Protein AF-A0A971JIJ3-F1 (afdb_monomer)

Radius of gyration: 31.59 Å; Cα contacts (8 Å, |Δi|>4): 810; chains: 1; bounding box: 76×81×114 Å

Nearest PDB structures (foldseek):
  2zex-assembly1_A  TM=7.541E-01  e=1.891E-06  Caldanaerobius polysaccharolyticus
  3oea-assembly1_A  TM=7.512E-01  e=7.893E-06  Caldanaerobius polysaccharolyticus
  2zew-assembly1_B  TM=7.439E-01  e=7.893E-06  Caldanaerobius polysaccharolyticus
  2zez-assembly2_B  TM=6.960E-01  e=5.031E-05  Caldanaerobius polysaccharolyticus
  2vtf-assembly1_A  TM=3.565E-01  e=1.794E-06  Glutamicibacter protophormiae

Secondary structure (DSSP, 8-state):
-------------------------S--PPPPPP-----PPPPEEEEEE--S-TT---BSS-TT-SSPPBTTEEEEEES-EEEEESSS-SSSS-EEEEESSS-EEEEEPPEEPPTTEEEEEEEEEEESTT-EEEEEEE-TT--EEEEEEPEEE--SSTTSPEEEEEEEEPPPTT--EEEEEEEE--BTTB-EEEEEEEEEEEEEE---EEEE--TT-EETTS--EEEEEESS--S-EEEEEE-TTS-EEEEEEPEEEEEEE-GGG-EEEEEEEEEE-TT----EEEEEEEEETTEEEEPSPEEEETTHHHHHTHHHHHHHHHHHHS-TT--STT-SS-THHHHHHHHHHHHHHHHHHHHHTTSS-HHHHHHHHHHHHHHHHHHHTS-GGGS-HHHHHHHHHHHHHHHHHHS--TTHHHHS--

Mean predicted aligned error: 16.33 Å

Sequence (422 aa):
MRSFGRPLALVVAAALLGGAWVRVPAGAQEADPPAAAATEPERILETVQLLANGSFEESTAAEGEAPARPRAWSLIAGEGVWRTDGESVLHGKAALRMEGGAPVTAGSDPSALDGDTASVTAVVMGRGPGISASVRWLGADGALLREDALAAFPPAAPEGWTRFSLSESAPPEGAARVSLALAGAPAEGAPCLWDAAELAASAERAPEMRVLWCRAGYELYAPKRLVVSANFRSPEGGFKILDQNGRTVYEQPLEVEARMQGARGSDWGRHFYRGAFTGFDQEGDFRIRVTLGDQTVETPPVTLAFDHLWHTALPKAVDGLSAFFDGPGAGPLWTGPGAEDAEILALLAEAWTGVQWRIRKNYGGAELDRAVRAAAPAAIQRLAAADPAGLPPEAAAAWAMALGLCAAAREPVDGAAAAAAA

Structure (mmCIF, N/CA/C/O backbone):
data_AF-A0A971JIJ3-F1
#
_entry.id   AF-A0A971JIJ3-F1
#
loop_
_atom_site.group_PDB
_atom_site.id
_atom_site.type_symbol
_atom_site.label_atom_id
_atom_site.label_alt_id
_atom_site.label_comp_id
_atom_site.label_asym_id
_atom_site.label_entity_id
_atom_site.label_seq_id
_atom_site.pdbx_PDB_ins_code
_atom_site.Cartn_x
_atom_site.Cartn_y
_atom_site.Cartn_z
_atom_site.occupancy
_atom_site.B_iso_or_equiv
_atom_site.auth_seq_id
_atom_site.auth_comp_id
_atom_site.auth_asym_id
_atom_site.auth_atom_id
_atom_site.pdbx_PDB_model_num
ATOM 1 N N . MET A 1 1 ? -21.264 -44.768 66.726 1.00 33.91 1 MET A N 1
ATOM 2 C CA . MET A 1 1 ? -20.010 -45.464 66.365 1.00 33.91 1 MET A CA 1
ATOM 3 C C . MET A 1 1 ? -19.041 -44.432 65.800 1.00 33.91 1 MET A C 1
ATOM 5 O O . MET A 1 1 ? -19.384 -43.833 64.797 1.00 33.91 1 MET A O 1
ATOM 9 N N . ARG A 1 2 ? -17.934 -44.198 66.532 1.00 31.19 2 ARG A N 1
ATOM 10 C CA . ARG A 1 2 ? -16.645 -43.531 66.191 1.00 31.19 2 ARG A CA 1
ATOM 11 C C . ARG A 1 2 ? -16.727 -42.277 65.274 1.00 31.19 2 ARG A C 1
ATOM 13 O O . ARG A 1 2 ? -16.943 -42.444 64.087 1.00 31.19 2 ARG A O 1
ATOM 20 N N . SER A 1 3 ? -16.693 -41.009 65.733 1.00 23.98 3 SER A N 1
ATOM 21 C CA . SER A 1 3 ? -15.713 -40.262 66.580 1.00 23.98 3 SER A CA 1
ATOM 22 C C . SER A 1 3 ? -14.362 -40.052 65.868 1.00 23.98 3 SER A C 1
ATOM 24 O O . SER A 1 3 ? -13.868 -41.039 65.339 1.00 23.98 3 SER A O 1
ATOM 26 N N . PHE A 1 4 ? -13.630 -38.931 65.826 1.00 26.78 4 PHE A N 1
ATOM 27 C CA . PHE A 1 4 ? -13.560 -37.570 66.413 1.00 26.78 4 PHE A CA 1
ATOM 28 C C . PHE A 1 4 ? -12.720 -36.747 65.379 1.00 26.78 4 PHE A C 1
ATOM 30 O O . PHE A 1 4 ? -11.972 -37.350 64.620 1.00 26.78 4 PHE A O 1
ATOM 37 N N . GLY A 1 5 ? -12.850 -35.433 65.167 1.00 24.81 5 GLY A N 1
ATOM 38 C CA . GLY A 1 5 ? -12.370 -34.357 66.049 1.00 24.81 5 GLY A CA 1
ATOM 39 C C . GLY A 1 5 ? -11.063 -33.706 65.525 1.00 24.81 5 GLY A C 1
ATOM 40 O O . GLY A 1 5 ? -10.028 -34.354 65.484 1.00 24.81 5 GLY A O 1
ATOM 41 N N . ARG A 1 6 ? -11.143 -32.418 65.137 1.00 28.23 6 ARG A N 1
ATOM 42 C CA . ARG A 1 6 ? -10.065 -31.385 65.009 1.00 28.23 6 ARG A CA 1
ATOM 43 C C . ARG A 1 6 ? -9.220 -31.251 66.323 1.00 28.23 6 ARG A C 1
ATOM 45 O O . ARG A 1 6 ? -9.635 -31.914 67.273 1.00 28.23 6 ARG A O 1
ATOM 52 N N . PRO A 1 7 ? -8.225 -30.329 66.542 1.00 37.56 7 PRO A N 1
ATOM 53 C CA . PRO A 1 7 ? -7.471 -29.340 65.710 1.00 37.56 7 PRO A CA 1
ATOM 54 C C . PRO A 1 7 ? -5.948 -29.135 66.102 1.00 37.56 7 PRO A C 1
ATOM 56 O O . PRO A 1 7 ? -5.431 -29.823 66.968 1.00 37.56 7 PRO A O 1
ATOM 59 N N . LEU A 1 8 ? -5.312 -28.079 65.538 1.00 24.11 8 LEU A N 1
ATOM 60 C CA . LEU A 1 8 ? -4.342 -27.110 66.139 1.00 24.11 8 LEU A CA 1
ATOM 61 C C . LEU A 1 8 ? -2.852 -27.470 66.404 1.00 24.11 8 LEU A C 1
ATOM 63 O O . LEU A 1 8 ? -2.565 -28.430 67.103 1.00 24.11 8 LEU A O 1
ATOM 67 N N . ALA A 1 9 ? -1.945 -26.573 65.956 1.00 24.20 9 ALA A N 1
ATOM 68 C CA . ALA A 1 9 ? -0.755 -25.997 66.648 1.00 24.20 9 ALA A CA 1
ATOM 69 C C . ALA A 1 9 ? 0.242 -25.464 65.586 1.00 24.20 9 ALA A C 1
ATOM 71 O O . ALA A 1 9 ? 0.801 -26.239 64.821 1.00 24.20 9 ALA A O 1
ATOM 72 N N . LEU A 1 10 ? 0.373 -24.158 65.321 1.00 22.75 10 LEU A N 1
ATOM 73 C CA . LEU A 1 10 ? 1.164 -23.167 66.070 1.00 22.75 10 LEU A CA 1
ATOM 74 C C . LEU A 1 10 ? 2.356 -23.769 66.839 1.00 22.75 10 LEU A C 1
ATOM 76 O O . LEU A 1 10 ? 2.197 -24.233 67.964 1.00 22.75 10 LEU A O 1
ATOM 80 N N . VAL A 1 11 ? 3.554 -23.705 66.254 1.00 24.17 11 VAL A N 1
ATOM 81 C CA . VAL A 1 11 ? 4.817 -23.875 66.985 1.00 24.17 11 VAL A CA 1
ATOM 82 C C . VAL A 1 11 ? 5.570 -22.554 66.928 1.00 24.17 11 VAL A C 1
ATOM 84 O O . VAL A 1 11 ? 6.197 -22.203 65.934 1.00 24.17 11 VAL A O 1
ATOM 87 N N . VAL A 1 12 ? 5.455 -21.815 68.028 1.00 22.39 12 VAL A N 1
ATOM 88 C CA . VAL A 1 12 ? 6.406 -20.791 68.452 1.00 22.39 12 VAL A CA 1
ATOM 89 C C . VAL A 1 12 ? 7.524 -21.530 69.181 1.00 22.39 12 VAL A C 1
ATOM 91 O O . VAL A 1 12 ? 7.261 -22.197 70.179 1.00 22.39 12 VAL A O 1
ATOM 94 N N . ALA A 1 13 ? 8.760 -21.406 68.707 1.00 24.50 13 ALA A N 1
ATOM 95 C CA . ALA A 1 13 ? 9.944 -21.787 69.465 1.00 24.50 13 ALA A CA 1
ATOM 96 C C . ALA A 1 13 ? 10.783 -20.531 69.706 1.00 24.50 13 ALA A C 1
ATOM 98 O O . ALA A 1 13 ? 11.477 -20.041 68.819 1.00 24.50 13 ALA A O 1
ATOM 99 N N . ALA A 1 14 ? 10.675 -20.002 70.923 1.00 23.41 14 ALA A N 1
ATOM 100 C CA . ALA A 1 14 ? 11.641 -19.081 71.492 1.00 23.41 14 ALA A CA 1
ATOM 101 C C . ALA A 1 14 ? 12.765 -19.907 72.134 1.00 23.41 14 ALA A C 1
ATOM 103 O O . ALA A 1 14 ? 12.499 -20.740 73.000 1.00 23.41 14 ALA A O 1
ATOM 104 N N . ALA A 1 15 ? 14.011 -19.653 71.738 1.00 25.52 15 ALA A N 1
ATOM 105 C CA . ALA A 1 15 ? 15.192 -20.042 72.496 1.00 25.52 15 ALA A CA 1
ATOM 106 C C . ALA A 1 15 ? 16.080 -18.809 72.691 1.00 25.52 15 ALA A C 1
ATOM 108 O O . ALA A 1 15 ? 16.327 -18.029 71.774 1.00 25.52 15 ALA A O 1
ATOM 109 N N . LEU A 1 16 ? 16.464 -18.628 73.948 1.00 23.08 16 LEU A N 1
ATOM 110 C CA . LEU A 1 16 ? 17.078 -17.462 74.562 1.00 23.08 16 LEU A CA 1
ATOM 111 C C . LEU A 1 16 ? 18.601 -17.392 74.350 1.00 23.08 16 LEU A C 1
ATOM 113 O O . LEU A 1 16 ? 19.282 -18.408 74.392 1.00 23.08 16 LEU A O 1
ATOM 117 N N . LEU A 1 17 ? 19.084 -16.144 74.299 1.00 24.86 17 LEU A N 1
ATOM 118 C CA . LEU A 1 17 ? 20.341 -15.620 74.861 1.00 24.86 17 LEU A CA 1
ATOM 119 C C . LEU A 1 17 ? 21.684 -16.167 74.341 1.00 24.86 17 LEU A C 1
ATOM 121 O O . LEU A 1 17 ? 22.183 -17.201 74.767 1.00 24.86 17 LEU A O 1
ATOM 125 N N . GLY A 1 18 ? 22.366 -15.318 73.569 1.00 24.75 18 GLY A N 1
ATOM 126 C CA . GLY A 1 18 ? 23.809 -15.375 73.353 1.00 24.75 18 GLY A CA 1
ATOM 127 C C . GLY A 1 18 ? 24.273 -14.122 72.621 1.00 24.75 18 GLY A C 1
ATOM 128 O O . GLY A 1 18 ? 24.182 -14.044 71.403 1.00 24.75 18 GLY A O 1
ATOM 129 N N . GLY A 1 19 ? 24.696 -13.104 73.370 1.00 29.73 19 GLY A N 1
ATOM 130 C CA . GLY A 1 19 ? 25.168 -11.844 72.812 1.00 29.73 19 GLY A CA 1
ATOM 131 C C . GLY A 1 19 ? 26.414 -12.024 71.947 1.00 29.73 19 GLY A C 1
ATOM 132 O O . GLY A 1 19 ? 27.453 -12.459 72.429 1.00 29.73 19 GLY A O 1
ATOM 133 N N . ALA A 1 20 ? 26.316 -11.600 70.692 1.00 26.41 20 ALA A N 1
ATOM 134 C CA . ALA A 1 20 ? 27.441 -11.128 69.901 1.00 26.41 20 ALA A CA 1
ATOM 135 C C . ALA A 1 20 ? 26.899 -10.091 68.915 1.00 26.41 20 ALA A C 1
ATOM 137 O O . ALA A 1 20 ? 26.245 -10.422 67.928 1.00 26.41 20 ALA A O 1
ATOM 138 N N . TRP A 1 21 ? 27.132 -8.814 69.213 1.00 26.30 21 TRP A N 1
ATOM 139 C CA . TRP A 1 21 ? 26.907 -7.735 68.261 1.00 26.30 21 TRP A CA 1
ATOM 140 C C . TRP A 1 21 ? 27.946 -7.875 67.148 1.00 26.30 21 TRP A C 1
ATOM 142 O O . TRP A 1 21 ? 29.070 -7.394 67.276 1.00 26.30 21 TRP A O 1
ATOM 152 N N . VAL A 1 22 ? 27.587 -8.557 66.062 1.00 28.56 22 VAL A N 1
ATOM 153 C CA . VAL A 1 22 ? 28.357 -8.499 64.819 1.00 28.56 22 VAL A CA 1
ATOM 154 C C . VAL A 1 22 ? 27.843 -7.302 64.032 1.00 28.56 22 VAL A C 1
ATOM 156 O O . VAL A 1 22 ? 26.712 -7.280 63.552 1.00 28.56 22 VAL A O 1
ATOM 159 N N . ARG A 1 23 ? 28.688 -6.276 63.931 1.00 28.94 23 ARG A N 1
ATOM 160 C CA . ARG A 1 23 ? 28.525 -5.161 62.996 1.00 28.94 23 ARG A CA 1
ATOM 161 C C . ARG A 1 23 ? 28.597 -5.741 61.578 1.00 28.94 23 ARG A C 1
ATOM 163 O O . ARG A 1 23 ? 29.686 -6.042 61.101 1.00 28.94 23 ARG A O 1
ATOM 170 N N . VAL A 1 24 ? 27.453 -5.920 60.922 1.00 29.03 24 VAL A N 1
ATOM 171 C CA . VAL A 1 24 ? 27.409 -6.166 59.475 1.00 29.03 24 VAL A CA 1
ATOM 172 C C . VAL A 1 24 ? 27.636 -4.813 58.792 1.00 29.03 24 VAL A C 1
ATOM 174 O O . VAL A 1 24 ? 26.890 -3.872 59.077 1.00 29.03 24 VAL A O 1
ATOM 177 N N . PRO A 1 25 ? 28.681 -4.647 57.964 1.00 29.72 25 PRO A N 1
ATOM 178 C CA . PRO A 1 25 ? 28.870 -3.415 57.218 1.00 29.72 25 PRO A CA 1
ATOM 179 C C . PRO A 1 25 ? 27.718 -3.240 56.224 1.00 29.72 25 PRO A C 1
ATOM 181 O O . PRO A 1 25 ? 27.361 -4.162 55.493 1.00 29.72 25 PRO A O 1
ATOM 184 N N . ALA A 1 26 ? 27.130 -2.044 56.220 1.00 34.41 26 ALA A N 1
ATOM 185 C CA . ALA A 1 26 ? 26.170 -1.621 55.213 1.00 34.41 26 ALA A CA 1
ATOM 186 C C . ALA A 1 26 ? 26.863 -1.620 53.843 1.00 34.41 26 ALA A C 1
ATOM 188 O O . ALA A 1 26 ? 27.768 -0.821 53.611 1.00 34.41 26 ALA A O 1
ATOM 189 N N . GLY A 1 27 ? 26.473 -2.549 52.971 1.00 35.81 27 GLY A N 1
ATOM 190 C CA . GLY A 1 27 ? 27.055 -2.677 51.636 1.00 35.81 27 GLY A CA 1
ATOM 191 C C . GLY A 1 27 ? 27.006 -4.097 51.084 1.00 35.81 27 GLY A C 1
ATOM 192 O O . GLY A 1 27 ? 28.027 -4.620 50.658 1.00 35.81 27 GLY A O 1
ATOM 193 N N . ALA A 1 28 ? 25.836 -4.731 51.107 1.00 28.91 28 ALA A N 1
ATOM 194 C CA . ALA A 1 28 ? 25.559 -5.908 50.291 1.00 28.91 28 ALA A CA 1
ATOM 195 C C . ALA A 1 28 ? 24.177 -5.700 49.674 1.00 28.91 28 ALA A C 1
ATOM 197 O O . ALA A 1 28 ? 23.160 -6.152 50.192 1.00 28.91 28 ALA A O 1
ATOM 198 N N . GLN A 1 29 ? 24.159 -4.880 48.629 1.00 34.34 29 GLN A N 1
ATOM 199 C CA . GLN A 1 29 ? 23.031 -4.760 47.724 1.00 34.34 29 GLN A CA 1
ATOM 200 C C . GLN A 1 29 ? 22.910 -6.120 47.029 1.00 34.34 29 GLN A C 1
ATOM 202 O O . GLN A 1 29 ? 23.880 -6.581 46.424 1.00 34.34 29 GLN A O 1
ATOM 207 N N . GLU A 1 30 ? 21.771 -6.795 47.204 1.00 32.91 30 GLU A N 1
ATOM 208 C CA . GLU A 1 30 ? 21.388 -7.918 46.350 1.00 32.91 30 GLU A CA 1
ATOM 209 C C . GLU A 1 30 ? 21.593 -7.464 44.908 1.00 32.91 30 GLU A C 1
ATOM 211 O O . GLU A 1 30 ? 21.051 -6.439 44.492 1.00 32.91 30 GLU A O 1
ATOM 216 N N . ALA A 1 31 ? 22.475 -8.160 44.191 1.00 35.91 31 ALA A N 1
ATOM 217 C CA . ALA A 1 31 ? 22.681 -7.903 42.783 1.00 35.91 31 ALA A CA 1
ATOM 218 C C . ALA A 1 31 ? 21.329 -8.076 42.090 1.00 35.91 31 ALA A C 1
ATOM 220 O O . ALA A 1 31 ? 20.701 -9.129 42.234 1.00 35.91 31 ALA A O 1
ATOM 221 N N . ASP A 1 32 ? 20.895 -7.034 41.379 1.00 33.28 32 ASP A N 1
ATOM 222 C CA . ASP A 1 32 ? 19.743 -7.112 40.492 1.00 33.28 32 ASP A CA 1
ATOM 223 C C . ASP A 1 32 ? 19.863 -8.389 39.644 1.00 33.28 32 ASP A C 1
ATOM 225 O O . ASP A 1 32 ? 20.963 -8.704 39.162 1.00 33.28 32 ASP A O 1
ATOM 229 N N . PRO A 1 33 ? 18.768 -9.152 39.458 1.00 36.00 33 PRO A N 1
ATOM 230 C CA . PRO A 1 33 ? 18.779 -10.244 38.499 1.00 36.00 33 PRO A CA 1
ATOM 231 C C . PRO A 1 33 ? 19.268 -9.686 37.156 1.00 36.00 33 PRO A C 1
ATOM 233 O O . PRO A 1 33 ? 18.920 -8.549 36.817 1.00 36.00 33 PRO A O 1
ATOM 236 N N . PRO A 1 34 ? 20.095 -10.435 36.400 1.00 37.16 34 PRO A N 1
ATOM 237 C CA . PRO A 1 34 ? 20.593 -9.953 35.122 1.00 37.16 34 PRO A CA 1
ATOM 238 C C . PRO A 1 34 ? 19.391 -9.500 34.302 1.00 37.16 34 PRO A C 1
ATOM 240 O O . PRO A 1 34 ? 18.431 -10.263 34.158 1.00 37.16 34 PRO A O 1
ATOM 243 N N . ALA A 1 35 ? 19.432 -8.243 33.846 1.00 38.47 35 ALA A N 1
ATOM 244 C CA . ALA A 1 35 ? 18.423 -7.684 32.963 1.00 38.47 35 ALA A CA 1
ATOM 245 C C . ALA A 1 35 ? 18.117 -8.746 31.911 1.00 38.47 35 ALA A C 1
ATOM 247 O O . ALA A 1 35 ? 19.044 -9.222 31.248 1.00 38.47 35 ALA A O 1
ATOM 248 N N . ALA A 1 36 ? 16.852 -9.181 31.849 1.00 40.06 36 ALA A N 1
ATOM 249 C CA . ALA A 1 36 ? 16.402 -10.110 30.829 1.00 40.06 36 ALA A CA 1
ATOM 250 C C . ALA A 1 36 ? 16.975 -9.595 29.513 1.00 40.06 36 ALA A C 1
ATOM 252 O O . ALA A 1 36 ? 16.750 -8.428 29.179 1.00 40.06 36 ALA A O 1
ATOM 253 N N . ALA A 1 37 ? 17.815 -10.412 28.866 1.00 39.75 37 ALA A N 1
ATOM 254 C CA . ALA A 1 37 ? 18.388 -10.071 27.577 1.00 39.75 37 ALA A CA 1
ATOM 255 C C . ALA A 1 37 ? 17.232 -9.534 26.743 1.00 39.75 37 ALA A C 1
ATOM 257 O O . ALA A 1 37 ? 16.212 -10.218 26.652 1.00 39.75 37 ALA A O 1
ATOM 258 N N . ALA A 1 38 ? 17.338 -8.283 26.285 1.00 39.94 38 ALA A N 1
ATOM 259 C CA . ALA A 1 38 ? 16.309 -7.676 25.466 1.00 39.94 38 ALA A CA 1
ATOM 260 C C . ALA A 1 38 ? 16.097 -8.642 24.307 1.00 39.94 38 ALA A C 1
ATOM 262 O O . ALA A 1 38 ? 16.986 -8.789 23.469 1.00 39.94 38 ALA A O 1
ATOM 263 N N . THR A 1 39 ? 14.999 -9.396 24.353 1.00 49.91 39 THR A N 1
ATOM 264 C CA . THR A 1 39 ? 14.635 -10.312 23.288 1.00 49.91 39 THR A CA 1
ATOM 265 C C . THR A 1 39 ? 14.560 -9.415 22.075 1.00 49.91 39 THR A C 1
ATOM 267 O O . THR A 1 39 ? 13.749 -8.484 22.069 1.00 49.91 39 THR A O 1
ATOM 270 N N . GLU A 1 40 ? 15.487 -9.584 21.130 1.00 56.47 40 GLU A N 1
ATOM 271 C CA . GLU A 1 40 ? 15.434 -8.810 19.900 1.00 56.47 40 GLU A CA 1
ATOM 272 C C . GLU A 1 40 ? 14.013 -8.972 19.366 1.00 56.47 40 GLU A C 1
ATOM 274 O O . GLU A 1 40 ? 13.522 -10.108 19.327 1.00 56.47 40 GLU A O 1
ATOM 279 N N . PRO A 1 41 ? 13.300 -7.863 19.093 1.00 60.88 41 PRO A N 1
ATOM 280 C CA . PRO A 1 41 ? 11.927 -7.962 18.644 1.00 60.88 41 PRO A CA 1
ATOM 281 C C . PRO A 1 41 ? 11.931 -8.870 17.422 1.00 60.88 41 PRO A C 1
ATOM 283 O O . PRO A 1 41 ? 12.720 -8.643 16.502 1.00 60.88 41 PRO A O 1
ATOM 286 N N . GLU A 1 42 ? 11.112 -9.923 17.465 1.00 74.12 42 GLU A N 1
ATOM 287 C CA . GLU A 1 42 ? 10.957 -10.854 16.353 1.00 74.12 42 GLU A CA 1
ATOM 288 C C . GLU A 1 42 ? 10.792 -10.031 15.078 1.00 74.12 42 GLU A C 1
ATOM 290 O O . GLU A 1 42 ? 9.942 -9.146 15.026 1.00 74.12 42 GLU A O 1
ATOM 295 N N . ARG A 1 43 ? 11.671 -10.234 14.095 1.00 81.94 43 ARG A N 1
ATOM 296 C CA . ARG A 1 43 ? 11.617 -9.495 12.836 1.00 81.94 43 ARG A CA 1
ATOM 297 C C . ARG A 1 43 ? 10.841 -10.309 11.819 1.00 81.94 43 ARG A C 1
ATOM 299 O O . ARG A 1 43 ? 11.085 -11.501 11.652 1.00 81.94 43 ARG A O 1
ATOM 306 N N . ILE A 1 44 ? 9.928 -9.647 11.129 1.00 84.62 44 ILE A N 1
ATOM 307 C CA . ILE A 1 44 ? 9.201 -10.185 9.985 1.00 84.62 44 ILE A CA 1
ATOM 308 C C . ILE A 1 44 ? 9.780 -9.609 8.696 1.00 84.62 44 ILE A C 1
ATOM 310 O O . ILE A 1 44 ? 10.377 -8.532 8.694 1.00 84.62 44 ILE A O 1
ATOM 314 N N . LEU A 1 45 ? 9.546 -10.313 7.592 1.00 83.56 45 LEU A N 1
ATOM 315 C CA . LEU A 1 45 ? 9.774 -9.783 6.255 1.00 83.56 45 LEU A CA 1
ATOM 316 C C . LEU A 1 45 ? 8.487 -9.118 5.762 1.00 83.56 45 LEU A C 1
ATOM 318 O O . LEU A 1 45 ? 7.489 -9.788 5.493 1.00 83.56 45 LEU A O 1
ATOM 322 N N . GLU A 1 46 ? 8.511 -7.794 5.666 1.00 84.38 46 GLU A N 1
ATOM 323 C CA . GLU A 1 46 ? 7.435 -6.983 5.104 1.00 84.38 46 GLU A CA 1
ATOM 324 C C . GLU A 1 46 ? 7.679 -6.760 3.607 1.00 84.38 46 GLU A C 1
ATOM 326 O O . GLU A 1 46 ? 8.760 -6.338 3.199 1.00 84.38 46 GLU A O 1
ATOM 331 N N . THR A 1 47 ? 6.668 -7.021 2.774 1.00 85.06 47 THR A N 1
ATOM 332 C CA . THR A 1 47 ? 6.738 -6.742 1.333 1.00 85.06 47 THR A CA 1
ATOM 333 C C . THR A 1 47 ? 6.258 -5.325 1.028 1.00 85.06 47 THR A C 1
ATOM 335 O O . THR A 1 47 ? 5.075 -5.022 1.197 1.00 85.06 47 THR A O 1
ATOM 338 N N . VAL A 1 48 ? 7.149 -4.490 0.495 1.00 85.12 48 VAL A N 1
ATOM 339 C CA . VAL A 1 48 ? 6.882 -3.105 0.085 1.00 85.12 48 VAL A CA 1
ATOM 340 C C . VAL A 1 48 ? 6.823 -3.025 -1.441 1.00 85.12 48 VAL A C 1
ATOM 342 O O . VAL A 1 48 ? 7.784 -3.383 -2.120 1.00 85.12 48 VAL A O 1
ATOM 345 N N . GLN A 1 49 ? 5.701 -2.556 -1.997 1.00 86.50 49 GLN A N 1
ATOM 346 C CA . GLN A 1 49 ? 5.552 -2.353 -3.443 1.00 86.50 49 GLN A CA 1
ATOM 347 C C . GLN A 1 49 ? 6.257 -1.071 -3.887 1.00 86.50 49 GLN A C 1
ATOM 349 O O . GLN A 1 49 ? 6.029 -0.006 -3.316 1.00 86.50 49 GLN A O 1
ATOM 354 N N . LEU A 1 50 ? 7.098 -1.174 -4.918 1.00 87.62 50 LEU A N 1
ATOM 355 C CA . LEU A 1 50 ? 7.977 -0.088 -5.358 1.00 87.62 50 LEU A CA 1
ATOM 356 C C . LEU A 1 50 ? 7.575 0.520 -6.707 1.00 87.62 50 LEU A C 1
ATOM 358 O O . LEU A 1 50 ? 8.086 1.580 -7.051 1.00 87.62 50 LEU A O 1
ATOM 362 N N . LEU A 1 51 ? 6.682 -0.102 -7.485 1.00 86.81 51 LEU A N 1
ATOM 363 C CA . LEU A 1 51 ? 6.174 0.485 -8.735 1.00 86.81 51 LEU A CA 1
ATOM 364 C C . LEU A 1 51 ? 4.848 1.211 -8.527 1.00 86.81 51 LEU A C 1
ATOM 366 O O . LEU A 1 51 ? 3.887 0.644 -8.014 1.00 86.81 51 LEU A O 1
ATOM 370 N N . ALA A 1 52 ? 4.769 2.443 -9.032 1.00 79.62 52 ALA A N 1
ATOM 371 C CA . ALA A 1 52 ? 3.528 3.214 -9.052 1.00 79.62 52 ALA A CA 1
ATOM 372 C C . ALA A 1 52 ? 2.575 2.802 -10.194 1.00 79.62 52 ALA A C 1
ATOM 374 O O . ALA A 1 52 ? 1.363 2.860 -10.025 1.00 79.62 52 ALA A O 1
ATOM 375 N N . ASN A 1 53 ? 3.109 2.392 -11.353 1.00 83.88 53 ASN A N 1
ATOM 376 C CA . ASN A 1 53 ? 2.328 2.117 -12.568 1.00 83.88 53 ASN A CA 1
ATOM 377 C C . ASN A 1 53 ? 2.911 0.935 -13.363 1.00 83.88 53 ASN A C 1
ATOM 379 O O . ASN A 1 53 ? 3.432 1.104 -14.464 1.00 83.88 53 ASN A O 1
ATOM 383 N N . GLY A 1 54 ? 2.875 -0.263 -12.780 1.00 84.69 54 GLY A N 1
ATOM 384 C CA . GLY A 1 54 ? 3.391 -1.485 -13.410 1.00 84.69 54 GLY A CA 1
ATOM 385 C C . GLY A 1 54 ? 2.477 -2.112 -14.473 1.00 84.69 54 GLY A C 1
ATOM 386 O O . GLY A 1 54 ? 2.930 -2.919 -15.280 1.00 84.69 54 GLY A O 1
ATOM 387 N N . SER A 1 55 ? 1.201 -1.719 -14.493 1.00 85.06 55 SER A N 1
ATOM 388 C CA . SER A 1 55 ? 0.199 -2.134 -15.484 1.00 85.06 55 SER A CA 1
ATOM 389 C C . SER A 1 55 ? 0.093 -1.188 -16.683 1.00 85.06 55 SER A C 1
ATOM 391 O O . SER A 1 55 ? -0.653 -1.462 -17.606 1.00 85.06 55 SER A O 1
ATOM 393 N N . PHE A 1 56 ? 0.804 -0.055 -16.680 1.00 88.31 56 PHE A N 1
ATOM 394 C CA . PHE A 1 56 ? 0.823 0.929 -17.775 1.00 88.31 56 PHE A CA 1
ATOM 395 C C . PHE A 1 56 ? -0.527 1.591 -18.116 1.00 88.31 56 PHE A C 1
ATOM 397 O O . PHE A 1 56 ? -0.639 2.287 -19.124 1.00 88.31 56 PHE A O 1
ATOM 404 N N . GLU A 1 57 ? -1.531 1.441 -17.254 1.00 84.75 57 GLU A N 1
ATOM 405 C CA . GLU A 1 57 ? -2.890 1.972 -17.432 1.00 84.75 57 GLU A CA 1
ATOM 406 C C . GLU A 1 57 ? -2.969 3.493 -17.278 1.00 84.75 57 GLU A C 1
ATOM 408 O O . GLU A 1 57 ? -3.834 4.151 -17.856 1.00 84.75 57 GLU A O 1
ATOM 413 N N . GLU A 1 58 ? -2.088 4.078 -16.463 1.00 77.81 58 GLU A N 1
ATOM 414 C CA . GLU A 1 58 ? -2.026 5.529 -16.314 1.00 77.81 58 GLU A CA 1
ATOM 415 C C . GLU A 1 58 ? -1.182 6.140 -17.405 1.00 77.81 58 GLU A C 1
ATOM 417 O O . GLU A 1 58 ? -0.006 5.804 -17.518 1.00 77.81 58 GLU A O 1
ATOM 422 N N . SER A 1 59 ? -1.736 7.120 -18.111 1.00 78.75 59 SER A N 1
ATOM 423 C CA . SER A 1 59 ? -1.001 7.880 -19.109 1.00 78.75 59 SER A CA 1
ATOM 424 C C . SER A 1 59 ? -0.837 9.350 -18.716 1.00 78.75 59 SER A C 1
ATOM 426 O O . SER A 1 59 ? -1.627 9.890 -17.943 1.00 78.75 59 SER A O 1
ATOM 428 N N . THR A 1 60 ? 0.192 10.005 -19.249 1.00 71.38 60 THR A N 1
ATOM 429 C CA . THR A 1 60 ? 0.444 11.443 -19.072 1.00 71.38 60 THR A CA 1
ATOM 430 C C . THR A 1 60 ? -0.490 12.329 -19.895 1.00 71.38 60 THR A C 1
ATOM 432 O O . THR A 1 60 ? -0.475 13.541 -19.708 1.00 71.38 60 THR A O 1
ATOM 435 N N . ALA A 1 61 ? -1.252 11.759 -20.830 1.00 66.81 61 ALA A N 1
ATOM 436 C CA . ALA A 1 61 ? -2.163 12.497 -21.695 1.00 66.81 61 ALA A CA 1
ATOM 437 C C . ALA A 1 61 ? -3.605 12.399 -21.175 1.00 66.81 61 ALA A C 1
ATOM 439 O O . ALA A 1 61 ? -3.988 11.399 -20.561 1.00 66.81 61 ALA A O 1
ATOM 440 N N . ALA A 1 62 ? -4.414 13.430 -21.435 1.00 58.59 62 ALA A N 1
ATOM 441 C CA . ALA A 1 62 ? -5.858 13.335 -21.247 1.00 58.59 62 ALA A CA 1
ATOM 442 C C . ALA A 1 62 ? -6.443 12.280 -22.209 1.00 58.59 62 ALA A C 1
ATOM 444 O O . ALA A 1 62 ? -5.874 12.030 -23.274 1.00 58.59 62 ALA A O 1
ATOM 445 N N . GLU A 1 63 ? -7.567 11.649 -21.843 1.00 54.16 63 GLU A N 1
ATOM 446 C CA . GLU A 1 63 ? -8.237 10.660 -22.703 1.00 54.16 63 GLU A CA 1
ATOM 447 C C . GLU A 1 63 ? -8.416 11.211 -24.133 1.00 54.16 63 GLU A C 1
ATOM 449 O O . GLU A 1 63 ? -9.123 12.195 -24.344 1.00 54.16 63 GLU A O 1
ATOM 454 N N . GLY A 1 64 ? -7.764 10.579 -25.118 1.00 52.53 64 GLY A N 1
ATOM 455 C CA . GLY A 1 64 ? -7.856 10.950 -26.536 1.00 52.53 64 GLY A CA 1
ATOM 456 C C . GLY A 1 64 ? -6.685 11.759 -27.111 1.00 52.53 64 GLY A C 1
ATOM 457 O O . GLY A 1 64 ? -6.663 11.970 -28.324 1.00 52.53 64 GLY A O 1
ATOM 458 N N . GLU A 1 65 ? -5.692 12.165 -26.311 1.00 54.81 65 GLU A N 1
ATOM 459 C CA . GLU A 1 65 ? -4.458 12.797 -26.809 1.00 54.81 65 GLU A CA 1
ATOM 460 C C . GLU A 1 65 ? -3.320 11.773 -26.987 1.00 54.81 65 GLU A C 1
ATOM 462 O O . GLU A 1 65 ? -3.008 10.989 -26.092 1.00 54.81 65 GLU A O 1
ATOM 467 N N . ALA A 1 66 ? -2.679 11.774 -28.161 1.00 57.94 66 ALA A N 1
ATOM 468 C CA . ALA A 1 66 ? -1.597 10.855 -28.519 1.00 57.94 66 ALA A CA 1
ATOM 469 C C . ALA A 1 66 ? -0.298 11.607 -28.891 1.00 57.94 66 ALA A C 1
ATOM 471 O O . ALA A 1 66 ? -0.381 12.681 -29.488 1.00 57.94 66 ALA A O 1
ATOM 472 N N . PRO A 1 67 ? 0.898 11.028 -28.637 1.00 57.06 67 PRO A N 1
ATOM 473 C CA . PRO A 1 67 ? 1.130 9.738 -27.987 1.00 57.06 67 PRO A CA 1
ATOM 474 C C . PRO A 1 67 ? 1.172 9.857 -26.457 1.00 57.06 67 PRO A C 1
ATOM 476 O O . PRO A 1 67 ? 1.999 10.570 -25.888 1.00 57.06 67 PRO A O 1
ATOM 479 N N . ALA A 1 68 ? 0.303 9.101 -25.795 1.00 78.62 68 ALA A N 1
ATOM 480 C CA . ALA A 1 68 ? 0.254 9.024 -24.348 1.00 78.62 68 ALA A CA 1
ATOM 481 C C . ALA A 1 68 ? 1.392 8.130 -23.821 1.00 78.62 68 ALA A C 1
ATOM 483 O O . ALA A 1 68 ? 1.579 7.005 -24.289 1.00 78.62 68 ALA A O 1
ATOM 484 N N . ARG A 1 69 ? 2.190 8.628 -22.871 1.00 86.94 69 ARG A N 1
ATOM 485 C CA . ARG A 1 69 ? 3.247 7.849 -22.201 1.00 86.94 69 ARG A CA 1
ATOM 486 C C . ARG A 1 69 ? 2.739 7.352 -20.857 1.00 86.94 69 ARG A C 1
ATOM 488 O O . ARG A 1 69 ? 1.979 8.087 -20.229 1.00 86.94 69 ARG A O 1
ATOM 495 N N . PRO A 1 70 ? 3.146 6.162 -20.385 1.00 87.56 70 PRO A N 1
ATOM 496 C CA . PRO A 1 70 ? 2.739 5.729 -19.066 1.00 87.56 70 PRO A CA 1
ATOM 497 C C . PRO A 1 70 ? 3.309 6.666 -17.993 1.00 87.56 70 PRO A C 1
ATOM 499 O O . PRO A 1 70 ? 4.476 7.055 -18.042 1.00 87.56 70 PRO A O 1
ATOM 502 N N . ARG A 1 71 ? 2.477 7.056 -17.026 1.00 85.44 71 ARG A N 1
ATOM 503 C CA . ARG A 1 71 ? 2.889 7.881 -15.883 1.00 85.44 71 ARG A CA 1
ATOM 504 C C . ARG A 1 71 ? 3.909 7.124 -15.032 1.00 85.44 71 ARG A C 1
ATOM 506 O O . ARG A 1 71 ? 3.788 5.911 -14.902 1.00 85.44 71 ARG A O 1
ATOM 513 N N . ALA A 1 72 ? 4.843 7.843 -14.410 1.00 85.94 72 ALA A N 1
ATOM 514 C CA . ALA A 1 72 ? 5.927 7.291 -13.591 1.00 85.94 72 ALA A CA 1
ATOM 515 C C . ALA A 1 72 ? 6.909 6.395 -14.363 1.00 85.94 72 ALA A C 1
ATOM 517 O O . ALA A 1 72 ? 7.558 5.520 -13.791 1.00 85.94 72 ALA A O 1
ATOM 518 N N . TRP A 1 73 ? 6.989 6.618 -15.675 1.00 92.44 73 TRP A N 1
ATOM 519 C CA . TRP A 1 73 ? 7.991 6.046 -16.553 1.00 92.44 73 TRP A CA 1
ATOM 520 C C . TRP A 1 73 ? 8.648 7.164 -17.352 1.00 92.44 73 TRP A C 1
ATOM 522 O O . TRP A 1 73 ? 8.008 8.153 -17.716 1.00 92.44 73 TRP A O 1
ATOM 532 N N . SER A 1 74 ? 9.927 6.984 -17.653 1.00 91.94 74 SER A N 1
ATOM 533 C CA . SER A 1 74 ? 10.764 7.953 -18.349 1.00 91.94 74 SER A CA 1
ATOM 534 C C . SER A 1 74 ? 11.667 7.260 -19.366 1.00 91.94 74 SER A C 1
ATOM 536 O O . SER A 1 74 ? 12.011 6.087 -19.229 1.00 91.94 74 SER A O 1
ATOM 538 N N . LEU A 1 75 ? 12.082 7.995 -20.399 1.00 92.81 75 LEU A N 1
ATOM 539 C CA . LEU A 1 75 ? 13.093 7.505 -21.332 1.00 92.81 75 LEU A CA 1
ATOM 540 C C . LEU A 1 75 ? 14.452 7.495 -20.625 1.00 92.81 75 LEU A C 1
ATOM 542 O O . LEU A 1 75 ? 14.916 8.537 -20.167 1.00 92.81 75 LEU A O 1
ATOM 546 N N . ILE A 1 76 ? 15.089 6.330 -20.566 1.00 92.81 76 ILE A N 1
ATOM 547 C CA . ILE A 1 76 ? 16.443 6.167 -20.034 1.00 92.81 76 ILE A CA 1
ATOM 548 C C . ILE A 1 76 ? 17.483 6.344 -21.143 1.00 92.81 76 ILE A C 1
ATOM 550 O O . ILE A 1 76 ? 18.506 6.994 -20.934 1.00 92.81 76 ILE A O 1
ATOM 554 N N . ALA A 1 77 ? 17.262 5.702 -22.293 1.00 92.44 77 ALA A N 1
ATOM 555 C CA . ALA A 1 77 ? 18.216 5.662 -23.396 1.00 92.44 77 ALA A CA 1
ATOM 556 C C . ALA A 1 77 ? 17.529 5.309 -24.721 1.00 92.44 77 ALA A C 1
ATOM 558 O O . ALA A 1 77 ? 16.462 4.694 -24.737 1.00 92.44 77 ALA A O 1
ATOM 559 N N . GLY A 1 78 ? 18.192 5.647 -25.827 1.00 90.38 78 GLY A N 1
ATOM 560 C CA . GLY A 1 78 ? 17.733 5.352 -27.182 1.00 90.38 78 GLY A CA 1
ATOM 561 C C . GLY A 1 78 ? 16.902 6.468 -27.813 1.00 90.38 78 GLY A C 1
ATOM 562 O O . GLY A 1 78 ? 16.634 7.498 -27.198 1.00 90.38 78 GLY A O 1
ATOM 563 N N . GLU A 1 79 ? 16.520 6.245 -29.068 1.00 84.94 79 GLU A N 1
ATOM 564 C CA . GLU A 1 79 ? 15.788 7.208 -29.911 1.00 84.94 79 GLU A CA 1
ATOM 565 C C . GLU A 1 79 ? 14.434 6.657 -30.386 1.00 84.94 79 GLU A C 1
ATOM 567 O O . GLU A 1 79 ? 13.684 7.345 -31.077 1.00 84.94 79 GLU A O 1
ATOM 572 N N . GLY A 1 80 ? 14.115 5.408 -30.025 1.00 81.25 80 GLY A N 1
ATOM 573 C CA . GLY A 1 80 ? 12.853 4.772 -30.384 1.00 81.25 80 GLY A CA 1
ATOM 574 C C . GLY A 1 80 ? 11.638 5.424 -29.722 1.00 81.25 80 GLY A C 1
ATOM 575 O O . GLY A 1 80 ? 11.721 6.138 -28.717 1.00 81.25 80 GLY A O 1
ATOM 576 N N . VAL A 1 81 ? 10.470 5.155 -30.297 1.00 87.75 81 VAL A N 1
ATOM 577 C CA . VAL A 1 81 ? 9.190 5.661 -29.801 1.00 87.75 81 VAL A CA 1
ATOM 578 C C . VAL A 1 81 ? 8.652 4.692 -28.761 1.00 87.75 81 VAL A C 1
ATOM 580 O O . VAL A 1 81 ? 8.687 3.480 -28.957 1.00 87.75 81 VAL A O 1
ATOM 583 N N . TRP A 1 82 ? 8.116 5.221 -27.666 1.00 92.06 82 TRP A N 1
ATOM 584 C CA . TRP A 1 82 ? 7.428 4.430 -26.654 1.00 92.06 82 TRP A CA 1
ATOM 585 C C . TRP A 1 82 ? 6.163 5.143 -26.174 1.00 92.06 82 TRP A C 1
ATOM 587 O O . TRP A 1 82 ? 6.136 6.374 -26.060 1.00 92.06 82 TRP A O 1
ATOM 597 N N . ARG A 1 83 ? 5.102 4.366 -25.949 1.00 91.31 83 ARG A N 1
ATOM 598 C CA . ARG A 1 83 ? 3.750 4.840 -25.622 1.00 91.31 83 ARG A CA 1
ATOM 599 C C . ARG A 1 83 ? 2.929 3.743 -24.952 1.00 91.31 83 ARG A C 1
ATOM 601 O O . ARG A 1 83 ? 3.335 2.584 -24.955 1.00 91.31 83 ARG A O 1
ATOM 608 N N . THR A 1 84 ? 1.773 4.097 -24.412 1.00 89.75 84 THR A N 1
ATOM 609 C CA . THR A 1 84 ? 0.762 3.109 -24.023 1.00 89.75 84 THR A CA 1
ATOM 610 C C . THR A 1 84 ? 0.066 2.521 -25.260 1.00 89.75 84 THR A C 1
ATOM 612 O O . THR A 1 84 ? -0.103 3.201 -26.276 1.00 89.75 84 THR A O 1
ATOM 615 N N . ASP A 1 85 ? -0.316 1.247 -25.188 1.00 86.94 85 ASP A N 1
ATOM 616 C CA . ASP A 1 85 ? -1.056 0.506 -26.216 1.00 86.94 85 ASP A CA 1
ATOM 617 C C . ASP A 1 85 ? -2.216 -0.252 -25.569 1.00 86.94 85 ASP A C 1
ATOM 619 O O . ASP A 1 85 ? -1.992 -1.056 -24.670 1.00 86.94 85 ASP A O 1
ATOM 623 N N . GLY A 1 86 ? -3.443 0.008 -26.021 1.00 84.19 86 GLY A N 1
ATOM 624 C CA . GLY A 1 86 ? -4.644 -0.667 -25.524 1.00 84.19 86 GLY A CA 1
ATOM 625 C C . GLY A 1 86 ? -5.113 -1.847 -26.374 1.00 84.19 86 GLY A C 1
ATOM 626 O O . GLY A 1 86 ? -6.076 -2.515 -26.007 1.00 84.19 86 GLY A O 1
ATOM 627 N N . GLU A 1 87 ? -4.472 -2.116 -27.515 1.00 85.25 87 GLU A N 1
ATOM 628 C CA . GLU A 1 87 ? -4.883 -3.194 -28.422 1.00 85.25 87 GLU A CA 1
ATOM 629 C C . GLU A 1 87 ? -4.169 -4.513 -28.113 1.00 85.25 87 GLU A C 1
ATOM 631 O O . GLU A 1 87 ? -4.760 -5.588 -28.216 1.00 85.25 87 GLU A O 1
ATOM 636 N N . SER A 1 88 ? -2.889 -4.448 -27.741 1.00 84.12 88 SER A N 1
ATOM 637 C CA . SER A 1 88 ? -2.030 -5.622 -27.540 1.00 84.12 88 SER A CA 1
ATOM 638 C C . SER A 1 88 ? -1.603 -5.792 -26.082 1.00 84.12 88 SER A C 1
ATOM 640 O O . SER A 1 88 ? -0.417 -5.706 -25.762 1.00 84.12 88 SER A O 1
ATOM 642 N N . VAL A 1 89 ? -2.580 -6.069 -25.216 1.00 86.69 89 VAL A N 1
ATOM 643 C CA . VAL A 1 89 ? -2.415 -6.187 -23.756 1.00 86.69 89 VAL A CA 1
ATOM 644 C C . VAL A 1 89 ? -2.372 -7.646 -23.295 1.00 86.69 89 VAL A C 1
ATOM 646 O O . VAL A 1 89 ? -3.001 -8.519 -23.901 1.00 86.69 89 VAL A O 1
ATOM 649 N N . LEU A 1 90 ? -1.626 -7.930 -22.229 1.00 84.38 90 LEU A N 1
ATOM 650 C CA . LEU A 1 90 ? -1.667 -9.217 -21.531 1.00 84.38 90 LEU A CA 1
ATOM 651 C C . LEU A 1 90 ? -2.728 -9.192 -20.429 1.00 84.38 90 LEU A C 1
ATOM 653 O O . LEU A 1 90 ? -3.492 -10.150 -20.285 1.00 84.38 90 LEU A O 1
ATOM 657 N N . HIS A 1 91 ? -2.755 -8.116 -19.646 1.00 76.62 91 HIS A N 1
ATOM 658 C CA . HIS A 1 91 ? -3.699 -7.906 -18.557 1.00 76.62 91 HIS A CA 1
ATOM 659 C C . HIS A 1 91 ? -4.212 -6.462 -18.570 1.00 76.62 91 HIS A C 1
ATOM 661 O O . HIS A 1 91 ? -3.535 -5.562 -19.040 1.00 76.62 91 HIS A O 1
ATOM 667 N N . GLY A 1 92 ? -5.418 -6.227 -18.051 1.00 82.31 92 GLY A N 1
ATOM 668 C CA . GLY A 1 92 ? -5.965 -4.871 -17.979 1.00 82.31 92 GLY A CA 1
ATOM 669 C C . GLY A 1 92 ? -6.395 -4.305 -19.338 1.00 82.31 92 GLY A C 1
ATOM 670 O O . GLY A 1 92 ? -7.048 -4.991 -20.127 1.00 82.31 92 GLY A O 1
ATOM 671 N N . LYS A 1 93 ? -6.123 -3.019 -19.554 1.00 84.19 93 LYS A N 1
ATOM 672 C CA . LYS A 1 93 ? -6.521 -2.207 -20.710 1.00 84.19 93 LYS A CA 1
ATOM 673 C C . LYS A 1 93 ? -5.342 -1.521 -21.404 1.00 84.19 93 LYS A C 1
ATOM 675 O O . LYS A 1 93 ? -5.580 -0.927 -22.454 1.00 84.19 93 LYS A O 1
ATOM 680 N N . ALA A 1 94 ? -4.121 -1.582 -20.873 1.00 88.38 94 ALA A N 1
ATOM 681 C CA . ALA A 1 94 ? -2.947 -0.990 -21.498 1.00 88.38 94 ALA A CA 1
ATOM 682 C C . ALA A 1 94 ? -1.673 -1.819 -21.283 1.00 88.38 94 ALA A C 1
ATOM 684 O O . ALA A 1 94 ? -1.507 -2.508 -20.290 1.00 88.38 94 ALA A O 1
ATOM 685 N N . ALA A 1 95 ? -0.747 -1.697 -22.227 1.00 92.06 95 ALA A N 1
ATOM 686 C CA . ALA A 1 95 ? 0.616 -2.199 -22.154 1.00 92.06 95 ALA A CA 1
ATOM 687 C C . ALA A 1 95 ? 1.587 -1.093 -22.588 1.00 92.06 95 ALA A C 1
ATOM 689 O O . ALA A 1 95 ? 1.209 -0.139 -23.276 1.00 92.06 95 ALA A O 1
ATOM 690 N N . LEU A 1 96 ? 2.861 -1.215 -22.229 1.00 94.38 96 LEU A N 1
ATOM 691 C CA . LEU A 1 96 ? 3.910 -0.364 -22.778 1.00 94.38 96 LEU A CA 1
ATOM 692 C C . LEU A 1 96 ? 4.340 -0.903 -24.143 1.00 94.38 96 LEU A C 1
ATOM 694 O O . LEU A 1 96 ? 4.841 -2.020 -24.252 1.00 94.38 96 LEU A O 1
ATOM 698 N N . ARG A 1 97 ? 4.206 -0.081 -25.182 1.00 95.00 97 ARG A N 1
ATOM 699 C CA . ARG A 1 97 ? 4.625 -0.385 -26.550 1.00 95.00 97 ARG A CA 1
ATOM 700 C C . ARG A 1 97 ? 5.822 0.454 -26.952 1.00 95.00 97 ARG A C 1
ATOM 702 O O . ARG A 1 97 ? 5.804 1.674 -26.822 1.00 95.00 97 ARG A O 1
ATOM 709 N N . MET A 1 98 ? 6.822 -0.209 -27.514 1.00 95.31 98 MET A N 1
ATOM 710 C CA . MET A 1 98 ? 8.015 0.369 -28.120 1.00 95.31 98 MET A CA 1
ATOM 711 C C . MET A 1 98 ? 8.016 0.081 -29.624 1.00 95.31 98 MET A C 1
ATOM 713 O O . MET A 1 98 ? 7.773 -1.051 -30.045 1.00 95.31 98 MET A O 1
ATOM 717 N N . GLU A 1 99 ? 8.287 1.092 -30.443 1.00 92.31 99 GLU A N 1
ATOM 718 C CA . GLU A 1 99 ? 8.234 1.013 -31.906 1.00 92.31 99 GLU A CA 1
ATOM 719 C C . GLU A 1 99 ? 9.203 2.004 -32.579 1.00 92.31 99 GLU A C 1
ATOM 721 O O . GLU A 1 99 ? 9.901 2.772 -31.917 1.00 92.31 99 GLU A O 1
ATOM 726 N N . GLY A 1 100 ? 9.245 1.998 -33.915 1.00 83.94 100 GLY A N 1
ATOM 727 C CA . GLY A 1 100 ? 10.009 2.982 -34.692 1.00 83.94 100 GLY A CA 1
ATOM 728 C C . GLY A 1 100 ? 11.402 2.532 -35.138 1.00 83.94 100 GLY A C 1
ATOM 729 O O . GLY A 1 100 ? 12.194 3.370 -35.551 1.00 83.94 100 GLY A O 1
ATOM 730 N N . GLY A 1 101 ? 11.714 1.232 -35.082 1.00 84.44 101 GLY A N 1
ATOM 731 C CA . GLY A 1 101 ? 12.922 0.672 -35.707 1.00 84.44 101 GLY A CA 1
ATOM 732 C C . GLY A 1 101 ? 14.246 0.952 -34.982 1.00 84.44 101 GLY A C 1
ATOM 733 O O . GLY A 1 101 ? 15.278 0.418 -35.384 1.00 84.44 101 GLY A O 1
ATOM 734 N N . ALA A 1 102 ? 14.233 1.783 -33.937 1.00 89.75 102 ALA A N 1
ATOM 735 C CA . ALA A 1 102 ? 15.402 2.148 -33.145 1.00 89.75 102 ALA A CA 1
ATOM 736 C C . ALA A 1 102 ? 15.314 1.549 -31.729 1.00 89.75 102 ALA A C 1
ATOM 738 O O . ALA A 1 102 ? 14.223 1.523 -31.150 1.00 89.75 102 ALA A O 1
ATOM 739 N N . PRO A 1 103 ? 16.441 1.104 -31.138 1.00 93.75 103 PRO A N 1
ATOM 740 C CA . PRO A 1 103 ? 16.473 0.664 -29.750 1.00 93.75 103 PRO A CA 1
ATOM 741 C C . PRO A 1 103 ? 15.984 1.747 -28.787 1.00 93.75 103 PRO A C 1
ATOM 743 O O . PRO A 1 103 ? 16.259 2.939 -28.967 1.00 93.75 103 PRO A O 1
ATOM 746 N N . VAL A 1 104 ? 15.278 1.320 -27.746 1.00 95.50 104 VAL A N 1
ATOM 747 C CA . VAL A 1 104 ? 14.722 2.200 -26.717 1.00 95.50 104 VAL A CA 1
ATOM 748 C C . VAL A 1 104 ? 14.722 1.499 -25.366 1.00 95.50 104 VAL A C 1
ATOM 750 O O . VAL A 1 104 ? 14.392 0.318 -25.267 1.00 95.50 104 VAL A O 1
ATOM 753 N N . THR A 1 105 ? 15.075 2.249 -24.325 1.00 97.12 105 THR A N 1
ATOM 754 C CA . THR A 1 105 ? 15.008 1.815 -22.931 1.00 97.12 105 THR A CA 1
ATOM 755 C C . THR A 1 105 ? 14.126 2.775 -22.148 1.00 97.12 105 THR A C 1
ATOM 757 O O . THR A 1 105 ? 14.455 3.956 -22.010 1.00 97.12 105 THR A O 1
ATOM 760 N N . ALA A 1 106 ? 13.022 2.267 -21.608 1.00 96.44 106 ALA A N 1
ATOM 761 C CA . ALA A 1 106 ? 12.161 2.982 -20.674 1.00 96.44 106 ALA A CA 1
ATOM 762 C C . ALA A 1 106 ? 12.470 2.535 -19.241 1.00 96.44 106 ALA A C 1
ATOM 764 O O . ALA A 1 106 ? 12.749 1.363 -19.000 1.00 96.44 106 ALA A O 1
ATOM 765 N N . GLY A 1 107 ? 12.427 3.461 -18.292 1.00 96.31 107 GLY A N 1
ATOM 766 C CA . GLY A 1 107 ? 12.634 3.195 -16.873 1.00 96.31 107 GLY A CA 1
ATOM 767 C C . GLY A 1 107 ? 11.471 3.662 -16.034 1.00 96.31 107 GLY A C 1
ATOM 768 O O . GLY A 1 107 ? 10.921 4.721 -16.324 1.00 96.31 107 GLY A O 1
ATOM 769 N N . SER A 1 108 ? 11.134 2.918 -14.988 1.00 95.44 108 SER A N 1
ATOM 770 C CA . SER A 1 108 ? 10.264 3.438 -13.940 1.00 95.44 108 SER A CA 1
ATOM 771 C C . SER A 1 108 ? 10.952 4.600 -13.221 1.00 95.44 108 SER A C 1
ATOM 773 O O . SER A 1 108 ? 12.183 4.635 -13.115 1.00 95.44 108 SER A O 1
ATOM 775 N N . ASP A 1 109 ? 10.170 5.520 -12.668 1.00 91.44 109 ASP A N 1
ATOM 776 C CA . ASP A 1 109 ? 10.707 6.529 -11.760 1.00 91.44 109 ASP A CA 1
ATOM 777 C C . ASP A 1 109 ? 11.417 5.836 -10.572 1.00 91.44 109 ASP A C 1
ATOM 779 O O . ASP A 1 109 ? 10.943 4.798 -10.094 1.00 91.44 109 ASP A O 1
ATOM 783 N N . PRO A 1 110 ? 12.569 6.354 -10.102 1.00 90.56 110 PRO A N 1
ATOM 784 C CA . PRO A 1 110 ? 13.284 5.757 -8.980 1.00 90.56 110 PRO A CA 1
ATOM 785 C C . PRO A 1 110 ? 12.491 5.800 -7.672 1.00 90.56 110 PRO A C 1
ATOM 787 O O . PRO A 1 110 ? 12.183 6.882 -7.165 1.00 90.56 110 PRO A O 1
ATOM 790 N N . SER A 1 111 ? 12.273 4.633 -7.075 1.00 90.06 111 SER A N 1
ATOM 791 C CA . SER A 1 111 ? 11.649 4.484 -5.760 1.00 90.06 111 SER A CA 1
ATOM 792 C C . SER A 1 111 ? 12.703 4.417 -4.669 1.00 90.06 111 SER A C 1
ATOM 794 O O . SER A 1 111 ? 13.751 3.796 -4.849 1.00 90.06 111 SER A O 1
ATOM 796 N N . ALA A 1 112 ? 12.447 5.084 -3.545 1.00 90.00 112 ALA A N 1
ATOM 797 C CA . ALA A 1 112 ? 13.341 5.037 -2.396 1.00 90.00 112 ALA A CA 1
ATOM 798 C C . ALA A 1 112 ? 13.381 3.623 -1.800 1.00 90.00 112 ALA A C 1
ATOM 800 O O . ALA A 1 112 ? 12.360 2.940 -1.747 1.00 90.00 112 ALA A O 1
ATOM 801 N N . LEU A 1 113 ? 14.568 3.206 -1.368 1.00 87.19 113 LEU A N 1
ATOM 802 C CA . LEU A 1 113 ? 14.757 2.007 -0.565 1.00 87.19 113 LEU A CA 1
ATOM 803 C C . LEU A 1 113 ? 14.805 2.401 0.905 1.00 87.19 113 LEU A C 1
ATOM 805 O O . LEU A 1 113 ? 15.507 3.343 1.281 1.00 87.19 113 LEU A O 1
ATOM 809 N N . ASP A 1 114 ? 14.093 1.649 1.731 1.00 86.56 114 ASP A N 1
ATOM 810 C CA . ASP A 1 114 ? 14.183 1.802 3.173 1.00 86.56 114 ASP A CA 1
ATOM 811 C C . ASP A 1 114 ? 15.497 1.183 3.673 1.00 86.56 114 ASP A C 1
ATOM 813 O O . ASP A 1 114 ? 15.997 0.206 3.105 1.00 86.56 114 ASP A O 1
ATOM 817 N N . GLY A 1 115 ? 16.080 1.747 4.735 1.00 84.25 115 GLY A N 1
ATOM 818 C CA . GLY A 1 115 ? 17.376 1.296 5.269 1.00 84.25 115 GLY A CA 1
ATOM 819 C C . GLY A 1 115 ? 17.372 -0.135 5.824 1.00 84.25 115 GLY A C 1
ATOM 820 O O . GLY A 1 115 ? 18.434 -0.687 6.097 1.00 84.25 115 GLY A O 1
ATOM 821 N N . ASP A 1 116 ? 16.190 -0.725 5.983 1.00 88.25 116 ASP A N 1
ATOM 822 C CA . ASP A 1 116 ? 15.933 -2.098 6.416 1.00 88.25 116 ASP A CA 1
ATOM 823 C C . ASP A 1 116 ? 15.602 -3.050 5.249 1.00 88.25 116 ASP A C 1
ATOM 825 O O . ASP A 1 116 ? 15.203 -4.194 5.479 1.00 88.25 116 ASP A O 1
ATOM 829 N N . THR A 1 117 ? 15.772 -2.608 3.996 1.00 92.19 117 THR A N 1
ATOM 830 C CA . THR A 1 117 ? 15.559 -3.453 2.813 1.00 92.19 117 THR A CA 1
ATOM 831 C C . THR A 1 117 ? 16.581 -4.590 2.772 1.00 92.19 117 THR A C 1
ATOM 833 O O . THR A 1 117 ? 17.772 -4.363 2.560 1.00 92.19 117 THR A O 1
ATOM 836 N N . ALA A 1 118 ? 16.105 -5.827 2.897 1.00 93.62 118 ALA A N 1
ATOM 837 C CA . ALA A 1 118 ? 16.914 -7.036 2.796 1.00 93.62 118 ALA A CA 1
ATOM 838 C C . ALA A 1 118 ? 17.122 -7.473 1.338 1.00 93.62 118 ALA A C 1
ATOM 840 O O . ALA A 1 118 ? 18.230 -7.839 0.941 1.00 93.62 118 ALA A O 1
ATOM 841 N N . SER A 1 119 ? 16.068 -7.428 0.520 1.00 95.81 119 SER A N 1
ATOM 842 C CA . SER A 1 119 ? 16.131 -7.858 -0.879 1.00 95.81 119 SER A CA 1
ATOM 843 C C . SER A 1 119 ? 15.091 -7.164 -1.752 1.00 95.81 119 SER A C 1
ATOM 845 O O . SER A 1 119 ? 14.097 -6.632 -1.264 1.00 95.81 119 SER A O 1
ATOM 847 N N . VAL A 1 120 ? 15.322 -7.167 -3.063 1.00 96.81 120 VAL A N 1
ATOM 848 C CA . VAL A 1 120 ? 14.361 -6.740 -4.084 1.00 96.81 120 VAL A CA 1
ATOM 849 C C . VAL A 1 120 ? 14.079 -7.905 -5.023 1.00 96.81 120 VAL A C 1
ATOM 851 O O . VAL A 1 120 ? 14.986 -8.644 -5.410 1.00 96.81 120 VAL A O 1
ATOM 854 N N . THR A 1 121 ? 12.815 -8.049 -5.407 1.00 97.00 121 THR A N 1
ATOM 855 C CA . THR A 1 121 ? 12.352 -8.970 -6.448 1.00 97.00 121 THR A CA 1
ATOM 856 C C . THR A 1 121 ? 11.667 -8.179 -7.553 1.00 97.00 121 THR A C 1
ATOM 858 O O . THR A 1 121 ? 11.084 -7.121 -7.306 1.00 97.00 121 THR A O 1
ATOM 861 N N . ALA A 1 122 ? 11.753 -8.681 -8.782 1.00 97.19 122 ALA A N 1
ATOM 862 C CA . ALA A 1 122 ? 11.108 -8.057 -9.930 1.00 97.19 122 ALA A CA 1
ATOM 863 C C . ALA A 1 122 ? 10.525 -9.112 -10.865 1.00 97.19 122 ALA A C 1
ATOM 865 O O . ALA A 1 122 ? 11.140 -10.163 -11.078 1.00 97.19 122 ALA A O 1
ATOM 866 N N . VAL A 1 123 ? 9.372 -8.816 -11.455 1.00 96.75 123 VAL A N 1
ATOM 867 C CA . VAL A 1 123 ? 8.746 -9.623 -12.506 1.00 96.75 123 VAL A CA 1
ATOM 868 C C . VAL A 1 123 ? 8.184 -8.689 -13.566 1.00 96.75 123 VAL A C 1
ATOM 870 O O . VAL A 1 123 ? 7.640 -7.645 -13.240 1.00 96.75 123 VAL A O 1
ATOM 873 N N . VAL A 1 124 ? 8.313 -9.042 -14.840 1.00 96.75 124 VAL A N 1
ATOM 874 C CA . VAL A 1 124 ? 7.636 -8.331 -15.932 1.00 96.75 124 VAL A CA 1
ATOM 875 C C . VAL A 1 124 ? 7.425 -9.272 -17.110 1.00 96.75 124 VAL A C 1
ATOM 877 O O . VAL A 1 124 ? 8.208 -10.203 -17.322 1.00 96.75 124 VAL A O 1
ATOM 880 N N . MET A 1 125 ? 6.372 -9.047 -17.886 1.00 95.94 125 MET A N 1
ATOM 881 C CA . MET A 1 125 ? 6.084 -9.801 -19.101 1.00 95.94 125 MET A CA 1
ATOM 882 C C . MET A 1 125 ? 6.472 -8.972 -20.323 1.00 95.94 125 MET A C 1
ATOM 884 O O . MET A 1 125 ? 6.112 -7.804 -20.419 1.00 95.94 125 MET A O 1
ATOM 888 N N . GLY A 1 126 ? 7.197 -9.572 -21.266 1.00 96.06 126 GLY A N 1
ATOM 889 C CA . GLY A 1 126 ? 7.654 -8.904 -22.485 1.00 96.06 126 GLY A CA 1
ATOM 890 C C . GLY A 1 126 ? 7.423 -9.736 -23.744 1.00 96.06 126 GLY A C 1
ATOM 891 O O . GLY A 1 126 ? 7.516 -10.963 -23.717 1.00 96.06 126 GLY A O 1
ATOM 892 N N . ARG A 1 127 ? 7.149 -9.084 -24.873 1.00 94.62 127 ARG A N 1
ATOM 893 C CA . ARG A 1 127 ? 7.002 -9.721 -26.190 1.00 94.62 127 ARG A CA 1
ATOM 894 C C . ARG A 1 127 ? 7.601 -8.831 -27.273 1.00 94.62 127 ARG A C 1
ATOM 896 O O . ARG A 1 127 ? 7.224 -7.674 -27.376 1.00 94.62 127 ARG A O 1
ATOM 903 N N . GLY A 1 128 ? 8.483 -9.369 -28.109 1.00 92.81 128 GLY A N 1
ATOM 904 C CA . GLY A 1 128 ? 9.056 -8.639 -29.242 1.00 92.81 128 GLY A CA 1
ATOM 905 C C . GLY A 1 128 ? 10.564 -8.840 -29.404 1.00 92.81 128 GLY A C 1
ATOM 906 O O . GLY A 1 128 ? 11.177 -9.605 -28.657 1.00 92.81 128 GLY A O 1
ATOM 907 N N . PRO A 1 129 ? 11.170 -8.192 -30.408 1.00 91.31 129 PRO A N 1
ATOM 908 C CA . PRO A 1 129 ? 12.585 -8.354 -30.732 1.00 91.31 129 PRO A CA 1
ATOM 909 C C . PRO A 1 129 ? 13.530 -7.659 -29.738 1.00 91.31 129 PRO A C 1
ATOM 911 O O . PRO A 1 129 ? 13.312 -6.525 -29.314 1.00 91.31 129 PRO A O 1
ATOM 914 N N . GLY A 1 130 ? 14.636 -8.337 -29.406 1.00 91.94 130 GLY A N 1
ATOM 915 C CA . GLY A 1 130 ? 15.739 -7.755 -28.630 1.00 91.94 130 GLY A CA 1
ATOM 916 C C . GLY A 1 130 ? 15.327 -7.209 -27.262 1.00 91.94 130 GLY A C 1
ATOM 917 O O . GLY A 1 130 ? 15.879 -6.206 -26.819 1.00 91.94 130 GLY A O 1
ATOM 918 N N . ILE A 1 131 ? 14.329 -7.832 -26.632 1.00 95.94 131 ILE A N 1
ATOM 919 C CA . ILE A 1 131 ? 13.806 -7.409 -25.336 1.00 95.94 131 ILE A CA 1
ATOM 920 C C . ILE A 1 131 ? 14.704 -7.859 -24.180 1.00 95.94 131 ILE A C 1
ATOM 922 O O . ILE A 1 131 ? 15.152 -9.007 -24.131 1.00 95.94 131 ILE A O 1
ATOM 926 N N . SER A 1 132 ? 14.935 -6.966 -23.223 1.00 97.50 132 SER A N 1
ATOM 927 C CA . SER A 1 132 ? 15.585 -7.272 -21.949 1.00 97.50 132 SER A CA 1
ATOM 928 C C . SER A 1 132 ? 15.039 -6.381 -20.835 1.00 97.50 132 SER A C 1
ATOM 930 O O . SER A 1 132 ? 14.505 -5.302 -21.088 1.00 97.50 132 SER A O 1
ATOM 932 N N . ALA A 1 133 ? 15.149 -6.849 -19.595 1.00 98.38 133 ALA A N 1
ATOM 933 C CA . ALA A 1 133 ? 14.744 -6.099 -18.415 1.00 98.38 133 ALA A CA 1
ATOM 934 C C . ALA A 1 133 ? 15.840 -6.171 -17.348 1.00 98.38 133 ALA A C 1
ATOM 936 O O . ALA A 1 133 ? 16.527 -7.190 -17.227 1.00 98.38 133 ALA A O 1
ATOM 937 N N . SER A 1 134 ? 15.995 -5.108 -16.567 1.00 98.44 134 SER A N 1
ATOM 938 C CA . SER A 1 134 ? 16.985 -5.020 -15.493 1.00 98.44 134 SER A CA 1
ATOM 939 C C . SER A 1 134 ? 16.480 -4.183 -14.320 1.00 98.44 134 SER A C 1
ATOM 941 O O . SER A 1 134 ? 15.673 -3.267 -14.479 1.00 98.44 134 SER A O 1
ATOM 943 N N . VAL A 1 135 ? 16.976 -4.486 -13.124 1.00 98.56 135 VAL A N 1
ATOM 944 C CA . VAL A 1 135 ? 16.843 -3.619 -11.952 1.00 98.56 135 VAL A CA 1
ATOM 945 C C . VAL A 1 135 ? 18.084 -2.746 -11.848 1.00 98.56 135 VAL A C 1
ATOM 947 O O . VAL A 1 135 ? 19.210 -3.242 -11.848 1.00 98.56 135 VAL A O 1
ATOM 950 N N . ARG A 1 136 ? 17.878 -1.435 -11.738 1.00 98.38 136 ARG A N 1
ATOM 951 C CA . ARG A 1 136 ? 18.938 -0.437 -11.592 1.00 98.38 136 ARG A CA 1
ATOM 952 C C . ARG A 1 136 ? 18.986 0.072 -10.161 1.00 98.38 136 ARG A C 1
ATOM 954 O O . ARG A 1 136 ? 18.022 0.672 -9.684 1.00 98.38 136 ARG A O 1
ATOM 961 N N . TRP A 1 137 ? 20.129 -0.124 -9.516 1.00 98.19 137 TRP A N 1
ATOM 962 C CA . TRP A 1 137 ? 20.435 0.341 -8.167 1.00 98.19 137 TRP A CA 1
ATOM 963 C C . TRP A 1 137 ? 21.098 1.706 -8.233 1.00 98.19 137 TRP A C 1
ATOM 965 O O . TRP A 1 137 ? 22.122 1.874 -8.901 1.00 98.19 137 TRP A O 1
ATOM 975 N N . LEU A 1 138 ? 20.517 2.679 -7.545 1.00 96.94 138 LEU A N 1
ATOM 976 C CA . LEU A 1 138 ? 20.910 4.075 -7.642 1.00 96.94 138 LEU A CA 1
ATOM 977 C C . LEU A 1 138 ? 21.335 4.608 -6.271 1.00 96.94 138 LEU A C 1
ATOM 979 O O . LEU A 1 138 ? 20.715 4.304 -5.245 1.00 96.94 138 LEU A O 1
ATOM 983 N N . GLY A 1 139 ? 22.380 5.431 -6.265 1.00 94.06 139 GLY A N 1
ATOM 984 C CA . GLY A 1 139 ? 22.787 6.213 -5.103 1.00 94.06 139 GLY A CA 1
ATOM 985 C C . GLY A 1 139 ? 21.771 7.306 -4.765 1.00 94.06 139 GLY A C 1
ATOM 986 O O . GLY A 1 139 ? 20.843 7.591 -5.527 1.00 94.06 139 GLY A O 1
ATOM 987 N N . ALA A 1 140 ? 21.948 7.954 -3.612 1.00 89.62 140 ALA A N 1
ATOM 988 C CA . ALA A 1 140 ? 21.081 9.057 -3.184 1.00 89.62 140 ALA A CA 1
ATOM 989 C C . ALA A 1 140 ? 21.115 10.262 -4.148 1.00 89.62 140 ALA A C 1
ATOM 991 O O . ALA A 1 140 ? 20.125 10.984 -4.267 1.00 89.62 140 ALA A O 1
ATOM 992 N N . ASP A 1 141 ? 22.235 10.438 -4.851 1.00 88.50 141 ASP A N 1
ATOM 993 C CA . ASP A 1 141 ? 22.481 11.434 -5.899 1.00 88.50 141 ASP A CA 1
ATOM 994 C C . ASP A 1 141 ? 21.938 11.026 -7.284 1.00 88.50 141 ASP A C 1
ATOM 996 O O . ASP A 1 141 ? 22.017 11.805 -8.232 1.00 88.50 141 ASP A O 1
ATOM 1000 N N . GLY A 1 142 ? 21.377 9.818 -7.409 1.00 89.94 142 GLY A N 1
ATOM 1001 C CA . GLY A 1 142 ? 20.879 9.258 -8.664 1.00 89.94 142 GLY A CA 1
ATOM 1002 C C . GLY A 1 142 ? 21.943 8.564 -9.520 1.00 89.94 142 GLY A C 1
ATOM 1003 O O . GLY A 1 142 ? 21.615 8.103 -10.616 1.00 89.94 142 GLY A O 1
ATOM 1004 N N . ALA A 1 143 ? 23.192 8.451 -9.056 1.00 95.12 143 ALA A N 1
ATOM 1005 C CA . ALA A 1 143 ? 24.235 7.733 -9.782 1.00 95.12 143 ALA A CA 1
ATOM 1006 C C . ALA A 1 143 ? 23.922 6.231 -9.865 1.00 95.12 143 ALA A C 1
ATOM 1008 O O . ALA A 1 143 ? 23.497 5.621 -8.885 1.00 95.12 143 ALA A O 1
ATOM 1009 N N . LEU A 1 144 ? 24.153 5.616 -11.030 1.00 97.31 144 LEU A N 1
ATOM 1010 C CA . LEU A 1 144 ? 24.006 4.169 -11.200 1.00 97.31 144 LEU A CA 1
ATOM 1011 C C . LEU A 1 144 ? 25.148 3.438 -10.488 1.00 97.31 144 LEU A C 1
ATOM 1013 O O . LEU A 1 144 ? 26.306 3.593 -10.865 1.00 97.31 144 LEU A O 1
ATOM 1017 N N . LEU A 1 145 ? 24.806 2.626 -9.490 1.00 97.81 145 LEU A N 1
ATOM 1018 C CA . LEU A 1 145 ? 25.763 1.840 -8.707 1.00 97.81 145 LEU A CA 1
ATOM 1019 C C . LEU A 1 145 ? 25.904 0.413 -9.240 1.00 97.81 145 LEU A C 1
ATOM 1021 O O . LEU A 1 145 ? 27.007 -0.123 -9.311 1.00 97.81 145 LEU A O 1
ATOM 1025 N N . ARG A 1 146 ? 24.779 -0.211 -9.605 1.00 98.06 146 ARG A N 1
ATOM 1026 C CA . ARG A 1 146 ? 24.721 -1.581 -10.130 1.00 98.06 146 ARG A CA 1
ATOM 1027 C C . ARG A 1 146 ? 23.488 -1.752 -11.006 1.00 98.06 146 ARG A C 1
ATOM 1029 O O . ARG A 1 146 ? 22.471 -1.096 -10.790 1.00 98.06 146 ARG A O 1
ATOM 1036 N N . GLU A 1 147 ? 23.565 -2.665 -11.960 1.00 98.00 147 GLU A N 1
ATOM 1037 C CA . GLU A 1 147 ? 22.432 -3.079 -12.777 1.00 98.00 147 GLU A CA 1
ATOM 1038 C C . GLU A 1 147 ? 22.375 -4.608 -12.813 1.00 98.00 147 GLU A C 1
ATOM 1040 O O . GLU A 1 147 ? 23.335 -5.254 -13.233 1.00 98.00 147 GLU A O 1
ATOM 1045 N N . ASP A 1 148 ? 21.263 -5.174 -12.345 1.00 98.38 148 ASP A N 1
ATOM 1046 C CA . ASP A 1 148 ? 21.038 -6.618 -12.295 1.00 98.38 148 ASP A CA 1
ATOM 1047 C C . ASP A 1 148 ? 20.033 -7.005 -13.384 1.00 98.38 148 ASP A C 1
ATOM 1049 O O . ASP A 1 148 ? 18.879 -6.571 -13.368 1.00 98.38 148 ASP A O 1
ATOM 1053 N N . ALA A 1 149 ? 20.459 -7.823 -14.346 1.00 98.06 149 ALA A N 1
ATOM 1054 C CA . ALA A 1 149 ? 19.581 -8.302 -15.409 1.00 98.06 149 ALA A CA 1
ATOM 1055 C C . ALA A 1 149 ? 18.546 -9.305 -14.872 1.00 98.06 149 ALA A C 1
ATOM 1057 O O . ALA A 1 149 ? 18.880 -10.204 -14.097 1.00 98.06 149 ALA A O 1
ATOM 1058 N N . LEU A 1 150 ? 17.298 -9.192 -15.329 1.00 98.44 150 LEU A N 1
ATOM 1059 C CA . LEU A 1 150 ? 16.268 -10.193 -15.066 1.00 98.44 150 LEU A CA 1
ATOM 1060 C C . LEU A 1 150 ? 16.518 -11.426 -15.944 1.00 98.44 150 LEU A C 1
ATOM 1062 O O . LEU A 1 150 ? 16.770 -11.317 -17.147 1.00 98.44 150 LEU A O 1
ATOM 1066 N N . ALA A 1 151 ? 16.379 -12.613 -15.357 1.00 97.81 151 ALA A N 1
ATOM 1067 C CA . ALA A 1 151 ? 16.419 -13.863 -16.101 1.00 97.81 151 ALA A CA 1
ATOM 1068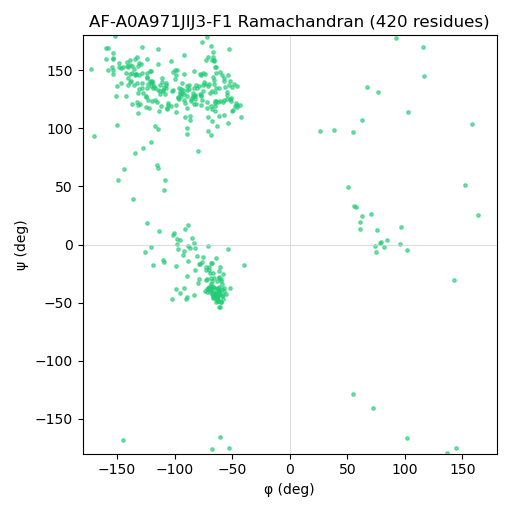 C C . ALA A 1 151 ? 15.168 -13.987 -16.983 1.00 97.81 151 ALA A C 1
ATOM 1070 O O . ALA A 1 151 ? 14.045 -13.812 -16.506 1.00 97.81 151 ALA A O 1
ATOM 1071 N N . ALA A 1 152 ? 15.366 -14.297 -18.264 1.00 96.62 152 ALA A N 1
ATOM 1072 C CA . ALA A 1 152 ? 14.286 -14.508 -19.219 1.00 96.62 152 ALA A CA 1
ATOM 1073 C C . ALA A 1 152 ? 13.809 -15.968 -19.200 1.00 96.62 152 ALA A C 1
ATOM 1075 O O . ALA A 1 152 ? 14.609 -16.900 -19.284 1.00 96.62 152 ALA A O 1
ATOM 1076 N N . PHE A 1 153 ? 12.494 -16.153 -19.166 1.00 93.44 153 PHE A N 1
ATOM 1077 C CA . PHE A 1 153 ? 11.790 -17.429 -19.246 1.00 93.44 153 PHE A CA 1
ATOM 1078 C C . PHE A 1 153 ? 10.862 -17.381 -20.469 1.00 93.44 153 PHE A C 1
ATOM 1080 O O . PHE A 1 153 ? 9.719 -16.918 -20.361 1.00 93.44 153 PHE A O 1
ATOM 1087 N N . PRO A 1 154 ? 11.368 -17.774 -21.655 1.00 88.69 154 PRO A N 1
ATOM 1088 C CA . PRO A 1 154 ? 10.614 -17.705 -22.900 1.00 88.69 154 PRO A CA 1
ATOM 1089 C C . PRO A 1 154 ? 9.334 -18.552 -22.855 1.00 88.69 154 PRO A C 1
ATOM 1091 O O . PRO A 1 154 ? 9.307 -19.601 -22.205 1.00 88.69 154 PRO A O 1
ATOM 1094 N N . PRO A 1 155 ? 8.274 -18.131 -23.562 1.00 85.81 155 PRO A N 1
ATOM 1095 C CA . PRO A 1 155 ? 7.042 -18.902 -23.688 1.00 85.81 155 PRO A CA 1
ATOM 1096 C C . PRO A 1 155 ? 7.271 -20.209 -24.458 1.00 85.81 155 PRO A C 1
ATOM 1098 O O . PRO A 1 155 ? 8.166 -20.319 -25.293 1.00 85.81 155 PRO A O 1
ATOM 1101 N N . ALA A 1 156 ? 6.382 -21.184 -24.252 1.00 75.88 156 ALA A N 1
ATOM 1102 C CA . ALA A 1 156 ? 6.388 -22.425 -25.030 1.00 75.88 156 ALA A CA 1
ATOM 1103 C C . ALA A 1 156 ? 6.036 -22.212 -26.519 1.00 75.88 156 ALA A C 1
ATOM 1105 O O . ALA A 1 156 ? 6.417 -23.020 -27.363 1.00 75.88 156 ALA A O 1
ATOM 1106 N N . ALA A 1 157 ? 5.308 -21.137 -26.843 1.00 76.81 157 ALA A N 1
ATOM 1107 C CA . ALA A 1 157 ? 4.940 -20.764 -28.207 1.00 76.81 157 ALA A CA 1
ATOM 1108 C C . ALA A 1 157 ? 5.742 -19.529 -28.669 1.00 76.81 157 ALA A C 1
ATOM 1110 O O . ALA A 1 157 ? 5.847 -18.584 -27.887 1.00 76.81 157 ALA A O 1
ATOM 1111 N N . PRO A 1 158 ? 6.233 -19.471 -29.925 1.00 65.62 158 PRO A N 1
ATOM 1112 C CA . PRO A 1 158 ? 7.106 -18.391 -30.412 1.00 65.62 158 PRO A CA 1
ATOM 1113 C C . PRO A 1 158 ? 6.531 -16.971 -30.305 1.00 65.62 158 PRO A C 1
ATOM 1115 O O . PRO A 1 158 ? 7.287 -16.012 -30.215 1.00 65.62 158 PRO A O 1
ATOM 1118 N N . GLU A 1 159 ? 5.204 -16.832 -30.301 1.00 70.44 159 GLU A N 1
ATOM 1119 C CA . GLU A 1 159 ? 4.508 -15.536 -30.236 1.00 70.44 159 GLU A CA 1
ATOM 1120 C C . GLU A 1 159 ? 3.974 -15.191 -28.835 1.00 70.44 159 GLU A C 1
ATOM 1122 O O . GLU A 1 159 ? 3.212 -14.235 -28.658 1.00 70.44 159 GLU A O 1
ATOM 1127 N N . GLY A 1 160 ? 4.337 -15.989 -27.828 1.00 84.12 160 GLY A N 1
ATOM 1128 C CA . GLY A 1 160 ? 3.894 -15.791 -26.454 1.00 84.12 160 GLY A CA 1
ATOM 1129 C C . GLY A 1 160 ? 4.620 -14.656 -25.728 1.00 84.12 160 GLY A C 1
ATOM 1130 O O . GLY A 1 160 ? 5.594 -14.075 -26.206 1.00 84.12 160 GLY A O 1
ATOM 1131 N N . TRP A 1 161 ? 4.156 -14.377 -24.515 1.00 92.75 161 TRP A N 1
ATOM 1132 C CA . TRP A 1 161 ? 4.816 -13.452 -23.602 1.00 92.75 161 TRP A CA 1
ATOM 1133 C C . TRP A 1 161 ? 5.949 -14.157 -22.853 1.00 92.75 161 TRP A C 1
ATOM 1135 O O . TRP A 1 161 ? 5.753 -15.216 -22.259 1.00 92.75 161 TRP A O 1
ATOM 1145 N N . THR A 1 162 ? 7.135 -13.560 -22.876 1.00 95.69 162 THR A N 1
ATOM 1146 C CA . THR A 1 162 ? 8.306 -13.985 -22.103 1.00 95.69 162 THR A CA 1
ATOM 1147 C C . THR A 1 162 ? 8.215 -13.400 -20.707 1.00 95.69 162 THR A C 1
ATOM 1149 O O . THR A 1 162 ? 8.051 -12.190 -20.559 1.00 95.69 162 THR A O 1
ATOM 1152 N N . ARG A 1 163 ? 8.344 -14.240 -19.679 1.00 95.88 163 ARG A N 1
ATOM 1153 C CA . ARG A 1 163 ? 8.459 -13.763 -18.299 1.00 95.88 163 ARG A CA 1
ATOM 1154 C C . ARG A 1 163 ? 9.909 -13.403 -18.019 1.00 95.88 163 ARG A C 1
ATOM 1156 O O . ARG A 1 163 ? 10.794 -14.218 -18.244 1.00 95.88 163 ARG A O 1
ATOM 1163 N N . PHE A 1 164 ? 10.146 -12.225 -17.473 1.00 98.06 164 PHE A N 1
ATOM 1164 C CA . PHE A 1 164 ? 11.432 -11.819 -16.924 1.00 98.06 164 PHE A CA 1
ATOM 1165 C C . PHE A 1 164 ? 11.313 -11.804 -15.406 1.00 98.06 164 PHE A C 1
ATOM 1167 O O . PHE A 1 164 ? 10.309 -11.324 -14.881 1.00 98.06 164 PHE A O 1
ATOM 1174 N N . SER A 1 165 ? 12.299 -12.352 -14.696 1.00 97.31 165 SER A N 1
ATOM 1175 C CA . SER A 1 165 ? 12.278 -12.396 -13.232 1.00 97.31 165 SER A CA 1
ATOM 1176 C C . SER A 1 165 ? 13.653 -12.127 -12.635 1.00 97.31 165 SER A C 1
ATOM 1178 O O . SER A 1 165 ? 14.652 -12.688 -13.084 1.00 97.31 165 SER A O 1
ATOM 1180 N N . LEU A 1 166 ? 13.685 -11.316 -11.582 1.00 97.69 166 LEU A N 1
ATOM 1181 C CA . LEU A 1 166 ? 14.810 -11.189 -10.663 1.00 97.69 166 LEU A CA 1
ATOM 1182 C C . LEU A 1 166 ? 14.407 -11.875 -9.357 1.00 97.69 166 LEU A C 1
ATOM 1184 O O . LEU A 1 166 ? 13.431 -11.473 -8.720 1.00 97.69 166 LEU A O 1
ATOM 1188 N N . SER A 1 167 ? 15.130 -12.935 -8.996 1.00 93.19 167 SER A N 1
ATOM 1189 C CA . SER A 1 167 ? 15.064 -13.522 -7.654 1.00 93.19 167 SER A CA 1
ATOM 1190 C C . SER A 1 167 ? 15.634 -12.545 -6.627 1.00 93.19 167 SER A C 1
ATOM 1192 O O . SER A 1 167 ? 16.296 -11.588 -7.007 1.00 93.19 167 SER A O 1
ATOM 1194 N N . GLU A 1 168 ? 15.395 -12.789 -5.341 1.00 93.25 168 GLU A N 1
ATOM 1195 C CA . GLU A 1 168 ? 15.845 -11.923 -4.245 1.00 93.25 168 GLU A CA 1
ATOM 1196 C C . GLU A 1 168 ? 17.287 -11.419 -4.438 1.00 93.25 168 GLU A C 1
ATOM 1198 O O . GLU A 1 168 ? 18.249 -12.186 -4.367 1.00 93.25 168 GLU A O 1
ATOM 1203 N N . SER A 1 169 ? 17.422 -10.119 -4.709 1.00 96.38 169 SER A N 1
ATOM 1204 C CA . SER A 1 169 ? 18.708 -9.449 -4.898 1.00 96.38 169 SER A CA 1
ATOM 1205 C C . SER A 1 169 ? 18.913 -8.421 -3.794 1.00 96.38 169 SER A C 1
ATOM 1207 O O . SER A 1 169 ? 18.084 -7.530 -3.604 1.00 96.38 169 SER A O 1
ATOM 1209 N N . ALA A 1 170 ? 20.008 -8.556 -3.047 1.00 96.25 170 ALA A N 1
ATOM 1210 C CA . ALA A 1 170 ? 20.345 -7.639 -1.964 1.00 96.25 170 ALA A CA 1
ATOM 1211 C C . ALA A 1 170 ? 20.835 -6.289 -2.525 1.00 96.25 170 ALA A C 1
ATOM 1213 O O . ALA A 1 170 ? 21.645 -6.292 -3.467 1.00 96.25 170 ALA A O 1
ATOM 1214 N N . PRO A 1 171 ? 20.419 -5.146 -1.949 1.00 96.25 171 PRO A N 1
ATOM 1215 C CA . PRO A 1 171 ? 20.925 -3.841 -2.361 1.00 96.25 171 PRO A CA 1
ATOM 1216 C C . PRO A 1 171 ? 22.460 -3.768 -2.253 1.00 96.25 171 PRO A C 1
ATOM 1218 O O . PRO A 1 171 ? 23.022 -4.224 -1.255 1.00 96.25 171 PRO A O 1
ATOM 1221 N N . PRO A 1 172 ? 23.179 -3.225 -3.256 1.00 96.81 172 PRO A N 1
ATOM 1222 C CA . PRO A 1 172 ? 24.602 -2.946 -3.106 1.00 96.81 172 PRO A CA 1
ATOM 1223 C C . PRO A 1 172 ? 24.829 -1.828 -2.080 1.00 96.81 172 PRO A C 1
ATOM 1225 O O . PRO A 1 172 ? 23.946 -1.010 -1.822 1.00 96.81 172 PRO A O 1
ATOM 1228 N N . GLU A 1 173 ? 26.041 -1.762 -1.528 1.00 94.69 173 GLU A N 1
ATOM 1229 C CA . GLU A 1 173 ? 26.424 -0.701 -0.595 1.00 94.69 173 GLU A CA 1
ATOM 1230 C C . GLU A 1 173 ? 26.188 0.691 -1.209 1.00 94.69 173 GLU A C 1
ATOM 1232 O O . GLU A 1 173 ? 26.566 0.960 -2.351 1.00 94.69 173 GLU A O 1
ATOM 1237 N N . GLY A 1 174 ? 25.529 1.572 -0.451 1.00 93.50 174 GLY A N 1
ATOM 1238 C CA . GLY A 1 174 ? 25.201 2.933 -0.884 1.00 93.50 174 GLY A CA 1
ATOM 1239 C C . GLY A 1 174 ? 23.955 3.062 -1.768 1.00 93.50 174 GLY A C 1
ATOM 1240 O O . GLY A 1 174 ? 23.589 4.190 -2.111 1.00 93.50 174 GLY A O 1
ATOM 1241 N N . ALA A 1 175 ? 23.278 1.962 -2.119 1.00 96.44 175 ALA A N 1
ATOM 1242 C CA . ALA A 1 175 ? 21.994 2.034 -2.812 1.00 96.44 175 ALA A CA 1
ATOM 1243 C C . ALA A 1 175 ? 20.933 2.687 -1.922 1.00 96.44 175 ALA A C 1
ATOM 1245 O O . ALA A 1 175 ? 20.655 2.226 -0.819 1.00 96.44 175 ALA A O 1
ATOM 1246 N N . ALA A 1 176 ? 20.326 3.754 -2.432 1.00 92.69 176 ALA A N 1
ATOM 1247 C CA . ALA A 1 176 ? 19.253 4.487 -1.763 1.00 92.69 176 ALA A CA 1
ATOM 1248 C C . ALA A 1 176 ? 17.951 4.467 -2.569 1.00 92.69 176 ALA A C 1
ATOM 1250 O O . ALA A 1 176 ? 16.885 4.785 -2.043 1.00 92.69 176 ALA A O 1
ATOM 1251 N N . ARG A 1 177 ? 18.029 4.146 -3.864 1.00 95.38 177 ARG A N 1
ATOM 1252 C CA . ARG A 1 177 ? 16.877 4.084 -4.759 1.00 95.38 177 ARG A CA 1
ATOM 1253 C C . ARG A 1 177 ? 17.007 2.914 -5.724 1.00 95.38 177 ARG A C 1
ATOM 1255 O O . ARG A 1 177 ? 18.113 2.463 -6.028 1.00 95.38 177 ARG A O 1
ATOM 1262 N N . VAL A 1 178 ? 15.877 2.464 -6.246 1.00 97.44 178 VAL A N 1
ATOM 1263 C CA . VAL A 1 178 ? 15.802 1.391 -7.237 1.00 97.44 178 VAL A CA 1
ATOM 1264 C C . VAL A 1 178 ? 14.806 1.744 -8.339 1.00 97.44 178 VAL A C 1
ATOM 1266 O O . VAL A 1 178 ? 13.820 2.436 -8.101 1.00 97.44 178 VAL A O 1
ATOM 1269 N N . SER A 1 179 ? 15.075 1.293 -9.561 1.00 97.19 179 SER A N 1
ATOM 1270 C CA . SER A 1 179 ? 14.162 1.439 -10.702 1.00 97.19 179 SER A CA 1
ATOM 1271 C C . SER A 1 179 ? 14.185 0.191 -11.578 1.00 97.19 179 SER A C 1
ATOM 1273 O O . SER A 1 179 ? 15.186 -0.531 -11.608 1.00 97.19 179 SER A O 1
ATOM 1275 N N . LEU A 1 180 ? 13.090 -0.058 -12.293 1.00 98.31 180 LEU A N 1
ATOM 1276 C CA . LEU A 1 180 ? 12.993 -1.115 -13.295 1.00 98.31 180 LEU A CA 1
ATOM 1277 C C . LEU A 1 180 ? 13.244 -0.513 -14.680 1.00 98.31 180 LEU A C 1
ATOM 1279 O O . LEU A 1 180 ? 12.577 0.447 -15.059 1.00 98.31 180 LEU A O 1
ATOM 1283 N N . ALA A 1 181 ? 14.183 -1.071 -15.438 1.00 98.19 181 ALA A N 1
ATOM 1284 C CA . ALA A 1 181 ? 14.465 -0.683 -16.813 1.00 98.19 181 ALA A CA 1
ATOM 1285 C C . ALA A 1 181 ? 14.022 -1.784 -17.780 1.00 98.19 181 ALA A C 1
ATOM 1287 O O . ALA A 1 181 ? 14.313 -2.963 -17.585 1.00 98.19 181 ALA A O 1
ATOM 1288 N N . LEU A 1 182 ? 13.320 -1.378 -18.832 1.00 98.44 182 LEU A N 1
ATOM 1289 C CA . LEU A 1 182 ? 12.806 -2.226 -19.899 1.00 98.44 182 LEU A CA 1
ATOM 1290 C C . LEU A 1 182 ? 13.420 -1.746 -21.207 1.00 98.44 182 LEU A C 1
ATOM 1292 O O . LEU A 1 182 ? 13.291 -0.571 -21.550 1.00 98.44 182 LEU A O 1
ATOM 1296 N N . ALA A 1 183 ? 14.092 -2.630 -21.931 1.00 97.56 183 ALA A N 1
ATOM 1297 C CA . ALA A 1 183 ? 14.759 -2.314 -23.185 1.00 97.56 183 ALA A CA 1
ATOM 1298 C C . ALA A 1 183 ? 14.181 -3.148 -24.324 1.00 97.56 183 ALA A C 1
ATOM 1300 O O . ALA A 1 183 ? 13.914 -4.333 -24.160 1.00 97.56 183 ALA A O 1
ATOM 1301 N N . GLY A 1 184 ? 14.009 -2.546 -25.494 1.00 96.25 184 GLY A N 1
ATOM 1302 C CA . GLY A 1 184 ? 13.570 -3.244 -26.696 1.00 96.25 184 GLY A CA 1
ATOM 1303 C C . GLY A 1 184 ? 14.303 -2.746 -27.931 1.00 96.25 184 GLY A C 1
ATOM 1304 O O . GLY A 1 184 ? 14.706 -1.584 -28.000 1.00 96.25 184 GLY A O 1
ATOM 1305 N N . ALA A 1 185 ? 14.433 -3.621 -28.926 1.00 94.88 185 ALA A N 1
ATOM 1306 C CA . ALA A 1 185 ? 14.958 -3.284 -30.245 1.00 94.88 185 ALA A CA 1
ATOM 1307 C C . ALA A 1 185 ? 13.856 -3.476 -31.301 1.00 94.88 185 ALA A C 1
ATOM 1309 O O . ALA A 1 185 ? 13.936 -4.420 -32.093 1.00 94.88 185 ALA A O 1
ATOM 1310 N N . PRO A 1 186 ? 12.796 -2.638 -31.286 1.00 93.00 186 PRO A N 1
ATOM 1311 C CA . PRO A 1 186 ? 11.684 -2.785 -32.214 1.00 93.00 186 PRO A CA 1
ATOM 1312 C C . PRO A 1 186 ? 12.173 -2.682 -33.659 1.00 93.00 186 PRO A C 1
ATOM 1314 O O . PRO A 1 186 ? 13.068 -1.896 -33.963 1.00 93.00 186 PRO A O 1
ATOM 1317 N N . ALA A 1 187 ? 11.542 -3.434 -34.555 1.00 89.50 187 ALA A N 1
ATOM 1318 C CA . ALA A 1 187 ? 11.754 -3.329 -35.995 1.00 89.50 187 ALA A CA 1
ATOM 1319 C C . ALA A 1 187 ? 10.471 -2.842 -36.681 1.00 89.50 187 ALA A C 1
ATOM 1321 O O . ALA A 1 187 ? 9.399 -2.779 -36.072 1.00 89.50 187 ALA A O 1
ATOM 1322 N N . GLU A 1 188 ? 10.565 -2.472 -37.956 1.00 86.56 188 GLU A N 1
ATOM 1323 C CA . GLU A 1 188 ? 9.391 -2.079 -38.735 1.00 86.56 188 GLU A CA 1
ATOM 1324 C C . GLU A 1 188 ? 8.360 -3.223 -38.758 1.00 86.56 188 GLU A C 1
ATOM 1326 O O . GLU A 1 188 ? 8.679 -4.357 -39.109 1.00 86.56 188 GLU A O 1
ATOM 1331 N N . GLY A 1 189 ? 7.135 -2.943 -38.302 1.00 85.50 189 GLY A N 1
ATOM 1332 C CA . GLY A 1 189 ? 6.071 -3.946 -38.162 1.00 85.50 189 GLY A CA 1
ATOM 1333 C C . GLY A 1 189 ? 6.223 -4.927 -36.987 1.00 85.50 189 GLY A C 1
ATOM 1334 O O . GLY A 1 189 ? 5.327 -5.741 -36.779 1.00 85.50 189 GLY A O 1
ATOM 1335 N N . ALA A 1 190 ? 7.294 -4.839 -36.192 1.00 90.88 190 ALA A N 1
ATOM 1336 C CA . ALA A 1 190 ? 7.560 -5.718 -35.050 1.00 90.88 190 ALA A CA 1
ATOM 1337 C C . ALA A 1 190 ? 7.841 -4.892 -33.777 1.00 90.88 190 ALA A C 1
ATOM 1339 O O . ALA A 1 190 ? 9.006 -4.627 -33.454 1.00 90.88 190 ALA A O 1
ATOM 1340 N N . PRO A 1 191 ? 6.789 -4.445 -33.062 1.00 93.94 191 PRO A N 1
ATOM 1341 C CA . PRO A 1 191 ? 6.938 -3.691 -31.821 1.00 93.94 191 PRO A CA 1
ATOM 1342 C C . PRO A 1 191 ? 7.441 -4.579 -30.674 1.00 93.94 191 PRO A C 1
ATOM 1344 O O . PRO A 1 191 ? 7.277 -5.802 -30.699 1.00 93.94 191 PRO A O 1
ATOM 1347 N N . CYS A 1 192 ? 7.974 -3.944 -29.631 1.00 95.62 192 CYS A N 1
ATOM 1348 C CA . CYS A 1 192 ? 8.183 -4.587 -28.334 1.00 95.62 192 CYS A CA 1
ATOM 1349 C C . CYS A 1 192 ? 7.076 -4.155 -27.375 1.00 95.62 192 CYS A C 1
ATOM 1351 O O . CYS A 1 192 ? 6.769 -2.970 -27.275 1.00 95.62 192 CYS A O 1
ATOM 1353 N N . LEU A 1 193 ? 6.482 -5.111 -26.678 1.00 95.31 193 LEU A N 1
ATOM 1354 C CA . LEU A 1 193 ? 5.384 -4.917 -25.745 1.00 95.31 193 LEU A CA 1
ATOM 1355 C C . LEU A 1 193 ? 5.812 -5.384 -24.360 1.00 95.31 193 LEU A C 1
ATOM 1357 O O . LEU A 1 193 ? 6.453 -6.428 -24.240 1.00 95.31 193 LEU A O 1
ATOM 1361 N N . TRP A 1 194 ? 5.430 -4.629 -23.339 1.00 96.62 194 TRP A N 1
ATOM 1362 C CA . TRP A 1 194 ? 5.692 -4.915 -21.935 1.00 96.62 194 TRP A CA 1
ATOM 1363 C C . TRP A 1 194 ? 4.419 -4.745 -21.114 1.00 96.62 194 TRP A C 1
ATOM 1365 O O . TRP A 1 194 ? 3.671 -3.796 -21.334 1.00 96.62 194 TRP A O 1
ATOM 1375 N N . ASP A 1 195 ? 4.182 -5.651 -20.173 1.00 93.94 195 ASP A N 1
ATOM 1376 C CA . ASP A 1 195 ? 2.990 -5.652 -19.324 1.00 93.94 195 ASP A CA 1
ATOM 1377 C C . ASP A 1 195 ? 3.275 -6.344 -17.974 1.00 93.94 195 ASP A C 1
ATOM 1379 O O . ASP A 1 195 ? 4.281 -7.048 -17.829 1.00 93.94 195 ASP A O 1
ATOM 1383 N N . ALA A 1 196 ? 2.393 -6.150 -16.993 1.00 90.88 196 ALA A N 1
ATOM 1384 C CA . ALA A 1 196 ? 2.410 -6.773 -15.671 1.00 90.88 196 ALA A CA 1
ATOM 1385 C C . ALA A 1 196 ? 3.770 -6.647 -14.956 1.00 90.88 196 ALA A C 1
ATOM 1387 O O . ALA A 1 196 ? 4.338 -7.637 -14.492 1.00 90.88 196 ALA A O 1
ATOM 1388 N N . ALA A 1 197 ? 4.316 -5.428 -14.914 1.00 93.31 197 ALA A N 1
ATOM 1389 C CA . ALA A 1 197 ? 5.552 -5.142 -14.199 1.00 93.31 197 ALA A CA 1
ATOM 1390 C C . ALA A 1 197 ? 5.304 -5.049 -12.685 1.00 93.31 197 ALA A C 1
ATOM 1392 O O . ALA A 1 197 ? 4.463 -4.284 -12.219 1.00 93.31 197 ALA A O 1
ATOM 1393 N N . GLU A 1 198 ? 6.095 -5.777 -11.910 1.00 92.50 198 GLU A N 1
ATOM 1394 C CA . GLU A 1 198 ? 6.115 -5.772 -10.452 1.00 92.50 198 GLU A CA 1
ATOM 1395 C C . GLU A 1 198 ? 7.558 -5.562 -9.976 1.00 92.50 198 GLU A C 1
ATOM 1397 O O . GLU A 1 198 ? 8.492 -6.188 -10.482 1.00 92.50 198 GLU A O 1
ATOM 1402 N N . LEU A 1 199 ? 7.742 -4.679 -8.994 1.00 93.81 199 LEU A N 1
ATOM 1403 C CA . LEU A 1 199 ? 9.001 -4.478 -8.276 1.00 93.81 199 LEU A CA 1
ATOM 1404 C C . LEU A 1 199 ? 8.650 -4.353 -6.800 1.00 93.81 199 LEU A C 1
ATOM 1406 O O . LEU A 1 199 ? 7.895 -3.452 -6.425 1.00 93.81 199 LEU A O 1
ATOM 1410 N N . ALA A 1 200 ? 9.193 -5.238 -5.977 1.00 92.44 200 ALA A N 1
ATOM 1411 C CA . ALA A 1 200 ? 8.897 -5.266 -4.556 1.00 92.44 200 ALA A CA 1
ATOM 1412 C C . ALA A 1 200 ? 10.175 -5.439 -3.739 1.00 92.44 200 ALA A C 1
ATOM 1414 O O . ALA A 1 200 ? 11.034 -6.254 -4.083 1.00 92.44 200 ALA A O 1
ATOM 1415 N N . ALA A 1 201 ? 10.281 -4.685 -2.649 1.00 92.31 201 ALA A N 1
ATOM 1416 C CA . ALA A 1 201 ? 11.290 -4.886 -1.620 1.00 92.31 201 ALA A CA 1
ATOM 1417 C C . ALA A 1 201 ? 10.754 -5.807 -0.524 1.00 92.31 201 ALA A C 1
ATOM 1419 O O . ALA A 1 201 ? 9.574 -5.764 -0.179 1.00 92.31 201 ALA A O 1
ATOM 1420 N N . SER A 1 202 ? 11.645 -6.603 0.048 1.00 91.69 202 SER A N 1
ATOM 1421 C CA . SER A 1 202 ? 11.455 -7.274 1.324 1.00 91.69 202 SER A CA 1
ATOM 1422 C C . SER A 1 202 ? 12.252 -6.514 2.378 1.00 91.69 202 SER A C 1
ATOM 1424 O O . SER A 1 202 ? 13.472 -6.407 2.253 1.00 91.69 202 SER A O 1
ATOM 1426 N N . ALA A 1 203 ? 11.579 -5.985 3.394 1.00 88.81 203 ALA A N 1
ATOM 1427 C CA . ALA A 1 203 ? 12.181 -5.227 4.488 1.00 88.81 203 ALA A CA 1
ATOM 1428 C C . ALA A 1 203 ? 12.067 -5.993 5.811 1.00 88.81 203 ALA A C 1
ATOM 1430 O O . ALA A 1 203 ? 11.018 -6.562 6.111 1.00 88.81 203 ALA A O 1
ATOM 1431 N N . GLU A 1 204 ? 13.131 -6.008 6.611 1.00 88.25 204 GLU A N 1
ATOM 1432 C CA . GLU A 1 204 ? 13.123 -6.647 7.931 1.00 88.25 204 GLU A CA 1
ATOM 1433 C C . GLU A 1 204 ? 12.616 -5.688 9.008 1.00 88.25 204 GLU A C 1
ATOM 1435 O O . GLU A 1 204 ? 13.329 -4.778 9.438 1.00 88.25 204 GLU A O 1
ATOM 1440 N N . ARG A 1 205 ? 11.393 -5.912 9.490 1.00 85.25 205 ARG A N 1
ATOM 1441 C CA . ARG A 1 205 ? 10.715 -4.998 10.419 1.00 85.25 205 ARG A CA 1
ATOM 1442 C C . ARG A 1 205 ? 10.185 -5.707 11.642 1.00 85.25 205 ARG A C 1
ATOM 1444 O O . ARG A 1 205 ? 9.892 -6.895 11.613 1.00 85.25 205 ARG A O 1
ATOM 1451 N N . ALA A 1 206 ? 10.020 -4.957 12.724 1.00 85.50 206 ALA A N 1
ATOM 1452 C CA . ALA A 1 206 ? 9.221 -5.440 13.839 1.00 85.50 206 ALA A CA 1
ATOM 1453 C C . ALA A 1 206 ? 7.739 -5.552 13.409 1.00 85.50 206 ALA A C 1
ATOM 1455 O O . ALA A 1 206 ? 7.258 -4.695 12.654 1.00 85.50 206 ALA A O 1
ATOM 1456 N N . PRO A 1 207 ? 6.998 -6.563 13.898 1.00 87.56 207 PRO A N 1
ATOM 1457 C CA . PRO A 1 207 ? 5.550 -6.610 13.822 1.00 87.56 207 PRO A CA 1
ATOM 1458 C C . PRO A 1 207 ? 4.948 -5.312 14.347 1.00 87.56 207 PRO A C 1
ATOM 1460 O O . PRO A 1 207 ? 5.177 -4.909 15.486 1.00 87.56 207 PRO A O 1
ATOM 1463 N N . GLU A 1 208 ? 4.154 -4.661 13.512 1.00 87.56 208 GLU A N 1
ATOM 1464 C CA . GLU A 1 208 ? 3.474 -3.421 13.838 1.00 87.56 208 GLU A CA 1
ATOM 1465 C C . GLU A 1 208 ? 1.976 -3.590 13.593 1.00 87.56 208 GLU A C 1
ATOM 1467 O O . GLU A 1 208 ? 1.531 -3.937 12.495 1.00 87.56 208 GLU A O 1
ATOM 1472 N N . MET A 1 209 ? 1.185 -3.274 14.616 1.00 90.19 209 MET A N 1
ATOM 1473 C CA . MET A 1 209 ? -0.271 -3.245 14.563 1.00 90.19 209 MET A CA 1
ATOM 1474 C C . MET A 1 209 ? -0.781 -1.846 14.915 1.00 90.19 209 MET A C 1
ATOM 1476 O O . MET A 1 209 ? -0.341 -1.238 15.888 1.00 90.19 209 MET A O 1
ATOM 1480 N N . ARG A 1 210 ? -1.755 -1.351 14.149 1.00 87.88 210 ARG A N 1
ATOM 1481 C CA . ARG A 1 210 ? -2.482 -0.108 14.427 1.00 87.88 210 ARG A CA 1
ATOM 1482 C C . ARG A 1 210 ? -3.974 -0.381 14.485 1.00 87.88 210 ARG A C 1
ATOM 1484 O O . ARG A 1 210 ? -4.517 -1.053 13.612 1.00 87.88 210 ARG A O 1
ATOM 1491 N N . VAL A 1 211 ? -4.637 0.177 15.489 1.00 88.31 211 VAL A N 1
ATOM 1492 C CA . VAL A 1 211 ? -6.100 0.201 15.562 1.00 88.31 211 VAL A CA 1
ATOM 1493 C C . VAL A 1 211 ? -6.567 1.506 14.925 1.00 88.31 211 VAL A C 1
ATOM 1495 O O . VAL A 1 211 ? -6.017 2.564 15.205 1.00 88.31 211 VAL A O 1
ATOM 1498 N N . LEU A 1 212 ? -7.564 1.433 14.057 1.00 84.75 212 LEU A N 1
ATOM 1499 C CA . LEU A 1 212 ? -8.236 2.557 13.418 1.00 84.75 212 LEU A CA 1
ATOM 1500 C C . LEU A 1 212 ? -9.669 2.570 13.957 1.00 84.75 212 LEU A C 1
ATOM 1502 O O . LEU A 1 212 ? -10.434 1.623 13.753 1.00 84.75 212 LEU A O 1
ATOM 1506 N N . TRP A 1 213 ? -10.015 3.614 14.698 1.00 85.69 213 TRP A N 1
ATOM 1507 C CA . TRP A 1 213 ? -11.303 3.770 15.371 1.00 85.69 213 TRP A CA 1
ATOM 1508 C C . TRP A 1 213 ? -11.784 5.212 15.219 1.00 85.69 213 TRP A C 1
ATOM 1510 O O . TRP A 1 213 ? -10.964 6.108 15.022 1.00 85.69 213 TRP A O 1
ATOM 1520 N N . CYS A 1 214 ? -13.090 5.447 15.374 1.00 78.06 214 CYS A N 1
ATOM 1521 C CA . CYS A 1 214 ? -13.609 6.810 15.395 1.00 78.06 214 CYS A CA 1
ATOM 1522 C C . CYS A 1 214 ? -13.111 7.532 16.650 1.00 78.06 214 CYS A C 1
ATOM 1524 O O . CYS A 1 214 ? -13.569 7.257 17.764 1.00 78.06 214 CYS A O 1
ATOM 1526 N N . ARG A 1 215 ? -12.154 8.453 16.489 1.00 79.31 215 ARG A N 1
ATOM 1527 C CA . ARG A 1 215 ? -11.551 9.175 17.628 1.00 79.31 215 ARG A CA 1
ATOM 1528 C C . ARG A 1 215 ? -12.535 10.123 18.310 1.00 79.31 215 ARG A C 1
ATOM 1530 O O . ARG A 1 215 ? -12.295 10.522 19.444 1.00 79.31 215 ARG A O 1
ATOM 1537 N N . ALA A 1 216 ? -13.645 10.442 17.646 1.00 75.69 216 ALA A N 1
ATOM 1538 C CA . ALA A 1 216 ? -14.732 11.216 18.220 1.00 75.69 216 ALA A CA 1
ATOM 1539 C C . ALA A 1 216 ? -15.581 10.376 19.173 1.00 75.69 216 ALA A C 1
ATOM 1541 O O . ALA A 1 216 ? -16.320 10.964 19.942 1.00 75.69 216 ALA A O 1
ATOM 1542 N N . GLY A 1 217 ? -15.474 9.044 19.166 1.00 84.06 217 GLY A N 1
ATOM 1543 C CA . GLY A 1 217 ? -16.341 8.144 19.923 1.00 84.06 217 GLY A CA 1
ATOM 1544 C C . GLY A 1 217 ? -17.414 7.500 19.046 1.00 84.06 217 GLY A C 1
ATOM 1545 O O . GLY A 1 217 ? -17.340 7.539 17.819 1.00 84.06 217 GLY A O 1
ATOM 1546 N N . TYR A 1 218 ? -18.415 6.882 19.672 1.00 85.19 218 TYR A N 1
ATOM 1547 C CA . TYR A 1 218 ? -19.500 6.205 18.960 1.00 85.19 218 TYR A CA 1
ATOM 1548 C C . TYR A 1 218 ? -20.864 6.546 19.553 1.00 85.19 218 TYR A C 1
ATOM 1550 O O . TYR A 1 218 ? -21.028 6.677 20.763 1.00 85.19 218 TYR A O 1
ATOM 1558 N N . GLU A 1 219 ? -21.866 6.618 18.681 1.00 84.00 219 GLU A N 1
ATOM 1559 C CA . GLU A 1 219 ? -23.265 6.725 19.089 1.00 84.00 219 GLU A CA 1
ATOM 1560 C C . GLU A 1 219 ? -23.760 5.416 19.700 1.00 84.00 219 GLU A C 1
ATOM 1562 O O . GLU A 1 219 ? -23.537 4.334 19.139 1.00 84.00 219 GLU A O 1
ATOM 1567 N N . LEU A 1 220 ? -24.497 5.515 20.808 1.00 85.31 220 LEU A N 1
ATOM 1568 C CA . LEU A 1 220 ? -24.945 4.357 21.586 1.00 85.31 220 LEU A CA 1
ATOM 1569 C C . LEU A 1 220 ? -25.759 3.342 20.778 1.00 85.31 220 LEU A C 1
ATOM 1571 O O . LEU A 1 220 ? -25.548 2.154 20.950 1.00 85.31 220 LEU A O 1
ATOM 1575 N N . TYR A 1 221 ? -26.608 3.770 19.841 1.00 81.25 221 TYR A N 1
ATOM 1576 C CA . TYR A 1 221 ? -27.477 2.864 19.063 1.00 81.25 221 TYR A CA 1
ATOM 1577 C C . TYR A 1 221 ? -27.141 2.802 17.565 1.00 81.25 221 TYR A C 1
ATOM 1579 O O . TYR A 1 221 ? -27.905 2.262 16.765 1.00 81.25 221 TYR A O 1
ATOM 1587 N N . ALA A 1 222 ? -25.998 3.360 17.163 1.00 78.00 222 ALA A N 1
ATOM 1588 C CA . ALA A 1 222 ? -25.536 3.312 15.780 1.00 78.00 222 ALA A CA 1
ATOM 1589 C C . ALA A 1 222 ? -24.631 2.098 15.507 1.00 78.00 222 ALA A C 1
ATOM 1591 O O . ALA A 1 222 ? -24.059 1.528 16.442 1.00 78.00 222 ALA A O 1
ATOM 1592 N N . PRO A 1 223 ? -24.417 1.738 14.226 1.00 80.94 223 PRO A N 1
ATOM 1593 C CA . PRO A 1 223 ? -23.354 0.818 13.841 1.00 80.94 223 PRO A CA 1
ATOM 1594 C C . PRO A 1 223 ? -21.983 1.278 14.354 1.00 80.94 223 PRO A C 1
ATOM 1596 O O . PRO A 1 223 ? -21.581 2.415 14.117 1.00 80.94 223 PRO A O 1
ATOM 1599 N N . LYS A 1 224 ? -21.255 0.377 15.023 1.00 86.38 224 LYS A N 1
ATOM 1600 C CA . LYS A 1 224 ? -19.923 0.635 15.601 1.00 86.38 224 LYS A CA 1
ATOM 1601 C C . LYS A 1 224 ? -18.927 -0.356 15.032 1.00 86.38 224 LYS A C 1
ATOM 1603 O O . LYS A 1 224 ? -19.161 -1.571 15.081 1.00 86.38 224 LYS A O 1
ATOM 1608 N N . ARG A 1 225 ? -17.855 0.168 14.446 1.00 88.81 225 ARG A N 1
ATOM 1609 C CA . ARG A 1 225 ? -16.845 -0.603 13.720 1.00 88.81 225 ARG A CA 1
ATOM 1610 C C . ARG A 1 225 ? -15.465 -0.026 13.976 1.00 88.81 225 ARG A C 1
ATOM 1612 O O . ARG A 1 225 ? -15.325 1.182 14.111 1.00 88.81 225 ARG A O 1
ATOM 1619 N N . LEU A 1 226 ? -14.472 -0.899 13.975 1.00 88.19 226 LEU A N 1
ATOM 1620 C CA . LEU A 1 226 ? -13.057 -0.557 13.992 1.00 88.19 226 LEU A CA 1
ATOM 1621 C C . LEU A 1 226 ? -12.337 -1.355 12.903 1.00 88.19 226 LEU A C 1
ATOM 1623 O O . LEU A 1 226 ? -12.799 -2.423 12.488 1.00 88.19 226 LEU A O 1
ATOM 1627 N N . VAL A 1 227 ? -11.203 -0.843 12.448 1.00 89.38 227 VAL A N 1
ATOM 1628 C CA . VAL A 1 227 ? -10.314 -1.543 11.519 1.00 89.38 227 VAL A CA 1
ATOM 1629 C C . VAL A 1 227 ? -8.966 -1.713 12.193 1.00 89.38 227 VAL A C 1
ATOM 1631 O O . VAL A 1 227 ? -8.497 -0.824 12.889 1.00 89.38 227 VAL A O 1
ATOM 1634 N N . VAL A 1 228 ? -8.329 -2.854 12.002 1.00 89.69 228 VAL A N 1
ATOM 1635 C CA . VAL A 1 228 ? -6.968 -3.103 12.472 1.00 89.69 228 VAL A CA 1
ATOM 1636 C C . VAL A 1 228 ? -6.082 -3.232 11.250 1.00 89.69 228 VAL A C 1
ATOM 1638 O O . VAL A 1 228 ? -6.445 -3.942 10.318 1.00 89.69 228 VAL A O 1
ATOM 1641 N N . SER A 1 229 ? -4.947 -2.540 11.239 1.00 89.50 229 SER A N 1
ATOM 1642 C CA . SER A 1 229 ? -3.956 -2.606 10.168 1.00 89.50 229 SER A CA 1
ATOM 1643 C C . SER A 1 229 ? -2.640 -3.155 10.703 1.00 89.50 229 SER A C 1
ATOM 1645 O O . SER A 1 229 ? -2.071 -2.595 11.641 1.00 89.50 229 SER A O 1
ATOM 1647 N N . ALA A 1 230 ? -2.136 -4.221 10.092 1.00 89.44 230 ALA A N 1
ATOM 1648 C CA . ALA A 1 230 ? -0.900 -4.880 10.493 1.00 89.44 230 ALA A CA 1
ATOM 1649 C C . ALA A 1 230 ? 0.029 -5.101 9.294 1.00 89.44 230 ALA A C 1
ATOM 1651 O O . ALA A 1 230 ? -0.445 -5.355 8.187 1.00 89.44 230 ALA A O 1
ATOM 1652 N N . ASN A 1 231 ? 1.343 -5.021 9.504 1.00 86.69 231 ASN A N 1
ATOM 1653 C CA . ASN A 1 231 ? 2.332 -5.418 8.488 1.00 86.69 231 ASN A CA 1
ATOM 1654 C C . ASN A 1 231 ? 2.607 -6.936 8.478 1.00 86.69 231 ASN A C 1
ATOM 1656 O O . ASN A 1 231 ? 3.395 -7.419 7.673 1.00 86.69 231 ASN A O 1
ATOM 1660 N N . PHE A 1 232 ? 1.924 -7.693 9.339 1.00 87.94 232 PHE A N 1
ATOM 1661 C CA . PHE A 1 232 ? 1.954 -9.148 9.384 1.00 87.94 232 PHE A CA 1
ATOM 1662 C C . PHE A 1 232 ? 0.554 -9.738 9.249 1.00 87.94 232 PHE A C 1
ATOM 1664 O O . PHE A 1 232 ? -0.474 -9.106 9.525 1.00 87.94 232 PHE A O 1
ATOM 1671 N N . ARG A 1 233 ? 0.534 -11.007 8.856 1.00 88.62 233 ARG A N 1
ATOM 1672 C CA . ARG A 1 233 ? -0.668 -11.824 8.813 1.00 88.62 233 ARG A CA 1
ATOM 1673 C C . ARG A 1 233 ? -0.816 -12.606 10.115 1.00 88.62 233 ARG A C 1
ATOM 1675 O O . ARG A 1 233 ? 0.112 -13.300 10.514 1.00 88.62 233 ARG A O 1
ATOM 1682 N N . SER A 1 234 ? -1.995 -12.557 10.724 1.00 88.31 234 SER A N 1
ATOM 1683 C CA . SER A 1 234 ? -2.385 -13.428 11.830 1.00 88.31 234 SER A CA 1
ATOM 1684 C C . SER A 1 234 ? -3.755 -14.033 11.528 1.00 88.31 234 SER A C 1
ATOM 1686 O O . SER A 1 234 ? -4.712 -13.282 11.346 1.00 88.31 234 SER A O 1
ATOM 1688 N N . PRO A 1 235 ? -3.885 -15.369 11.461 1.00 82.75 235 PRO A N 1
ATOM 1689 C CA . PRO A 1 235 ? -5.175 -16.014 11.221 1.00 82.75 235 PRO A CA 1
ATOM 1690 C C . PRO A 1 235 ? -6.127 -15.885 12.418 1.00 82.75 235 PRO A C 1
ATOM 1692 O O . PRO A 1 235 ? -7.334 -16.045 12.260 1.00 82.75 235 PRO A O 1
ATOM 1695 N N . GLU A 1 236 ? -5.589 -15.594 13.604 1.00 84.38 236 GLU A N 1
ATOM 1696 C CA . GLU A 1 236 ? -6.337 -15.456 14.848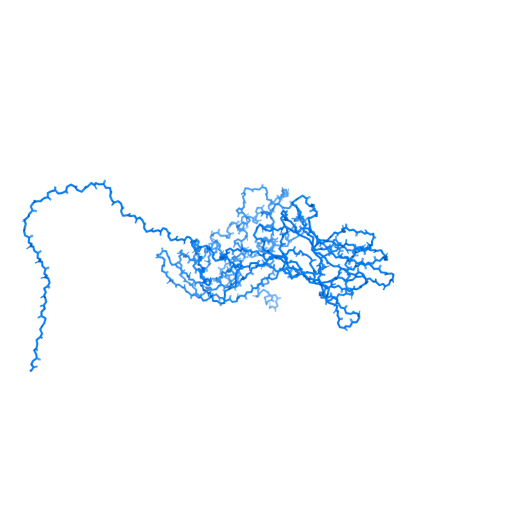 1.00 84.38 236 GLU A CA 1
ATOM 1697 C C . GLU A 1 236 ? -6.2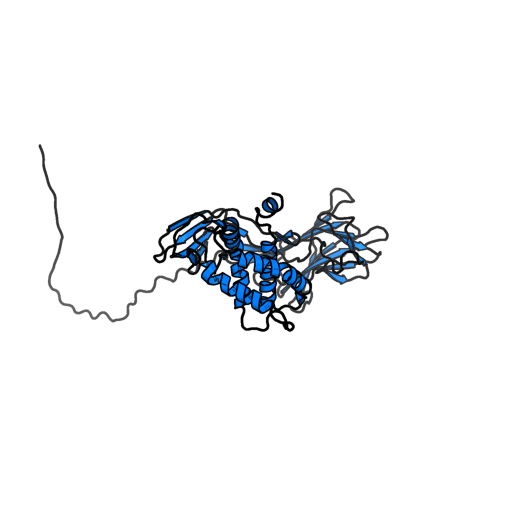03 -14.032 15.396 1.00 84.38 236 GLU A C 1
ATOM 1699 O O . GLU A 1 236 ? -5.119 -13.434 15.402 1.00 84.38 236 GLU A O 1
ATOM 1704 N N . GLY A 1 237 ? -7.325 -13.477 15.848 1.00 91.44 237 GLY A N 1
ATOM 1705 C CA . GLY A 1 237 ? -7.392 -12.112 16.338 1.00 91.44 237 GLY A CA 1
ATOM 1706 C C . GLY A 1 237 ? -8.732 -11.775 16.963 1.00 91.44 237 GLY A C 1
ATOM 1707 O O . GLY A 1 237 ? -9.775 -12.304 16.573 1.00 91.44 237 GLY A O 1
ATOM 1708 N N . GLY A 1 238 ? -8.712 -10.862 17.922 1.00 96.56 238 GLY A N 1
ATOM 1709 C CA . GLY A 1 238 ? -9.908 -10.423 18.623 1.00 96.56 238 GLY A CA 1
ATOM 1710 C C . GLY A 1 238 ? -9.730 -9.053 19.244 1.00 96.56 238 GLY A C 1
ATOM 1711 O O . GLY A 1 238 ? -8.627 -8.506 19.313 1.00 96.56 238 GLY A O 1
ATOM 1712 N N . PHE A 1 239 ? -10.836 -8.492 19.709 1.00 97.94 239 PHE A N 1
ATOM 1713 C CA . PHE A 1 239 ? -10.815 -7.257 20.469 1.00 97.94 239 PHE A CA 1
ATOM 1714 C C . PHE A 1 239 ? -11.716 -7.345 21.696 1.00 97.94 239 PHE A C 1
ATOM 1716 O O . PHE A 1 239 ? -12.724 -8.054 21.728 1.00 97.94 239 PHE A O 1
ATOM 1723 N N . LYS A 1 240 ? -11.329 -6.586 22.716 1.00 98.25 240 LYS A N 1
ATOM 1724 C CA . LYS A 1 240 ? -12.013 -6.441 23.994 1.00 98.25 240 LYS A CA 1
ATOM 1725 C C . LYS A 1 240 ? -12.322 -4.975 24.228 1.00 98.25 240 LYS A C 1
ATOM 1727 O O . LYS A 1 240 ? -11.462 -4.125 24.010 1.00 98.25 240 LYS A O 1
ATOM 1732 N N . ILE A 1 241 ? -13.518 -4.689 24.721 1.00 98.00 241 ILE A N 1
ATOM 1733 C CA . ILE A 1 241 ? -13.859 -3.380 25.276 1.00 98.00 241 ILE A CA 1
ATOM 1734 C C . ILE A 1 241 ? -13.666 -3.469 26.783 1.00 98.00 241 ILE A C 1
ATOM 1736 O O . ILE A 1 241 ? -14.200 -4.371 27.438 1.00 98.00 241 ILE A O 1
ATOM 1740 N N . LEU A 1 242 ? -12.861 -2.559 27.315 1.00 98.06 242 LEU A N 1
ATOM 1741 C CA . LEU A 1 242 ? -12.514 -2.469 28.723 1.00 98.06 242 LEU A CA 1
ATOM 1742 C C . LEU A 1 242 ? -13.192 -1.248 29.337 1.00 98.06 242 LEU A C 1
ATOM 1744 O O . LEU A 1 242 ? -13.157 -0.169 28.746 1.00 98.06 242 LEU A O 1
ATOM 1748 N N . ASP A 1 243 ? -13.781 -1.413 30.518 1.00 96.25 243 ASP A N 1
ATOM 1749 C CA . ASP A 1 243 ? -14.271 -0.292 31.318 1.00 96.25 243 ASP A CA 1
ATOM 1750 C C . ASP A 1 243 ? -13.113 0.523 31.929 1.00 96.25 243 ASP A C 1
ATOM 1752 O O . ASP A 1 243 ? -11.930 0.194 31.798 1.00 96.25 243 ASP A O 1
ATOM 1756 N N . GLN A 1 244 ? -13.458 1.585 32.656 1.00 93.31 244 GLN A N 1
ATOM 1757 C CA . GLN A 1 244 ? -12.499 2.469 33.332 1.00 93.31 244 GLN A CA 1
ATOM 1758 C C . GLN A 1 244 ? -11.631 1.755 34.387 1.00 93.31 244 GLN A C 1
ATOM 1760 O O . GLN A 1 244 ? -10.565 2.252 34.748 1.00 93.31 244 GLN A O 1
ATOM 1765 N N . ASN A 1 245 ? -12.063 0.586 34.869 1.00 93.69 245 ASN A N 1
ATOM 1766 C CA . ASN A 1 245 ? -11.334 -0.249 35.825 1.00 93.69 245 ASN A CA 1
ATOM 1767 C C . ASN A 1 245 ? -10.501 -1.342 35.131 1.00 93.69 245 ASN A C 1
ATOM 1769 O O . ASN A 1 245 ? -9.928 -2.198 35.808 1.00 93.69 245 ASN A O 1
ATOM 1773 N N . GLY A 1 246 ? -10.460 -1.355 33.795 1.00 92.94 246 GLY A N 1
ATOM 1774 C CA . GLY A 1 246 ? -9.770 -2.364 32.995 1.00 92.94 246 GLY A CA 1
ATOM 1775 C C . GLY A 1 246 ? -10.504 -3.705 32.901 1.00 92.94 246 GLY A C 1
ATOM 1776 O O . GLY A 1 246 ? -9.907 -4.690 32.459 1.00 92.94 246 GLY A O 1
ATOM 1777 N N . ARG A 1 247 ? -11.775 -3.786 33.315 1.00 96.62 247 ARG A N 1
ATOM 1778 C CA . ARG A 1 247 ? -12.579 -5.011 33.209 1.00 96.62 247 ARG A CA 1
ATOM 1779 C C . ARG A 1 247 ? -13.126 -5.153 31.800 1.00 96.62 247 ARG A C 1
ATOM 1781 O O . ARG A 1 247 ? -13.679 -4.208 31.249 1.00 96.62 247 ARG A O 1
ATOM 1788 N N . THR A 1 248 ? -13.023 -6.352 31.238 1.00 97.88 248 THR A N 1
ATOM 1789 C CA . THR A 1 248 ? -13.648 -6.667 29.952 1.00 97.88 248 THR A CA 1
ATOM 1790 C C . THR A 1 248 ? -15.166 -6.672 30.093 1.00 97.88 248 THR A C 1
ATOM 1792 O O . THR A 1 248 ? -15.717 -7.463 30.858 1.00 97.88 248 THR A O 1
ATOM 1795 N N . VAL A 1 249 ? -15.826 -5.789 29.348 1.00 97.31 249 VAL A N 1
ATOM 1796 C CA . VAL A 1 249 ? -17.292 -5.654 29.290 1.00 97.31 249 VAL A CA 1
ATOM 1797 C C . VAL A 1 249 ? -17.872 -6.138 27.963 1.00 97.31 249 VAL A C 1
ATOM 1799 O O . VAL A 1 249 ? -19.069 -6.393 27.867 1.00 97.31 249 VAL A O 1
ATOM 1802 N N . TYR A 1 250 ? -17.025 -6.310 26.948 1.00 97.50 250 TYR A N 1
ATOM 1803 C CA . TYR A 1 250 ? -17.396 -6.858 25.649 1.00 97.50 250 TYR A CA 1
ATOM 1804 C C . TYR A 1 250 ? -16.183 -7.512 24.989 1.00 97.50 250 TYR A C 1
ATOM 1806 O O . TYR A 1 250 ? -15.058 -7.039 25.160 1.00 97.50 250 TYR A O 1
ATOM 1814 N N . GLU A 1 251 ? -16.405 -8.573 24.222 1.00 97.50 251 GLU A N 1
ATOM 1815 C CA . GLU A 1 251 ? -15.362 -9.291 23.489 1.00 97.50 251 GLU A CA 1
ATOM 1816 C C . GLU A 1 251 ? -15.946 -9.897 22.213 1.00 97.50 251 GLU A C 1
ATOM 1818 O O . GLU A 1 251 ? -17.048 -10.454 22.233 1.00 97.50 251 GLU A O 1
ATOM 1823 N N . GLN A 1 252 ? -15.211 -9.773 21.109 1.00 96.06 252 GLN A N 1
ATOM 1824 C CA . GLN A 1 252 ? -15.545 -10.370 19.816 1.00 96.06 252 GLN A CA 1
ATOM 1825 C C . GLN A 1 252 ? -14.266 -10.729 19.043 1.00 96.06 252 GLN A C 1
ATOM 1827 O O . GLN A 1 252 ? -13.230 -10.077 19.228 1.00 96.06 252 GLN A O 1
ATOM 1832 N N . PRO A 1 253 ? -14.326 -11.733 18.150 1.00 95.06 253 PRO A N 1
ATOM 1833 C CA . PRO A 1 253 ? -13.261 -11.968 17.186 1.00 95.06 253 PRO A CA 1
ATOM 1834 C C . PRO A 1 253 ? -13.164 -10.809 16.184 1.00 95.06 253 PRO A C 1
ATOM 1836 O O . PRO A 1 253 ? -14.118 -10.058 15.966 1.00 95.06 253 PRO A O 1
ATOM 1839 N N . LEU A 1 254 ? -12.000 -10.679 15.552 1.00 94.19 254 LEU A N 1
ATOM 1840 C CA . LEU A 1 254 ? -11.856 -9.867 14.351 1.00 94.19 254 LEU A CA 1
ATOM 1841 C C . LEU A 1 254 ? -12.292 -10.687 13.136 1.00 94.19 254 LEU A C 1
ATOM 1843 O O . LEU A 1 254 ? -11.915 -11.845 12.972 1.00 94.19 254 LEU A O 1
ATOM 1847 N N . GLU A 1 255 ? -13.082 -10.069 12.273 1.00 87.56 255 GLU A N 1
ATOM 1848 C CA . GLU A 1 255 ? -13.559 -10.650 11.029 1.00 87.56 255 GLU A CA 1
ATOM 1849 C C . GLU A 1 255 ? -12.697 -10.189 9.852 1.00 87.56 255 GLU A C 1
ATOM 1851 O O . GLU A 1 255 ? -12.216 -9.057 9.828 1.00 87.56 255 GLU A O 1
ATOM 1856 N N . VAL A 1 256 ? -12.595 -11.046 8.832 1.00 69.62 256 VAL A N 1
ATOM 1857 C CA . VAL A 1 256 ? -12.074 -10.732 7.490 1.00 69.62 256 VAL A CA 1
ATOM 1858 C C . VAL A 1 256 ? -10.668 -10.129 7.496 1.00 69.62 256 VAL A C 1
ATOM 1860 O O . VAL A 1 256 ? -10.494 -8.918 7.576 1.00 69.62 256 VAL A O 1
ATOM 1863 N N . GLU A 1 257 ? -9.670 -10.981 7.290 1.00 77.19 257 GLU A N 1
ATOM 1864 C CA . GLU A 1 257 ? -8.357 -10.550 6.819 1.00 77.19 257 GLU A CA 1
ATOM 1865 C C . GLU A 1 257 ? -8.435 -10.242 5.315 1.00 77.19 257 GLU A C 1
ATOM 1867 O O . GLU A 1 257 ? -8.819 -11.098 4.515 1.00 77.19 257 GLU A O 1
ATOM 1872 N N . ALA A 1 258 ? -8.055 -9.031 4.919 1.00 79.38 258 ALA A N 1
ATOM 1873 C CA . ALA A 1 258 ? -7.897 -8.672 3.516 1.00 79.38 258 ALA A CA 1
ATOM 1874 C C . ALA A 1 258 ? -6.648 -7.814 3.302 1.00 79.38 258 ALA A C 1
ATOM 1876 O O . ALA A 1 258 ? -6.305 -6.975 4.138 1.00 79.38 258 ALA A O 1
ATOM 1877 N N . ARG A 1 259 ? -6.011 -7.972 2.140 1.00 77.69 259 ARG A N 1
ATOM 1878 C CA . ARG A 1 259 ? -5.095 -6.963 1.602 1.00 77.69 259 ARG A CA 1
ATOM 1879 C C . ARG A 1 259 ? -5.907 -5.990 0.763 1.00 77.69 259 ARG A C 1
ATOM 1881 O O . ARG A 1 259 ? -6.696 -6.409 -0.086 1.00 77.69 259 ARG A O 1
ATOM 1888 N N . MET A 1 260 ? -5.770 -4.698 1.041 1.00 67.25 260 MET A N 1
ATOM 1889 C CA . MET A 1 260 ? -6.444 -3.681 0.242 1.00 67.25 260 MET A CA 1
ATOM 1890 C C . MET A 1 260 ? -5.627 -3.407 -1.013 1.00 67.25 260 MET A C 1
ATOM 1892 O O . MET A 1 260 ? -4.447 -3.073 -0.936 1.00 67.25 260 MET A O 1
ATOM 1896 N N . GLN A 1 261 ? -6.286 -3.531 -2.160 1.00 58.91 261 GLN A N 1
ATOM 1897 C CA . GLN A 1 261 ? -5.780 -3.003 -3.415 1.00 58.91 261 GLN A CA 1
ATOM 1898 C C . GLN A 1 261 ? -6.327 -1.587 -3.579 1.00 58.91 261 GLN A C 1
ATOM 1900 O O . GLN A 1 261 ? -7.538 -1.360 -3.560 1.00 58.91 261 GLN A O 1
ATOM 1905 N N . GLY A 1 262 ? -5.424 -0.627 -3.704 1.00 47.44 262 GLY A N 1
ATOM 1906 C CA . GLY A 1 262 ? -5.724 0.727 -4.117 1.00 47.44 262 GLY A CA 1
ATOM 1907 C C . GLY A 1 262 ? -6.170 0.797 -5.567 1.00 47.44 262 GLY A C 1
ATOM 1908 O O . GLY A 1 262 ? -6.305 -0.208 -6.273 1.00 47.44 262 GLY A O 1
ATOM 1909 N N . ALA A 1 263 ? -6.372 2.028 -6.034 1.00 40.22 263 ALA A N 1
ATOM 1910 C CA . ALA A 1 263 ? -6.587 2.268 -7.450 1.00 40.22 263 ALA A CA 1
ATOM 1911 C C . ALA A 1 263 ? -5.489 1.561 -8.262 1.00 40.22 263 ALA A C 1
ATOM 1913 O O . ALA A 1 263 ? -4.312 1.637 -7.915 1.00 40.22 263 ALA A O 1
ATOM 1914 N N . ARG A 1 264 ? -5.894 0.891 -9.350 1.00 40.25 264 ARG A N 1
ATOM 1915 C CA . ARG A 1 264 ? -4.981 0.274 -10.330 1.00 40.25 264 ARG A CA 1
ATOM 1916 C C . ARG A 1 264 ? -4.228 -0.959 -9.809 1.00 40.25 264 ARG A C 1
ATOM 1918 O O . ARG A 1 264 ? -3.159 -1.280 -10.308 1.00 40.25 264 ARG A O 1
ATOM 1925 N N . GLY A 1 265 ? -4.799 -1.656 -8.822 1.00 46.34 265 GLY A N 1
ATOM 1926 C CA . GLY A 1 265 ? -4.283 -2.939 -8.326 1.00 46.34 265 GLY A CA 1
ATOM 1927 C C . GLY A 1 265 ? -3.078 -2.822 -7.389 1.00 46.34 265 GLY A C 1
ATOM 1928 O O . GLY A 1 265 ? -2.588 -3.843 -6.915 1.00 46.34 265 GLY A O 1
ATOM 1929 N N . SER A 1 266 ? -2.623 -1.599 -7.094 1.00 46.03 266 SER A N 1
ATOM 1930 C CA . SER A 1 266 ? -1.508 -1.346 -6.179 1.00 46.03 266 SER A CA 1
ATOM 1931 C C . SER A 1 266 ? -1.870 -1.786 -4.763 1.00 46.03 266 SER A C 1
ATOM 1933 O O . SER A 1 266 ? -2.859 -1.332 -4.194 1.00 46.03 266 SER A O 1
ATOM 1935 N N . ASP A 1 267 ? -1.091 -2.692 -4.191 1.00 61.09 267 ASP A N 1
ATOM 1936 C CA . ASP A 1 267 ? -1.319 -3.199 -2.844 1.00 61.09 267 ASP A CA 1
ATOM 1937 C C . ASP A 1 267 ? -0.897 -2.168 -1.787 1.00 61.09 267 ASP A C 1
ATOM 1939 O O . ASP A 1 267 ? 0.203 -1.623 -1.845 1.00 61.09 267 ASP A O 1
ATOM 1943 N N . TRP A 1 268 ? -1.751 -1.921 -0.793 1.00 64.19 268 TRP A N 1
ATOM 1944 C CA . TRP A 1 268 ? -1.476 -0.979 0.301 1.00 64.19 268 TRP A CA 1
ATOM 1945 C C . TRP A 1 268 ? -0.412 -1.472 1.296 1.00 64.19 268 TRP A C 1
ATOM 1947 O O . TRP A 1 268 ? -0.097 -0.770 2.256 1.00 64.19 268 TRP A O 1
ATOM 1957 N N . GLY A 1 269 ? 0.125 -2.678 1.106 1.00 71.62 269 GLY A N 1
ATOM 1958 C CA . GLY A 1 269 ? 1.263 -3.209 1.859 1.00 71.62 269 GLY A CA 1
ATOM 1959 C C . GLY A 1 269 ? 0.914 -3.743 3.248 1.00 71.62 269 GLY A C 1
ATOM 1960 O O . GLY A 1 269 ? 1.803 -4.179 3.970 1.00 71.62 269 GLY A O 1
ATOM 1961 N N . ARG A 1 270 ? -0.365 -3.724 3.648 1.00 82.62 270 ARG A N 1
ATOM 1962 C CA . ARG A 1 270 ? -0.807 -4.130 4.992 1.00 82.62 270 ARG A CA 1
ATOM 1963 C C . ARG A 1 270 ? -1.997 -5.083 4.948 1.00 82.62 270 ARG A C 1
ATOM 1965 O O . ARG A 1 270 ? -2.806 -5.067 4.019 1.00 82.62 270 ARG A O 1
ATOM 1972 N N . HIS A 1 271 ? -2.109 -5.891 5.996 1.00 86.00 271 HIS A N 1
ATOM 1973 C CA . HIS A 1 271 ? -3.256 -6.744 6.277 1.00 86.00 271 HIS A CA 1
ATOM 1974 C C . HIS A 1 271 ? -4.265 -5.971 7.119 1.00 86.00 271 HIS A C 1
ATOM 1976 O O . HIS A 1 271 ? -3.906 -5.334 8.114 1.00 86.00 271 HIS A O 1
ATOM 1982 N N . PHE A 1 272 ? -5.529 -6.033 6.720 1.00 88.38 272 PHE A N 1
ATOM 1983 C CA . PHE A 1 272 ? -6.616 -5.333 7.384 1.00 88.38 272 PHE A CA 1
ATOM 1984 C C . PHE A 1 272 ? -7.628 -6.317 7.950 1.00 88.38 272 PHE A C 1
ATOM 1986 O O . PHE A 1 272 ? -8.046 -7.234 7.247 1.00 88.38 272 PHE A O 1
ATOM 1993 N N . TYR A 1 273 ? -8.043 -6.074 9.191 1.00 91.50 273 TYR A N 1
ATOM 1994 C CA . TYR A 1 273 ? -9.033 -6.858 9.928 1.00 91.50 273 TYR A CA 1
ATOM 1995 C C . TYR A 1 273 ? -10.159 -5.943 10.395 1.00 91.50 273 TYR A C 1
ATOM 1997 O O . TYR A 1 273 ? -9.927 -4.767 10.691 1.00 91.50 273 TYR A O 1
ATOM 2005 N N . ARG A 1 274 ? -11.385 -6.453 10.477 1.00 90.69 274 ARG A N 1
ATOM 2006 C CA . ARG A 1 274 ? -12.569 -5.672 10.854 1.00 90.69 274 ARG A CA 1
ATOM 2007 C C . ARG A 1 274 ? -13.110 -6.136 12.197 1.00 90.69 274 ARG A C 1
ATOM 2009 O O . ARG A 1 274 ? -13.355 -7.315 12.400 1.00 90.69 274 ARG A O 1
ATOM 2016 N N . GLY A 1 275 ? -13.345 -5.197 13.105 1.00 91.69 275 GLY A N 1
ATOM 2017 C CA . GLY A 1 275 ? -14.102 -5.440 14.330 1.00 91.69 275 GLY A CA 1
ATOM 2018 C C . GLY A 1 275 ? -15.438 -4.714 14.275 1.00 91.69 275 GLY A C 1
ATOM 2019 O O . GLY A 1 275 ? -15.509 -3.569 13.823 1.00 91.69 275 GLY A O 1
ATOM 2020 N N . ALA A 1 276 ? -16.503 -5.355 14.747 1.00 91.62 276 ALA A N 1
ATOM 2021 C CA . ALA A 1 276 ? -17.814 -4.736 14.893 1.00 91.62 276 ALA A CA 1
ATOM 2022 C C . ALA A 1 276 ? -18.371 -5.017 16.288 1.00 91.62 276 ALA A C 1
ATOM 2024 O O . ALA A 1 276 ? -18.344 -6.143 16.768 1.00 91.62 276 ALA A O 1
ATOM 2025 N N . PHE A 1 277 ? -18.898 -3.982 16.932 1.00 94.25 277 PHE A N 1
ATOM 2026 C CA . PHE A 1 277 ? -19.454 -4.054 18.289 1.00 94.25 277 PHE A CA 1
ATOM 2027 C C . PHE A 1 277 ? -20.771 -3.286 18.356 1.00 94.25 277 PHE A C 1
ATOM 2029 O O . PHE A 1 277 ? -21.083 -2.583 19.310 1.00 94.25 277 PHE A O 1
ATOM 2036 N N . THR A 1 278 ? -21.556 -3.405 17.284 1.00 89.38 278 THR A N 1
ATOM 2037 C CA . THR A 1 278 ? -22.815 -2.665 17.131 1.00 89.38 278 THR A CA 1
ATOM 2038 C C . THR A 1 278 ? -23.832 -3.012 18.216 1.00 89.38 278 THR A C 1
ATOM 2040 O O . THR A 1 278 ? -24.616 -2.148 18.564 1.00 89.38 278 THR A O 1
ATOM 2043 N N . GLY A 1 279 ? -23.799 -4.231 18.767 1.00 88.25 279 GLY A N 1
ATOM 2044 C CA . GLY A 1 279 ? -24.682 -4.638 19.868 1.00 88.25 279 GLY A CA 1
ATOM 2045 C C . GLY A 1 279 ? -24.188 -4.268 21.271 1.00 88.25 279 GLY A C 1
ATOM 2046 O O . GLY A 1 279 ? -24.773 -4.729 22.247 1.00 88.25 279 GLY A O 1
ATOM 2047 N N . PHE A 1 280 ? -23.083 -3.526 21.398 1.00 94.31 280 PHE A N 1
ATOM 2048 C CA . PHE A 1 280 ? -22.605 -3.038 22.689 1.00 94.31 280 PHE A CA 1
ATOM 2049 C C . PHE A 1 280 ? -23.225 -1.669 22.996 1.00 94.31 280 PHE A C 1
ATOM 2051 O O . PHE A 1 280 ? -22.712 -0.633 22.572 1.00 94.31 280 PHE A O 1
ATOM 2058 N N . ASP A 1 281 ? -24.327 -1.695 23.747 1.00 92.12 281 ASP A N 1
ATOM 2059 C CA . ASP A 1 281 ? -25.179 -0.533 24.028 1.00 92.12 281 ASP A CA 1
ATOM 2060 C C . ASP A 1 281 ? -25.045 -0.073 25.492 1.00 92.12 281 ASP A C 1
ATOM 2062 O O . ASP A 1 281 ? -26.033 0.147 26.194 1.00 92.12 281 ASP A O 1
ATOM 2066 N N . GLN A 1 282 ? -23.807 0.044 25.981 1.00 94.62 282 GLN A N 1
ATOM 2067 C CA . GLN A 1 282 ? -23.512 0.609 27.299 1.00 94.62 282 GLN A CA 1
ATOM 2068 C C . GLN A 1 282 ? -22.868 1.990 27.151 1.00 94.62 282 GLN A C 1
ATOM 2070 O O . GLN A 1 282 ? -21.890 2.142 26.421 1.00 94.62 282 GLN A O 1
ATOM 2075 N N . GLU A 1 283 ? -23.399 2.985 27.864 1.00 95.12 283 GLU A N 1
ATOM 2076 C CA . GLU A 1 283 ? -22.791 4.316 27.910 1.00 95.12 283 GLU A CA 1
ATOM 2077 C C . GLU A 1 283 ? -21.566 4.358 28.824 1.00 95.12 283 GLU A C 1
ATOM 2079 O O . GLU A 1 283 ? -21.528 3.704 29.873 1.00 95.12 283 GLU A O 1
ATOM 2084 N N . GLY A 1 284 ? -20.587 5.175 28.445 1.00 95.00 284 GLY A N 1
ATOM 2085 C CA . GLY A 1 284 ? -19.398 5.455 29.237 1.00 95.00 284 GLY A CA 1
ATOM 2086 C C . GLY A 1 284 ? -18.137 5.642 28.402 1.00 95.00 284 GLY A C 1
ATOM 2087 O O . GLY A 1 284 ? -18.154 5.627 27.172 1.00 95.00 284 GLY A O 1
ATOM 2088 N N . ASP A 1 285 ? -17.025 5.794 29.115 1.00 95.56 285 ASP A N 1
ATOM 2089 C CA . ASP A 1 285 ? -15.690 5.823 28.529 1.00 95.56 285 ASP A CA 1
ATOM 2090 C C . ASP A 1 285 ? -15.046 4.446 28.636 1.00 95.56 285 ASP A C 1
ATOM 2092 O O . ASP A 1 285 ? -14.940 3.871 29.726 1.00 95.56 285 ASP A O 1
ATOM 2096 N N . PHE A 1 286 ? -14.579 3.946 27.500 1.00 97.06 286 PHE A N 1
ATOM 2097 C CA . PHE A 1 286 ? -14.014 2.612 27.372 1.00 97.06 286 PHE A CA 1
ATOM 2098 C C . PHE A 1 286 ? -12.647 2.646 26.704 1.00 97.06 286 PHE A C 1
ATOM 2100 O O . PHE A 1 286 ? -12.238 3.655 26.141 1.00 97.06 286 PHE A O 1
ATOM 2107 N N . ARG A 1 287 ? -11.933 1.525 26.710 1.00 97.31 287 ARG A N 1
ATOM 2108 C CA . ARG A 1 287 ? -10.768 1.323 25.840 1.00 97.31 287 ARG A CA 1
ATOM 2109 C C . ARG A 1 287 ? -10.951 0.076 25.009 1.00 97.31 287 ARG A C 1
ATOM 2111 O O . ARG A 1 287 ? -11.496 -0.915 25.489 1.00 97.31 287 ARG A O 1
ATOM 2118 N N . ILE A 1 288 ? -10.473 0.116 23.775 1.00 97.19 288 ILE A N 1
ATOM 2119 C CA . ILE A 1 288 ? -10.486 -1.039 22.889 1.00 97.19 288 ILE A CA 1
ATOM 2120 C C . ILE A 1 288 ? -9.094 -1.654 22.941 1.00 97.19 288 ILE A C 1
ATOM 2122 O O . ILE A 1 288 ? -8.120 -1.038 22.511 1.00 97.19 288 ILE A O 1
ATOM 2126 N N . ARG A 1 289 ? -8.996 -2.871 23.472 1.00 97.88 289 ARG A N 1
ATOM 2127 C CA . ARG A 1 289 ? -7.780 -3.680 23.424 1.00 97.88 289 ARG A CA 1
ATOM 2128 C C . ARG A 1 289 ? -7.904 -4.683 22.292 1.00 97.88 289 ARG A C 1
ATOM 2130 O O . ARG A 1 289 ? -8.805 -5.513 22.306 1.00 97.88 289 ARG A O 1
ATOM 2137 N N . VAL A 1 290 ? -6.997 -4.610 21.335 1.00 97.56 290 VAL A N 1
ATOM 2138 C CA . VAL A 1 290 ? -6.921 -5.508 20.186 1.00 97.56 290 VAL A CA 1
ATOM 2139 C C . VAL A 1 290 ? -5.732 -6.437 20.362 1.00 97.56 290 VAL A C 1
ATOM 2141 O O . VAL A 1 290 ? -4.650 -5.978 20.725 1.00 97.56 290 VAL A O 1
ATOM 2144 N N . THR A 1 291 ? -5.928 -7.715 20.059 1.00 96.44 291 THR A N 1
ATOM 2145 C CA . THR A 1 291 ? -4.869 -8.724 20.025 1.00 96.44 291 THR A CA 1
ATOM 2146 C C . THR A 1 291 ? -4.859 -9.404 18.655 1.00 96.44 291 THR A C 1
ATOM 2148 O O . THR A 1 291 ? -5.901 -9.880 18.197 1.00 96.44 291 THR A O 1
ATOM 2151 N N . LEU A 1 292 ? -3.692 -9.440 18.006 1.00 92.94 292 LEU A N 1
ATOM 2152 C CA . LEU A 1 292 ? -3.418 -10.186 16.770 1.00 92.94 292 LEU A CA 1
ATOM 2153 C C . LEU A 1 292 ? -2.120 -10.974 16.959 1.00 92.94 292 LEU A C 1
ATOM 2155 O O . LEU A 1 292 ? -1.052 -10.372 17.083 1.00 92.94 292 LEU A O 1
ATOM 2159 N N . GLY A 1 293 ? -2.213 -12.305 16.983 1.00 87.75 293 GLY A N 1
ATOM 2160 C CA . GLY A 1 293 ? -1.088 -13.158 17.375 1.00 87.75 293 GLY A CA 1
ATOM 2161 C C . GLY A 1 293 ? -0.568 -12.759 18.759 1.00 87.75 293 GLY A C 1
ATOM 2162 O O . GLY A 1 293 ? -1.355 -12.583 19.690 1.00 87.75 293 GLY A O 1
ATOM 2163 N N . ASP A 1 294 ? 0.740 -12.530 18.864 1.00 86.69 294 ASP A N 1
ATOM 2164 C CA . ASP A 1 294 ? 1.393 -12.111 20.112 1.00 86.69 294 ASP A CA 1
ATOM 2165 C C . ASP A 1 294 ? 1.383 -10.587 20.340 1.00 86.69 294 ASP A C 1
ATOM 2167 O O . ASP A 1 294 ? 1.819 -10.097 21.383 1.00 86.69 294 ASP A O 1
ATOM 2171 N N . GLN A 1 295 ? 0.862 -9.808 19.387 1.00 91.00 295 GLN A N 1
ATOM 2172 C CA . GLN A 1 295 ? 0.796 -8.353 19.494 1.00 91.00 295 GLN A CA 1
ATOM 2173 C C . GLN A 1 295 ? -0.500 -7.910 20.166 1.00 91.00 295 GLN A C 1
ATOM 2175 O O . GLN A 1 295 ? -1.591 -8.373 19.831 1.00 91.00 295 GLN A O 1
ATOM 2180 N N . THR A 1 296 ? -0.395 -6.952 21.089 1.00 94.50 296 THR A N 1
ATOM 2181 C CA . THR A 1 296 ? -1.547 -6.320 21.741 1.00 94.50 296 THR A CA 1
ATOM 2182 C C . THR A 1 296 ? -1.403 -4.805 21.722 1.00 94.50 296 THR A C 1
ATOM 2184 O O . THR A 1 296 ? -0.375 -4.268 22.125 1.00 94.50 296 THR A O 1
ATOM 2187 N N . VAL A 1 297 ? -2.455 -4.113 21.287 1.00 94.19 297 VAL A N 1
ATOM 2188 C CA . VAL A 1 297 ? -2.537 -2.645 21.271 1.00 94.19 297 VAL A CA 1
ATOM 2189 C C . VAL A 1 297 ? -3.824 -2.219 21.959 1.00 94.19 297 VAL A C 1
ATOM 2191 O O . VAL A 1 297 ? -4.873 -2.828 21.769 1.00 94.19 297 VAL A O 1
ATOM 2194 N N . GLU A 1 298 ? -3.750 -1.162 22.760 1.00 94.94 298 GLU A N 1
ATOM 2195 C CA . GLU A 1 298 ? -4.902 -0.575 23.441 1.00 94.94 298 GLU A CA 1
ATOM 2196 C C . GLU A 1 298 ? -5.083 0.872 22.989 1.00 94.94 298 GLU A C 1
ATOM 2198 O O . GLU A 1 298 ? -4.116 1.630 22.891 1.00 94.94 298 GLU A O 1
ATOM 2203 N N . THR A 1 299 ? -6.319 1.257 22.685 1.00 91.62 299 THR A N 1
ATOM 2204 C CA . THR A 1 299 ? -6.636 2.638 22.320 1.00 91.62 299 THR A CA 1
ATOM 2205 C C . THR A 1 299 ? -6.588 3.556 23.548 1.00 91.62 299 THR A C 1
ATOM 2207 O O . THR A 1 299 ? -6.800 3.108 24.681 1.00 91.62 299 THR A O 1
ATOM 2210 N N . PRO A 1 300 ? -6.429 4.876 23.349 1.00 90.44 300 PRO A N 1
ATOM 2211 C CA . PRO A 1 300 ? -6.907 5.873 24.304 1.00 90.44 300 PRO A CA 1
ATOM 2212 C C . PRO A 1 300 ? -8.398 5.671 24.651 1.00 90.44 300 PRO A C 1
ATOM 2214 O O . PRO A 1 300 ? -9.088 4.908 23.962 1.00 90.44 300 PRO A O 1
ATOM 2217 N N . PRO A 1 301 ? -8.916 6.352 25.693 1.00 91.62 301 PRO A N 1
ATOM 2218 C CA . PRO A 1 301 ? -10.339 6.323 26.015 1.00 91.62 301 PRO A CA 1
ATOM 2219 C C . PRO A 1 301 ? -11.227 6.685 24.815 1.00 91.62 301 PRO A C 1
ATOM 2221 O O . PRO A 1 301 ? -10.936 7.621 24.073 1.00 91.62 301 PRO A O 1
ATOM 2224 N N . VAL A 1 302 ? -12.309 5.931 24.647 1.00 90.62 302 VAL A N 1
ATOM 2225 C CA . VAL A 1 302 ? -13.323 6.057 23.602 1.00 90.62 302 VAL A CA 1
ATOM 2226 C C . VAL A 1 302 ? -14.677 6.197 24.286 1.00 90.62 302 VAL A C 1
ATOM 2228 O O . VAL A 1 302 ? -15.115 5.284 24.987 1.00 90.62 302 VAL A O 1
ATOM 2231 N N . THR A 1 303 ? -15.344 7.325 24.066 1.00 91.69 303 THR A N 1
ATOM 2232 C CA . THR A 1 303 ? -16.676 7.583 24.617 1.00 91.69 303 THR A CA 1
ATOM 2233 C C . THR A 1 303 ? -17.754 6.931 23.756 1.00 91.69 303 THR A C 1
ATOM 2235 O O . THR A 1 303 ? -17.807 7.134 22.538 1.00 91.69 303 THR A O 1
ATOM 2238 N N . LEU A 1 304 ? -18.626 6.157 24.396 1.00 92.56 304 LEU A N 1
ATOM 2239 C CA . LEU A 1 304 ? -19.900 5.706 23.848 1.00 92.56 304 LEU A CA 1
ATOM 2240 C C . LEU A 1 304 ? -21.015 6.389 24.630 1.00 92.56 304 LEU A C 1
ATOM 2242 O O . LEU A 1 304 ? -21.132 6.185 25.836 1.00 92.56 304 LEU A O 1
ATOM 2246 N N . ALA A 1 305 ? -21.843 7.180 23.961 1.00 89.06 305 ALA A N 1
ATOM 2247 C CA . ALA A 1 305 ? -22.986 7.820 24.605 1.00 89.06 305 ALA A CA 1
ATOM 2248 C C . ALA A 1 305 ? -24.105 8.103 23.601 1.00 89.06 305 ALA A C 1
ATOM 2250 O O . ALA A 1 305 ? -23.883 8.119 22.384 1.00 89.06 305 ALA A O 1
ATOM 2251 N N . PHE A 1 306 ? -25.324 8.284 24.107 1.00 84.00 306 PHE A N 1
ATOM 2252 C CA . PHE A 1 306 ? -26.436 8.776 23.310 1.00 84.00 306 PHE A CA 1
ATOM 2253 C C . PHE A 1 306 ? -26.199 10.234 22.890 1.00 84.00 306 PHE A C 1
ATOM 2255 O O . PHE A 1 306 ? -25.846 11.076 23.712 1.00 84.00 306 PHE A O 1
ATOM 2262 N N . ASP A 1 307 ? -26.407 10.531 21.608 1.00 75.88 307 ASP A N 1
ATOM 2263 C CA . ASP A 1 307 ? -26.235 11.856 21.003 1.00 75.88 307 ASP A CA 1
ATOM 2264 C C . ASP A 1 307 ? -24.808 12.429 21.092 1.00 75.88 307 ASP A C 1
ATOM 2266 O O . ASP A 1 307 ? -24.574 13.625 20.901 1.00 75.88 307 ASP A O 1
ATOM 2270 N N . HIS A 1 308 ? -23.820 11.564 21.318 1.00 81.69 308 HIS A N 1
ATOM 2271 C CA . HIS A 1 308 ? -22.427 11.957 21.506 1.00 81.69 308 HIS A CA 1
ATOM 2272 C C . HIS A 1 308 ? -21.832 12.679 20.295 1.00 81.69 308 HIS A C 1
ATOM 2274 O O . HIS A 1 308 ? -21.315 13.791 20.412 1.00 81.69 308 HIS A O 1
ATOM 2280 N N . LEU A 1 309 ? -21.921 12.080 19.109 1.00 71.12 309 LEU A N 1
ATOM 2281 C CA . LEU A 1 309 ? -21.404 12.645 17.860 1.00 71.12 309 LEU A CA 1
ATOM 2282 C C . LEU A 1 309 ? -22.217 13.876 17.442 1.00 71.12 309 LEU A C 1
ATOM 2284 O O . LEU A 1 309 ? -21.663 14.807 16.854 1.00 71.12 309 LEU A O 1
ATOM 2288 N N . TRP A 1 310 ? -23.500 13.933 17.809 1.00 68.06 310 TRP A N 1
ATOM 2289 C CA . TRP A 1 310 ? -24.361 15.104 17.601 1.00 68.06 310 TRP A CA 1
ATOM 2290 C C . TRP A 1 310 ? -23.964 16.309 18.449 1.00 68.06 310 TRP A C 1
ATOM 2292 O O . TRP A 1 310 ? -24.125 17.443 18.005 1.00 68.06 310 TRP A O 1
ATOM 2302 N N . HIS A 1 311 ? -23.422 16.086 19.641 1.00 69.88 311 HIS A N 1
ATOM 2303 C CA . HIS A 1 311 ? -22.934 17.167 20.493 1.00 69.88 311 HIS A CA 1
ATOM 2304 C C . HIS A 1 311 ? -21.465 17.517 20.240 1.00 69.88 311 HIS A C 1
ATOM 2306 O O . HIS A 1 311 ? -21.071 18.662 20.455 1.00 69.88 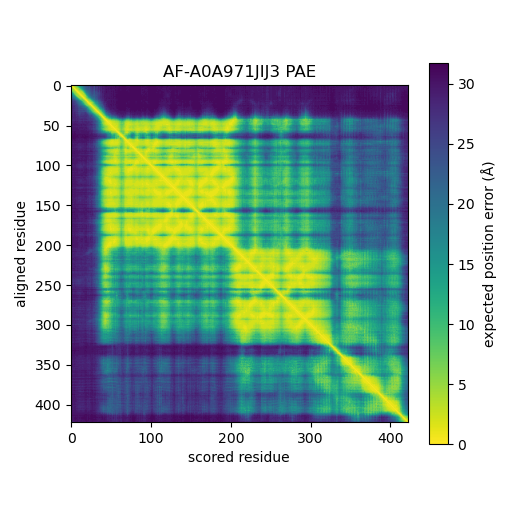311 HIS A O 1
ATOM 2312 N N . THR A 1 312 ? -20.656 16.567 19.769 1.00 68.81 312 THR A N 1
ATOM 2313 C CA . THR A 1 312 ? -19.198 16.748 19.660 1.00 68.81 312 THR A CA 1
ATOM 2314 C C . THR A 1 312 ? -18.707 17.045 18.247 1.00 68.81 312 THR A C 1
ATOM 2316 O O . THR A 1 312 ? -17.910 17.968 18.068 1.00 68.81 312 THR A O 1
ATOM 2319 N N . ALA A 1 313 ? -19.164 16.288 17.247 1.00 65.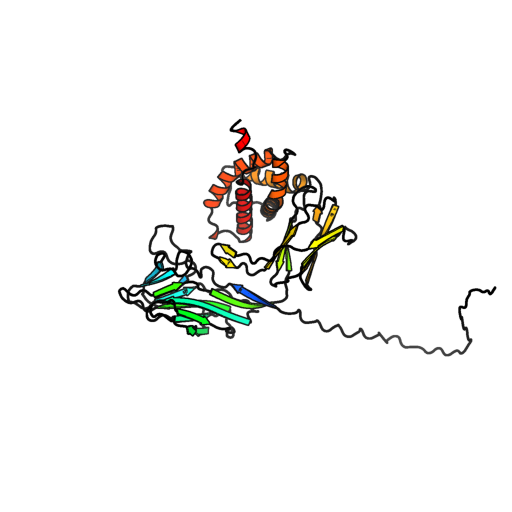25 313 ALA A N 1
ATOM 2320 C CA . ALA A 1 313 ? -18.668 16.365 15.873 1.00 65.25 313 ALA A CA 1
ATOM 2321 C C . ALA A 1 313 ? -19.578 17.210 14.973 1.00 65.25 313 ALA A C 1
ATOM 2323 O O . ALA A 1 313 ? -19.089 17.976 14.142 1.00 65.25 313 ALA A O 1
ATOM 2324 N N . LEU A 1 314 ? -20.899 17.113 15.158 1.00 63.12 314 LEU A N 1
ATOM 2325 C CA . LEU A 1 314 ? -21.869 17.775 14.288 1.00 63.12 314 LEU A CA 1
ATOM 2326 C C . LEU A 1 314 ? -21.754 19.308 14.272 1.00 63.12 314 LEU A C 1
ATOM 2328 O O . LEU A 1 314 ? -21.660 19.848 13.169 1.00 63.12 314 LEU A O 1
ATOM 2332 N N . PRO A 1 315 ? -21.778 20.032 15.413 1.00 59.72 315 PRO A N 1
ATOM 2333 C CA . PRO A 1 315 ? -21.821 21.493 15.376 1.00 59.72 315 PRO A CA 1
ATOM 2334 C C . PRO A 1 315 ? -20.575 22.048 14.687 1.00 59.72 315 PRO A C 1
ATOM 2336 O O . PRO A 1 315 ? -20.674 22.891 13.807 1.00 59.72 315 PRO A O 1
ATOM 2339 N N . LYS A 1 316 ? -19.418 21.445 14.980 1.00 59.81 316 LYS A N 1
ATOM 2340 C CA . LYS A 1 316 ? -18.135 21.793 14.368 1.00 59.81 316 LYS A CA 1
ATOM 2341 C C . LYS A 1 316 ? -18.128 21.594 12.851 1.00 59.81 316 LYS A C 1
ATOM 2343 O O . LYS A 1 316 ? -17.616 22.435 12.122 1.00 59.81 316 LYS A O 1
ATOM 2348 N N . ALA A 1 317 ? -18.719 20.504 12.362 1.00 56.19 317 ALA A N 1
ATOM 2349 C CA . ALA A 1 317 ? -18.812 20.262 10.928 1.00 56.19 317 ALA A CA 1
ATOM 2350 C C . ALA A 1 317 ? -19.788 21.223 10.226 1.00 56.19 317 ALA A C 1
ATOM 2352 O O . ALA A 1 317 ? -19.515 21.661 9.110 1.00 56.19 317 ALA A O 1
ATOM 2353 N N . VAL A 1 318 ? -20.911 21.569 10.867 1.00 53.56 318 VAL A N 1
ATOM 2354 C CA . VAL A 1 318 ? -21.864 22.564 10.345 1.00 53.56 318 VAL A CA 1
ATOM 2355 C C . VAL A 1 318 ? -21.230 23.951 10.296 1.00 53.56 318 VAL A C 1
ATOM 2357 O O . VAL A 1 318 ? -21.365 24.626 9.277 1.00 53.56 318 VAL A O 1
ATOM 2360 N N . ASP A 1 319 ? -20.510 24.354 11.341 1.00 54.75 319 ASP A N 1
ATOM 2361 C CA . ASP A 1 319 ? -19.805 25.636 11.398 1.00 54.75 319 ASP A CA 1
ATOM 2362 C C . ASP A 1 319 ? -18.719 25.714 10.316 1.00 54.75 319 ASP A C 1
ATOM 2364 O O . ASP A 1 319 ? -18.674 26.686 9.560 1.00 54.75 319 ASP A O 1
ATOM 2368 N N . GLY A 1 320 ? -17.908 24.659 10.163 1.00 53.25 320 GLY A N 1
ATOM 2369 C CA . GLY A 1 320 ? -16.870 24.581 9.129 1.00 53.25 320 GLY A CA 1
ATOM 2370 C C . GLY A 1 320 ? -17.432 24.627 7.704 1.00 53.25 320 GLY A C 1
ATOM 2371 O O . GLY A 1 320 ? -16.924 25.357 6.852 1.00 53.25 320 GLY A O 1
ATOM 2372 N N . LEU A 1 321 ? -18.528 23.906 7.439 1.00 53.00 321 LEU A N 1
ATOM 2373 C CA . LEU A 1 321 ? -19.222 23.981 6.151 1.00 53.00 321 LEU A CA 1
ATOM 2374 C C . LEU A 1 321 ? -19.853 25.361 5.928 1.00 53.00 321 LEU A C 1
ATOM 2376 O O . LEU A 1 321 ? -19.730 25.907 4.839 1.00 53.00 321 LEU A O 1
ATOM 2380 N N . SER A 1 322 ? -20.500 25.956 6.929 1.00 51.19 322 SER A N 1
ATOM 2381 C CA . SER A 1 322 ? -21.155 27.268 6.787 1.00 51.19 322 SER A CA 1
ATOM 2382 C C . SER A 1 322 ? -20.136 28.381 6.522 1.00 51.19 322 SER A C 1
ATOM 2384 O O . SER A 1 322 ? -20.318 29.175 5.599 1.00 51.19 322 SER A O 1
ATOM 2386 N N . ALA A 1 323 ? -19.001 28.369 7.230 1.00 50.72 323 ALA A N 1
ATOM 2387 C CA . ALA A 1 323 ? -17.886 29.288 6.996 1.00 50.72 323 ALA A CA 1
ATOM 2388 C C . ALA A 1 323 ? -17.311 29.178 5.570 1.00 50.72 323 ALA A C 1
ATOM 2390 O O . ALA A 1 323 ? -16.882 30.177 4.992 1.00 50.72 323 ALA A O 1
ATOM 2391 N N . PHE A 1 324 ? -17.354 27.987 4.967 1.00 49.94 324 PHE A N 1
ATOM 2392 C CA . PHE A 1 324 ? -16.957 27.768 3.576 1.00 49.94 324 PHE A CA 1
ATOM 2393 C C . PHE A 1 324 ? -17.924 28.403 2.554 1.00 49.94 324 PHE A C 1
ATOM 2395 O O . PHE A 1 324 ? -17.513 28.711 1.429 1.00 49.94 324 PHE A O 1
ATOM 2402 N N . PHE A 1 325 ? -19.197 28.621 2.907 1.00 50.25 325 PHE A N 1
ATOM 2403 C CA . PHE A 1 325 ? -20.226 29.101 1.973 1.00 50.25 325 PHE A CA 1
ATOM 2404 C C . PHE A 1 325 ? -20.516 30.610 2.034 1.00 50.25 325 PHE A C 1
ATOM 2406 O O . PHE A 1 325 ? -21.013 31.149 1.044 1.00 50.25 325 PHE A O 1
ATOM 2413 N N . ASP A 1 326 ? -20.146 31.311 3.107 1.00 46.59 326 ASP A N 1
ATOM 2414 C CA . ASP A 1 326 ? -20.570 32.701 3.352 1.00 46.59 326 ASP A CA 1
ATOM 2415 C C . ASP A 1 326 ? -19.672 33.817 2.750 1.00 46.59 326 ASP A C 1
ATOM 2417 O O . ASP A 1 326 ? -19.812 34.983 3.124 1.00 46.59 326 ASP A O 1
ATOM 2421 N N . GLY A 1 327 ? -18.776 33.548 1.780 1.00 45.97 327 GLY A N 1
ATOM 2422 C CA . GLY A 1 327 ? -17.887 34.605 1.248 1.00 45.97 327 GLY A CA 1
ATOM 2423 C C . GLY A 1 327 ? -17.403 34.497 -0.213 1.00 45.97 327 GLY A C 1
ATOM 2424 O O . GLY A 1 327 ? -16.778 33.501 -0.584 1.00 45.97 327 GLY A O 1
ATOM 2425 N N . PRO A 1 328 ? -17.563 35.552 -1.051 1.00 39.59 328 PRO A N 1
ATOM 2426 C CA . PRO A 1 328 ? -16.843 35.713 -2.315 1.00 39.59 328 PRO A CA 1
ATOM 2427 C C . PRO A 1 328 ? -15.429 36.249 -2.034 1.00 39.59 328 PRO A C 1
ATOM 2429 O O . PRO A 1 328 ? -15.167 37.446 -2.115 1.00 39.59 328 PRO A O 1
ATOM 2432 N N . GLY A 1 329 ? -14.524 35.356 -1.637 1.00 42.91 329 GLY A N 1
ATOM 2433 C CA . GLY A 1 329 ? -13.146 35.724 -1.293 1.00 42.91 329 GLY A CA 1
ATOM 2434 C C . GLY A 1 329 ? -12.373 34.674 -0.499 1.00 42.91 329 GLY A C 1
ATOM 2435 O O . GLY A 1 329 ? -11.465 35.035 0.243 1.00 42.91 329 GLY A O 1
ATOM 2436 N N . ALA A 1 330 ? -12.722 33.391 -0.610 1.00 41.25 330 ALA A N 1
ATOM 2437 C CA . ALA A 1 330 ? -11.928 32.338 0.008 1.00 41.25 330 ALA A CA 1
ATOM 2438 C C . ALA A 1 330 ? -10.567 32.260 -0.704 1.00 41.25 330 ALA A C 1
ATOM 2440 O O . ALA A 1 330 ? -10.506 32.002 -1.907 1.00 41.25 330 ALA A O 1
ATOM 2441 N N . GLY A 1 331 ? -9.489 32.537 0.035 1.00 40.94 331 GLY A N 1
ATOM 2442 C CA . GLY A 1 331 ? -8.115 32.260 -0.384 1.00 40.94 331 GLY A CA 1
ATOM 2443 C C . GLY A 1 331 ? -7.882 30.758 -0.621 1.00 40.94 331 GLY A C 1
ATOM 2444 O O . GLY A 1 331 ? -8.849 29.999 -0.727 1.00 40.94 331 GLY A O 1
ATOM 2445 N N . PRO A 1 332 ? -6.621 30.283 -0.719 1.00 40.78 332 PRO A N 1
ATOM 2446 C CA . PRO A 1 332 ? -6.362 28.844 -0.741 1.00 40.78 332 PRO A CA 1
ATOM 2447 C C . PRO A 1 332 ? -7.139 28.190 0.401 1.00 40.78 332 PRO A C 1
ATOM 2449 O O . PRO A 1 332 ? -7.218 28.765 1.483 1.00 40.78 332 PRO A O 1
ATOM 2452 N N . LEU A 1 333 ? -7.736 27.033 0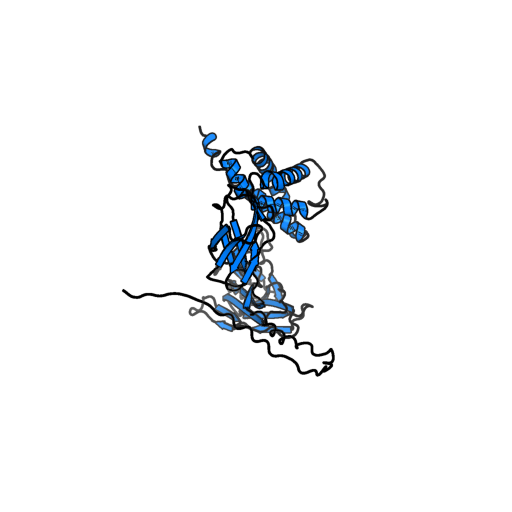.105 1.00 41.25 333 LEU A N 1
ATOM 2453 C CA . LEU A 1 333 ? -8.775 26.316 0.860 1.00 41.25 333 LEU A CA 1
ATOM 2454 C C . LEU A 1 333 ? -8.624 26.300 2.407 1.00 41.25 333 LEU A C 1
ATOM 2456 O O . LEU A 1 333 ? -9.599 26.008 3.086 1.00 41.25 333 LEU A O 1
ATOM 2460 N N . TRP A 1 334 ? -7.438 26.603 2.954 1.00 49.75 334 TRP A N 1
ATOM 2461 C CA . TRP A 1 334 ? -7.026 26.372 4.338 1.00 49.75 334 TRP A CA 1
ATOM 2462 C C . TRP A 1 334 ? -6.008 27.405 4.879 1.00 49.75 334 TRP A C 1
ATOM 2464 O O . TRP A 1 334 ? -4.934 27.032 5.344 1.00 49.75 334 TRP A O 1
ATOM 2474 N N . THR A 1 335 ? -6.294 28.712 4.840 1.00 34.81 335 THR A N 1
ATOM 2475 C CA . THR A 1 335 ? -5.500 29.715 5.597 1.00 34.81 335 THR A CA 1
ATOM 2476 C C . THR A 1 335 ? -6.272 30.274 6.792 1.00 34.81 335 THR A C 1
ATOM 2478 O O . THR A 1 335 ? -6.465 31.482 6.917 1.00 34.81 335 THR A O 1
ATOM 2481 N N . GLY A 1 336 ? -6.721 29.368 7.660 1.00 33.75 336 GLY A N 1
ATOM 2482 C CA . GLY A 1 336 ? -7.213 29.615 9.018 1.00 33.75 336 GLY A CA 1
ATOM 2483 C C . GLY A 1 336 ? -6.583 28.585 9.969 1.00 33.75 336 GLY A C 1
ATOM 2484 O O . GLY A 1 336 ? -6.037 27.592 9.489 1.00 33.75 336 GLY A O 1
ATOM 2485 N N . PRO A 1 337 ? -6.541 28.826 11.287 1.00 27.91 337 PRO A N 1
ATOM 2486 C CA . PRO A 1 337 ? -5.666 28.085 12.185 1.00 27.91 337 PRO A CA 1
ATOM 2487 C C . PRO A 1 337 ? -6.134 26.635 12.384 1.00 27.91 337 PRO A C 1
ATOM 2489 O O . PRO A 1 337 ? -7.084 26.391 13.112 1.00 27.91 337 PRO A O 1
ATOM 2492 N N . GLY A 1 338 ? -5.373 25.685 11.835 1.00 36.66 338 GLY A N 1
ATOM 2493 C CA . GLY A 1 338 ? -5.173 24.367 12.440 1.00 36.66 338 GLY A CA 1
ATOM 2494 C C . GLY A 1 338 ? -5.692 23.166 11.650 1.00 36.66 338 GLY A C 1
ATOM 2495 O O . GLY A 1 338 ? -6.758 23.188 11.049 1.00 36.66 338 GLY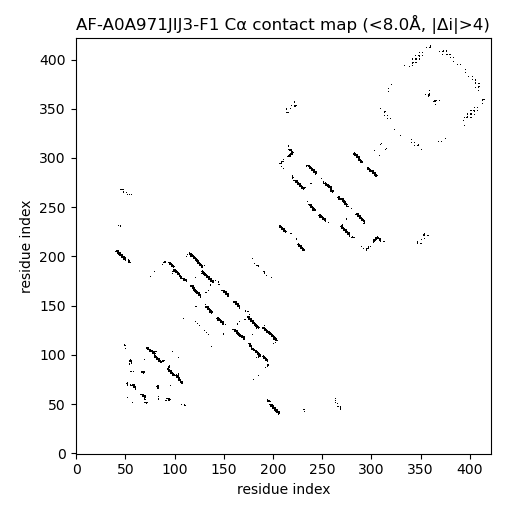 A O 1
ATOM 2496 N N . ALA A 1 339 ? -4.948 22.064 11.753 1.00 39.66 339 ALA A N 1
ATOM 2497 C CA . ALA A 1 339 ? -5.318 20.704 11.358 1.00 39.66 339 ALA A CA 1
ATOM 2498 C C . ALA A 1 339 ? -6.652 20.193 11.963 1.00 39.66 339 ALA A C 1
ATOM 2500 O O . ALA A 1 339 ? -7.102 19.100 11.625 1.00 39.66 339 ALA A O 1
ATOM 2501 N N . GLU A 1 340 ? -7.292 20.985 12.827 1.00 44.28 340 GLU A N 1
ATOM 2502 C CA . GLU A 1 340 ? -8.520 20.663 13.548 1.00 44.28 340 GLU A CA 1
ATOM 2503 C C . GLU A 1 340 ? -9.735 20.554 12.613 1.00 44.28 340 GLU A C 1
ATOM 2505 O O . GLU A 1 340 ? -10.479 19.587 12.728 1.00 44.28 340 GLU A O 1
ATOM 2510 N N . ASP A 1 341 ? -9.920 21.448 11.634 1.00 42.44 341 ASP A N 1
ATOM 2511 C CA . ASP A 1 341 ? -11.095 21.415 10.735 1.00 42.44 341 ASP A CA 1
ATOM 2512 C C . ASP A 1 341 ? -11.083 20.201 9.786 1.00 42.44 341 ASP A C 1
ATOM 2514 O O . ASP A 1 341 ? -12.118 19.585 9.507 1.00 42.44 341 ASP A O 1
ATOM 2518 N N . ALA A 1 342 ? -9.891 19.810 9.328 1.00 46.22 342 ALA A N 1
ATOM 2519 C CA . ALA A 1 342 ? -9.670 18.598 8.546 1.00 46.22 342 ALA A CA 1
ATOM 2520 C C . ALA A 1 342 ? -9.926 17.335 9.373 1.00 46.22 342 ALA A C 1
ATOM 2522 O O . ALA A 1 342 ? -10.606 16.418 8.912 1.00 46.22 342 ALA A O 1
ATOM 2523 N N . GLU A 1 343 ? -9.417 17.306 10.606 1.00 48.41 343 GLU A N 1
ATOM 2524 C CA . GLU A 1 343 ? -9.665 16.234 11.565 1.00 48.41 343 GLU A CA 1
ATOM 2525 C C . GLU A 1 343 ? -11.164 16.136 11.884 1.00 48.41 343 GLU A C 1
ATOM 2527 O O . GLU A 1 343 ? -11.716 15.045 11.894 1.00 48.41 343 GLU A O 1
ATOM 2532 N N . ILE A 1 344 ? -11.877 17.253 12.024 1.00 52.16 344 ILE A N 1
ATOM 2533 C CA . ILE A 1 344 ? -13.325 17.290 12.275 1.00 52.16 344 ILE A CA 1
ATOM 2534 C C . ILE A 1 344 ? -14.128 16.702 11.105 1.00 52.16 344 ILE A C 1
ATOM 2536 O O . ILE A 1 344 ? -15.043 15.903 11.329 1.00 52.16 344 ILE A O 1
ATOM 2540 N N . LEU A 1 345 ? -13.792 17.046 9.859 1.00 52.56 345 LEU A N 1
ATOM 2541 C CA . LEU A 1 345 ? -14.438 16.458 8.680 1.00 52.56 345 LEU A CA 1
ATOM 2542 C C . LEU A 1 345 ? -14.090 14.972 8.516 1.00 52.56 345 LEU A C 1
ATOM 2544 O O . LEU A 1 345 ? -14.956 14.194 8.112 1.00 52.56 345 LEU A O 1
ATOM 2548 N N . ALA A 1 346 ? -12.871 14.566 8.883 1.00 53.03 346 ALA A N 1
ATOM 2549 C CA . ALA A 1 346 ? -12.476 13.160 8.971 1.00 53.03 346 ALA A CA 1
ATOM 2550 C C . ALA A 1 346 ? -13.352 12.404 9.972 1.00 53.03 346 ALA A C 1
ATOM 2552 O O . ALA A 1 346 ? -13.927 11.370 9.641 1.00 53.03 346 ALA A O 1
ATOM 2553 N N . LEU A 1 347 ? -13.516 12.967 11.170 1.00 56.19 347 LEU A N 1
ATOM 2554 C CA . LEU A 1 347 ? -14.328 12.392 12.236 1.00 56.19 347 LEU A CA 1
ATOM 2555 C C . LEU A 1 347 ? -15.796 12.284 11.819 1.00 56.19 347 LEU A C 1
ATOM 2557 O O . LEU A 1 347 ? -16.440 11.281 12.119 1.00 56.19 347 LEU A O 1
ATOM 2561 N N . LEU A 1 348 ? -16.325 13.265 11.078 1.00 57.94 348 LEU A N 1
ATOM 2562 C CA . LEU A 1 348 ? -17.683 13.191 10.537 1.00 57.94 348 LEU A CA 1
ATOM 2563 C C . LEU A 1 348 ? -17.811 12.137 9.426 1.00 57.94 348 LEU A C 1
ATOM 2565 O O . LEU A 1 348 ? -18.808 11.417 9.394 1.00 57.94 348 LEU A O 1
ATOM 2569 N N . ALA A 1 349 ? -16.826 12.019 8.531 1.00 58.72 349 ALA A N 1
ATOM 2570 C CA . ALA A 1 349 ? -16.806 10.984 7.496 1.00 58.72 349 ALA A CA 1
ATOM 2571 C C . ALA A 1 349 ? -16.737 9.575 8.114 1.00 58.72 349 ALA A C 1
ATOM 2573 O O . ALA A 1 349 ? -17.483 8.684 7.705 1.00 58.72 349 ALA A O 1
ATOM 2574 N N . GLU A 1 350 ? -15.919 9.391 9.153 1.00 58.47 350 GLU A N 1
ATOM 2575 C CA . GLU A 1 350 ? -15.856 8.163 9.956 1.00 58.47 350 GLU A CA 1
ATOM 2576 C C . GLU A 1 350 ? -17.193 7.870 10.662 1.00 58.47 350 GLU A C 1
ATOM 2578 O O . GLU A 1 350 ? -17.647 6.724 10.703 1.00 58.47 350 GLU A O 1
ATOM 2583 N N . ALA A 1 351 ? -17.863 8.907 11.167 1.00 60.66 351 ALA A N 1
ATOM 2584 C CA . ALA A 1 351 ? -19.150 8.820 11.855 1.00 60.66 351 ALA A CA 1
ATOM 2585 C C . ALA A 1 351 ? -20.374 8.715 10.922 1.00 60.66 351 ALA A C 1
ATOM 2587 O O . ALA A 1 351 ? -21.488 8.453 11.394 1.00 60.66 351 ALA A O 1
ATOM 2588 N N . TRP A 1 352 ? -20.212 8.909 9.606 1.00 66.12 352 TRP A N 1
ATOM 2589 C CA . TRP A 1 352 ? -21.318 9.145 8.667 1.00 66.12 352 TRP A CA 1
ATOM 2590 C C . TRP A 1 352 ? -22.354 8.015 8.629 1.00 66.12 352 TRP A C 1
ATOM 2592 O O . TRP A 1 352 ? -23.555 8.262 8.515 1.00 66.12 352 TRP A O 1
ATOM 2602 N N . THR A 1 353 ? -21.921 6.764 8.812 1.00 62.47 353 THR A N 1
ATOM 2603 C CA . THR A 1 353 ? -22.843 5.614 8.880 1.00 62.47 353 THR A CA 1
ATOM 2604 C C . THR A 1 353 ? -23.821 5.738 10.060 1.00 62.47 353 THR A C 1
ATOM 2606 O O . THR A 1 353 ? -24.995 5.377 9.938 1.00 62.47 353 THR A O 1
ATOM 2609 N N . GLY A 1 354 ? -23.373 6.276 11.200 1.00 62.88 354 GLY A N 1
ATOM 2610 C CA . GLY A 1 354 ? -24.236 6.530 12.357 1.00 62.88 354 GLY A CA 1
ATOM 2611 C C . GLY A 1 354 ? -25.207 7.687 12.126 1.00 62.88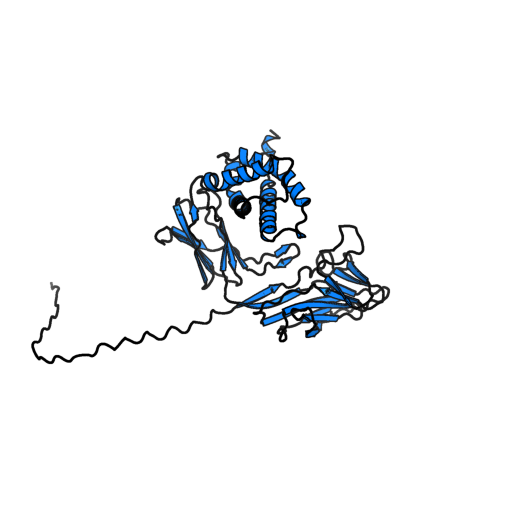 354 GLY A C 1
ATOM 2612 O O . GLY A 1 354 ? -26.383 7.593 12.486 1.00 62.88 354 GLY A O 1
ATOM 2613 N N . VAL A 1 355 ? -24.752 8.731 11.431 1.00 64.19 355 VAL A N 1
ATOM 2614 C CA . VAL A 1 355 ? -25.583 9.867 11.003 1.00 64.19 355 VAL A CA 1
ATOM 2615 C C . VAL A 1 355 ? -26.700 9.406 10.054 1.00 64.19 355 VAL A C 1
ATOM 2617 O O . VAL A 1 355 ? -27.876 9.700 10.292 1.00 64.19 355 VAL A O 1
ATOM 2620 N N . GLN A 1 356 ? -26.370 8.607 9.031 1.00 65.38 356 GLN A N 1
ATOM 2621 C CA . GLN A 1 356 ? -27.342 8.051 8.080 1.00 65.38 356 GLN A CA 1
ATOM 2622 C C . GLN A 1 356 ? -28.416 7.192 8.761 1.00 65.38 356 GLN A C 1
ATOM 2624 O O . GLN A 1 356 ? -29.584 7.246 8.368 1.00 65.38 356 GLN A O 1
ATOM 2629 N N . TRP A 1 357 ? -28.058 6.404 9.779 1.00 66.50 357 TRP A N 1
ATOM 2630 C CA . TRP A 1 357 ? -29.032 5.591 10.513 1.00 66.50 357 TRP A CA 1
ATOM 2631 C C . TRP A 1 357 ? -30.104 6.457 11.193 1.00 66.50 357 TRP A C 1
ATOM 2633 O O . TRP A 1 357 ? -31.294 6.148 11.084 1.00 66.50 357 TRP A O 1
ATOM 2643 N N . ARG A 1 358 ? -29.714 7.572 11.826 1.00 65.50 358 ARG A N 1
ATOM 2644 C CA . ARG A 1 358 ? -30.650 8.482 12.510 1.00 65.50 358 ARG A CA 1
ATOM 2645 C C . ARG A 1 358 ? -31.592 9.178 11.525 1.00 65.50 358 ARG A C 1
ATOM 2647 O O . ARG A 1 358 ? -32.796 9.237 11.783 1.00 65.50 358 ARG A O 1
ATOM 2654 N N . ILE A 1 359 ? -31.061 9.604 10.373 1.00 64.69 359 ILE A N 1
ATOM 2655 C CA . ILE A 1 359 ? -31.844 10.167 9.259 1.00 64.69 359 ILE A CA 1
ATOM 2656 C C . ILE A 1 359 ? -32.872 9.139 8.765 1.00 64.69 359 ILE A C 1
ATOM 2658 O O . ILE A 1 359 ? -34.061 9.445 8.695 1.00 64.69 359 ILE A O 1
ATOM 2662 N N . ARG A 1 360 ? -32.452 7.888 8.511 1.00 68.00 360 ARG A N 1
ATOM 2663 C CA . ARG A 1 360 ? -33.341 6.789 8.071 1.00 68.00 360 ARG A CA 1
ATOM 2664 C C . ARG A 1 360 ? -34.454 6.474 9.071 1.00 68.00 360 ARG A C 1
ATOM 2666 O O . ARG A 1 360 ? -35.512 5.991 8.678 1.00 68.00 360 ARG A O 1
ATOM 2673 N N . LYS A 1 361 ? -34.215 6.702 10.361 1.00 68.38 361 LYS A N 1
ATOM 2674 C CA . LYS A 1 361 ? -35.183 6.450 11.436 1.00 68.38 361 LYS A CA 1
ATOM 2675 C C . LYS A 1 361 ? -35.956 7.696 11.878 1.00 68.38 361 LYS A C 1
ATOM 2677 O O . LYS A 1 361 ? -36.760 7.599 12.799 1.00 68.38 361 LYS A O 1
ATOM 2682 N N . ASN A 1 362 ? -35.757 8.832 11.205 1.00 65.69 362 ASN A N 1
ATOM 2683 C CA . ASN A 1 362 ? -36.399 10.115 11.500 1.00 65.69 362 ASN A CA 1
ATOM 2684 C C . ASN A 1 362 ? -36.197 10.598 12.952 1.00 65.69 362 ASN A C 1
ATOM 2686 O O . ASN A 1 362 ? -37.067 11.237 13.538 1.00 65.69 362 ASN A O 1
ATOM 2690 N N . TYR A 1 363 ? -35.040 10.292 13.544 1.00 62.91 363 TYR A N 1
ATOM 2691 C CA . TYR A 1 363 ? -34.709 10.674 14.922 1.00 62.91 363 TYR A CA 1
ATOM 2692 C C . TYR A 1 363 ? -33.991 12.035 15.017 1.00 62.91 363 TYR A C 1
ATOM 2694 O O . TYR A 1 363 ? -33.433 12.346 16.065 1.00 62.91 363 TYR A O 1
ATOM 2702 N N . GLY A 1 364 ? -33.975 12.834 13.944 1.00 60.28 364 GLY A N 1
ATOM 2703 C CA . GLY A 1 364 ? -33.195 14.076 13.816 1.00 60.28 364 GLY A CA 1
ATOM 2704 C C . GLY A 1 364 ? -32.134 13.991 12.709 1.00 60.28 364 GLY A C 1
ATOM 2705 O O . GLY A 1 364 ? -31.913 12.925 12.138 1.00 60.28 364 GLY A O 1
ATOM 2706 N N . GLY A 1 365 ? -31.500 15.119 12.366 1.00 60.09 365 GLY A N 1
ATOM 2707 C CA . GLY A 1 365 ? -30.421 15.177 11.362 1.00 60.09 365 GLY A CA 1
ATOM 2708 C C . GLY A 1 365 ? -30.837 15.563 9.936 1.00 60.09 365 GLY A C 1
ATOM 2709 O O . GLY A 1 365 ? -29.978 15.670 9.067 1.00 60.09 365 GLY A O 1
ATOM 2710 N N . ALA A 1 366 ? -32.125 15.828 9.684 1.00 64.44 366 ALA A N 1
ATOM 2711 C CA . ALA A 1 366 ? -32.620 16.242 8.364 1.00 64.44 366 ALA A CA 1
ATOM 2712 C C . ALA A 1 366 ? -32.046 17.592 7.894 1.00 64.44 366 ALA A C 1
ATOM 2714 O O . ALA A 1 366 ? -31.860 17.805 6.699 1.00 64.44 366 ALA A O 1
ATOM 2715 N N . GLU A 1 367 ? -31.758 18.508 8.821 1.00 58.59 367 GLU A N 1
ATOM 2716 C CA . GLU A 1 367 ? -31.129 19.794 8.499 1.00 58.59 367 GLU A CA 1
ATOM 2717 C C . GLU A 1 367 ? -29.658 19.630 8.113 1.00 58.59 367 GLU A C 1
ATOM 2719 O O . GLU A 1 367 ? -29.225 20.249 7.146 1.00 58.59 367 GLU A O 1
ATOM 2724 N N . LEU A 1 368 ? -28.925 18.733 8.786 1.00 58.84 368 LEU A N 1
ATOM 2725 C CA . LEU A 1 368 ? -27.568 18.366 8.384 1.00 58.84 368 LEU A CA 1
ATOM 2726 C C . LEU A 1 368 ? -27.569 17.676 7.020 1.00 58.84 368 LEU A C 1
ATOM 2728 O O . LEU A 1 368 ? -26.801 18.072 6.154 1.00 58.84 368 LEU A O 1
ATOM 2732 N N . ASP A 1 369 ? -28.419 16.666 6.811 1.00 64.69 369 ASP A N 1
ATOM 2733 C CA . ASP A 1 369 ? -28.523 15.980 5.515 1.00 64.69 369 ASP A CA 1
ATOM 2734 C C . ASP A 1 369 ? -28.821 16.987 4.399 1.00 64.69 369 ASP A C 1
ATOM 2736 O O . ASP A 1 369 ? -28.165 16.975 3.360 1.00 64.69 369 ASP A O 1
ATOM 2740 N N . ARG A 1 370 ? -29.730 17.940 4.645 1.00 64.06 370 ARG A N 1
ATOM 2741 C CA . ARG A 1 370 ? -30.026 19.031 3.711 1.00 64.06 370 ARG A CA 1
ATOM 2742 C C . ARG A 1 370 ? -28.813 19.929 3.466 1.00 64.06 370 ARG A C 1
ATOM 2744 O O . ARG A 1 370 ? -28.526 20.222 2.308 1.00 64.06 370 ARG A O 1
ATOM 2751 N N . ALA A 1 371 ? -28.112 20.354 4.515 1.00 55.56 371 ALA A N 1
ATOM 2752 C CA . ALA A 1 371 ? -26.934 21.213 4.408 1.00 55.56 371 ALA A CA 1
ATOM 2753 C C . ALA A 1 371 ? -25.797 20.515 3.645 1.00 55.56 371 ALA A C 1
ATOM 2755 O O . ALA A 1 371 ? -25.270 21.072 2.685 1.00 55.56 371 ALA A O 1
ATOM 2756 N N . VAL A 1 372 ? -25.487 19.263 3.990 1.00 61.00 372 VAL A N 1
ATOM 2757 C CA . VAL A 1 372 ? -24.458 18.452 3.326 1.00 61.00 372 VAL A CA 1
ATOM 2758 C C . VAL A 1 372 ? -24.841 18.167 1.870 1.00 61.00 372 VAL A C 1
ATOM 2760 O O . VAL A 1 372 ? -24.002 18.317 0.985 1.00 61.00 372 VAL A O 1
ATOM 2763 N N . ARG A 1 373 ? -26.103 17.825 1.570 1.00 64.94 373 ARG A N 1
ATOM 2764 C CA . ARG A 1 373 ? -26.568 17.609 0.184 1.00 64.94 373 ARG A CA 1
ATOM 2765 C C . ARG A 1 373 ? -26.560 18.881 -0.656 1.00 64.94 373 ARG A C 1
ATOM 2767 O O . ARG A 1 373 ? -26.262 18.799 -1.845 1.00 64.94 373 ARG A O 1
ATOM 2774 N N . ALA A 1 374 ? -26.881 20.033 -0.072 1.00 60.31 374 ALA A N 1
ATOM 2775 C CA . ALA A 1 374 ? -26.797 21.320 -0.761 1.00 60.31 374 ALA A CA 1
ATOM 2776 C C . ALA A 1 374 ? -25.335 21.719 -1.030 1.00 60.31 374 ALA A C 1
ATOM 2778 O O . ALA A 1 374 ? -25.016 22.234 -2.101 1.00 60.31 374 ALA A O 1
ATOM 2779 N N . ALA A 1 375 ? -24.446 21.426 -0.081 1.00 51.62 375 ALA A N 1
ATOM 2780 C CA . ALA A 1 375 ? -23.021 21.728 -0.130 1.00 51.62 375 ALA A CA 1
ATOM 2781 C C . ALA A 1 375 ? -22.226 20.826 -1.091 1.00 51.62 375 ALA A C 1
ATOM 2783 O O . ALA A 1 375 ? -21.329 21.300 -1.795 1.00 51.62 375 ALA A O 1
ATOM 2784 N N . ALA A 1 376 ? -22.546 19.528 -1.131 1.00 57.78 376 ALA A N 1
ATOM 2785 C CA . ALA A 1 376 ? -21.725 18.508 -1.782 1.00 57.78 376 ALA A CA 1
ATOM 2786 C C . ALA A 1 376 ? -21.467 18.758 -3.283 1.00 57.78 376 ALA A C 1
ATOM 2788 O O . ALA A 1 376 ? -20.318 18.612 -3.696 1.00 57.78 376 ALA A O 1
ATOM 2789 N N . PRO A 1 377 ? -22.441 19.170 -4.124 1.00 56.69 377 PRO A N 1
ATOM 2790 C CA . PRO A 1 377 ? -22.183 19.415 -5.545 1.00 56.69 377 PRO A CA 1
ATOM 2791 C C . PRO A 1 377 ? -21.174 20.544 -5.792 1.00 56.69 377 PRO A C 1
ATOM 2793 O O . PRO A 1 377 ? -20.267 20.387 -6.609 1.00 56.69 377 PRO A O 1
ATOM 2796 N N . ALA A 1 378 ? -21.300 21.659 -5.066 1.00 53.78 378 ALA A N 1
ATOM 2797 C CA . ALA A 1 378 ? -20.395 22.800 -5.189 1.00 53.78 378 ALA A CA 1
ATOM 2798 C C . ALA A 1 378 ? -19.002 22.481 -4.625 1.00 53.78 378 ALA A C 1
ATOM 2800 O O . ALA A 1 378 ? -17.994 22.866 -5.221 1.00 53.78 378 ALA A O 1
ATOM 2801 N N . ALA A 1 379 ? -18.939 21.737 -3.515 1.00 51.88 379 ALA A N 1
ATOM 2802 C CA . ALA A 1 379 ? -17.689 21.238 -2.954 1.00 51.88 379 ALA A CA 1
ATOM 2803 C C . ALA A 1 379 ? -16.979 20.292 -3.934 1.00 51.88 379 ALA A C 1
ATOM 2805 O O . ALA A 1 379 ? -15.818 20.520 -4.246 1.00 51.88 379 ALA A O 1
ATOM 2806 N N . ILE A 1 380 ? -17.679 19.304 -4.506 1.00 53.88 380 ILE A N 1
ATOM 2807 C CA . ILE A 1 380 ? -17.121 18.376 -5.505 1.00 53.88 380 ILE A CA 1
ATOM 2808 C C . ILE A 1 380 ? -16.591 19.125 -6.732 1.00 53.88 380 ILE A C 1
ATOM 2810 O O . ILE A 1 380 ? -15.497 18.817 -7.192 1.00 53.88 380 ILE A O 1
ATOM 2814 N N . GLN A 1 381 ? -17.325 20.111 -7.258 1.00 54.38 381 GLN A N 1
ATOM 2815 C CA . GLN A 1 381 ? -16.869 20.898 -8.411 1.00 54.38 381 GLN A CA 1
ATOM 2816 C C . GLN A 1 381 ? -15.621 21.727 -8.096 1.00 54.38 381 GLN A C 1
ATOM 2818 O O . GLN A 1 381 ? -14.702 21.780 -8.909 1.00 54.38 381 GLN A O 1
ATOM 2823 N N . ARG A 1 382 ? -15.564 22.352 -6.914 1.00 52.50 382 ARG A N 1
ATOM 2824 C CA . ARG A 1 382 ? -14.380 23.102 -6.469 1.00 52.50 382 ARG A CA 1
ATOM 2825 C C . ARG A 1 382 ? -13.189 22.190 -6.195 1.00 52.50 382 ARG A C 1
ATOM 2827 O O . ARG A 1 382 ? -12.076 22.545 -6.562 1.00 52.50 382 ARG A O 1
ATOM 2834 N N . LEU A 1 383 ? -13.423 21.020 -5.602 1.00 50.41 383 LEU A N 1
ATOM 2835 C CA . LEU A 1 383 ? -12.401 19.998 -5.379 1.00 50.41 383 LEU A CA 1
ATOM 2836 C C . LEU A 1 383 ? -11.869 19.484 -6.721 1.00 50.41 383 LEU A C 1
ATOM 2838 O O . LEU A 1 383 ? -10.669 19.493 -6.928 1.00 50.41 383 LEU A O 1
ATOM 2842 N N . ALA A 1 384 ? -12.730 19.159 -7.686 1.00 52.81 384 ALA A N 1
ATOM 2843 C CA . ALA A 1 384 ? -12.304 18.721 -9.019 1.00 52.81 384 ALA A CA 1
ATOM 2844 C C . ALA A 1 384 ? -11.487 19.777 -9.795 1.00 52.81 384 ALA A C 1
ATOM 2846 O O . ALA A 1 384 ? -10.739 19.418 -10.699 1.00 52.81 384 ALA A O 1
ATOM 2847 N N . ALA A 1 385 ? -11.634 21.061 -9.455 1.00 53.50 385 ALA A N 1
ATOM 2848 C CA . ALA A 1 385 ? -10.895 22.168 -10.059 1.00 53.50 385 ALA A CA 1
ATOM 2849 C C . ALA A 1 385 ? -9.599 22.538 -9.310 1.00 53.50 385 ALA A C 1
ATOM 2851 O O . ALA A 1 385 ? -8.832 23.364 -9.806 1.00 53.50 385 ALA A O 1
ATOM 2852 N N . ALA A 1 386 ? -9.359 21.978 -8.119 1.00 52.12 386 ALA A N 1
ATOM 2853 C CA . ALA A 1 386 ? -8.122 22.194 -7.376 1.00 52.12 386 ALA A CA 1
ATOM 2854 C C . ALA A 1 386 ? -6.991 21.332 -7.961 1.00 52.12 386 ALA A C 1
ATOM 2856 O O . ALA A 1 386 ? -7.243 20.218 -8.407 1.00 52.12 386 ALA A O 1
ATOM 2857 N N . ASP A 1 387 ? -5.751 21.833 -7.932 1.00 57.03 387 ASP A N 1
ATOM 2858 C CA . ASP A 1 387 ? -4.559 21.062 -8.301 1.00 57.03 387 ASP A CA 1
ATOM 2859 C C . ASP A 1 387 ? -3.997 20.333 -7.063 1.00 57.03 387 ASP A C 1
ATOM 2861 O O . ASP A 1 387 ? -3.326 20.957 -6.232 1.00 57.03 387 ASP A O 1
ATOM 2865 N N . PRO A 1 388 ? -4.263 19.023 -6.891 1.00 50.59 388 PRO A N 1
ATOM 2866 C CA . PRO A 1 388 ? -3.794 18.274 -5.732 1.00 50.59 388 PRO A CA 1
ATOM 2867 C C . PRO A 1 388 ? -2.271 18.081 -5.712 1.00 50.59 388 PRO A C 1
ATOM 2869 O O . PRO A 1 388 ? -1.731 17.767 -4.654 1.00 50.59 388 PRO A O 1
ATOM 2872 N N . ALA A 1 389 ? -1.563 18.284 -6.832 1.00 47.06 389 ALA A N 1
ATOM 2873 C CA . ALA A 1 389 ? -0.110 18.115 -6.895 1.00 47.06 389 ALA A CA 1
ATOM 2874 C C . ALA A 1 389 ? 0.658 19.233 -6.165 1.00 47.06 389 ALA A C 1
ATOM 2876 O O . ALA A 1 389 ? 1.820 19.045 -5.808 1.00 47.06 389 ALA A O 1
ATOM 2877 N N . GLY A 1 390 ? 0.013 20.379 -5.921 1.00 51.66 390 GLY A N 1
ATOM 2878 C CA . GLY A 1 390 ? 0.588 21.519 -5.202 1.00 51.66 390 GLY A CA 1
ATOM 2879 C C . GLY A 1 390 ? 0.205 21.611 -3.722 1.00 51.66 390 GLY A C 1
ATOM 2880 O O . GLY A 1 390 ? 0.616 22.560 -3.052 1.00 51.66 390 GLY A O 1
ATOM 2881 N N . LEU A 1 391 ? -0.600 20.678 -3.200 1.00 50.34 391 LEU A N 1
ATOM 2882 C CA . LEU A 1 391 ? -1.066 20.730 -1.813 1.00 50.34 391 LEU A CA 1
ATOM 2883 C C . LEU A 1 391 ? -0.008 20.177 -0.842 1.00 50.34 391 LEU A C 1
ATOM 2885 O O . LEU A 1 391 ? 0.559 19.112 -1.094 1.00 50.34 391 LEU A O 1
ATOM 2889 N N . PRO A 1 392 ? 0.223 20.836 0.311 1.00 46.84 392 PRO A N 1
ATOM 2890 C CA . PRO A 1 392 ? 0.947 20.225 1.420 1.00 46.84 392 PRO A CA 1
ATOM 2891 C C . PRO A 1 392 ? 0.312 18.874 1.808 1.00 46.84 392 PRO A C 1
ATOM 2893 O O . PRO A 1 392 ? -0.917 18.762 1.766 1.00 46.84 392 PRO A O 1
ATOM 2896 N N . PRO A 1 393 ? 1.091 17.863 2.238 1.00 44.41 393 PRO A N 1
ATOM 2897 C CA . PRO A 1 393 ? 0.573 16.526 2.558 1.00 44.41 393 PRO A CA 1
ATOM 2898 C C . PRO A 1 393 ? -0.611 16.515 3.540 1.00 44.41 393 PRO A C 1
ATOM 2900 O O . PRO A 1 393 ? -1.562 15.755 3.371 1.00 44.41 393 PRO A O 1
ATOM 2903 N N . GLU A 1 394 ? -0.591 17.405 4.532 1.00 43.09 394 GLU A N 1
ATOM 2904 C CA . GLU A 1 394 ? -1.662 17.564 5.525 1.00 43.09 394 GLU A CA 1
ATOM 2905 C C . GLU A 1 394 ? -2.963 18.093 4.895 1.00 43.09 394 GLU A C 1
ATOM 2907 O O . GLU A 1 394 ? -4.058 17.633 5.221 1.00 43.09 394 GLU A O 1
ATOM 2912 N N . ALA A 1 395 ? -2.848 18.992 3.912 1.00 48.28 395 ALA A N 1
ATOM 2913 C CA . ALA A 1 395 ? -3.982 19.498 3.149 1.00 48.28 395 ALA A CA 1
ATOM 2914 C C . ALA A 1 395 ? -4.528 18.447 2.169 1.00 48.28 395 ALA A C 1
ATOM 2916 O O . ALA A 1 395 ? -5.730 18.427 1.925 1.00 48.28 395 ALA A O 1
ATOM 2917 N N . ALA A 1 396 ? -3.685 17.550 1.644 1.00 48.66 396 ALA A N 1
ATOM 2918 C CA . ALA A 1 396 ? -4.101 16.459 0.759 1.00 48.66 396 ALA A CA 1
ATOM 2919 C C . ALA A 1 396 ? -4.915 15.371 1.491 1.00 48.66 396 ALA A C 1
ATOM 2921 O O . ALA A 1 396 ? -5.888 14.851 0.941 1.00 48.66 396 ALA A O 1
ATOM 2922 N N . ALA A 1 397 ? -4.575 15.058 2.746 1.00 45.97 397 ALA A N 1
ATOM 2923 C CA . ALA A 1 397 ? -5.352 14.136 3.580 1.00 45.97 397 ALA A CA 1
ATOM 2924 C C . ALA A 1 397 ? -6.757 14.691 3.883 1.00 45.97 397 ALA A C 1
ATOM 2926 O O . ALA A 1 397 ? -7.757 14.002 3.673 1.00 45.97 397 ALA A O 1
ATOM 2927 N N . ALA A 1 398 ? -6.834 15.968 4.269 1.00 48.69 398 ALA A N 1
ATOM 2928 C CA . ALA A 1 398 ? -8.093 16.695 4.448 1.00 48.69 398 ALA A CA 1
ATOM 2929 C C . ALA A 1 398 ? -8.953 16.690 3.171 1.00 48.69 398 ALA A C 1
ATOM 2931 O O . ALA A 1 398 ? -10.170 16.499 3.209 1.00 48.69 398 ALA A O 1
ATOM 2932 N N . TRP A 1 399 ? -8.297 16.852 2.019 1.00 51.56 399 TRP A N 1
ATOM 2933 C CA . TRP A 1 399 ? -8.911 16.856 0.693 1.00 51.56 399 TRP A CA 1
ATOM 2934 C C . TRP A 1 3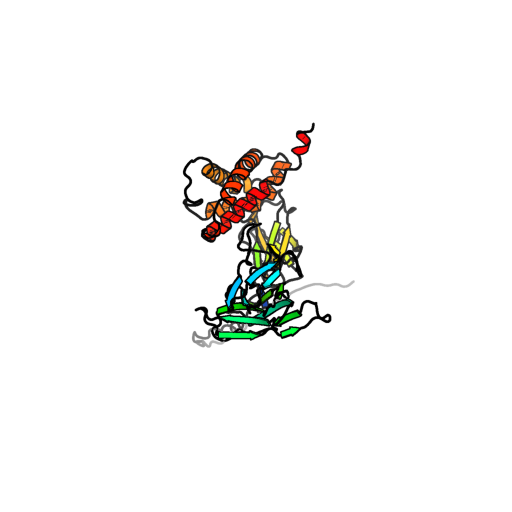99 ? -9.558 15.508 0.343 1.00 51.56 399 TRP A C 1
ATOM 2936 O O . TRP A 1 399 ? -10.699 15.462 -0.123 1.00 51.56 399 TRP A O 1
ATOM 2946 N N . ALA A 1 400 ? -8.875 14.399 0.637 1.00 51.38 400 ALA A N 1
ATOM 2947 C CA . ALA A 1 400 ? -9.412 13.051 0.453 1.00 51.38 400 ALA A CA 1
ATOM 2948 C C . ALA A 1 400 ? -10.616 12.768 1.373 1.00 51.38 400 ALA A C 1
ATOM 2950 O O . ALA A 1 400 ? -11.586 12.135 0.952 1.00 51.38 400 ALA A O 1
ATOM 2951 N N . MET A 1 401 ? -10.593 13.274 2.609 1.00 52.94 401 MET A N 1
ATOM 2952 C CA . MET A 1 401 ? -11.677 13.092 3.583 1.00 52.94 401 MET A CA 1
ATOM 2953 C C . MET A 1 401 ? -12.927 13.903 3.220 1.00 52.94 401 MET A C 1
ATOM 2955 O O . MET A 1 401 ? -14.039 13.375 3.281 1.00 52.94 401 MET A O 1
ATOM 2959 N N . ALA A 1 402 ? -12.762 15.147 2.761 1.00 54.03 402 ALA A N 1
ATOM 2960 C CA . ALA A 1 402 ? -13.863 15.973 2.263 1.00 54.03 402 ALA A CA 1
ATOM 2961 C C . ALA A 1 402 ? -14.548 15.341 1.036 1.00 54.03 402 ALA A C 1
ATOM 2963 O O . ALA A 1 402 ? -15.780 15.324 0.948 1.00 54.03 402 ALA A O 1
ATOM 2964 N N . LEU A 1 403 ? -13.766 14.754 0.119 1.00 55.50 403 LEU A N 1
ATOM 2965 C CA . LEU A 1 403 ? -14.296 13.948 -0.987 1.00 55.50 403 LEU A CA 1
ATOM 2966 C C . LEU A 1 403 ? -15.043 12.709 -0.487 1.00 55.50 403 LEU A C 1
ATOM 2968 O O . LEU A 1 403 ? -16.123 12.416 -0.999 1.00 55.50 403 LEU A O 1
ATOM 2972 N N . GLY A 1 404 ? -14.507 12.015 0.520 1.00 56.28 404 GLY A N 1
ATOM 2973 C CA . GLY A 1 404 ? -15.153 10.867 1.158 1.00 56.28 404 GLY A CA 1
ATOM 2974 C C . GLY A 1 404 ? -16.524 11.212 1.744 1.00 56.28 404 GLY A C 1
ATOM 2975 O O . GLY A 1 404 ? -17.501 10.524 1.454 1.00 56.28 404 GLY A O 1
ATOM 2976 N N . LEU A 1 405 ? -16.630 12.321 2.482 1.00 58.69 405 LEU A N 1
ATOM 2977 C CA . LEU A 1 405 ? -17.899 12.812 3.027 1.00 58.69 405 LEU A CA 1
ATOM 2978 C C . LEU A 1 405 ? -18.889 13.183 1.913 1.00 58.69 405 LEU A C 1
ATOM 2980 O O . LEU A 1 405 ? -20.053 12.786 1.956 1.00 58.69 405 LEU A O 1
ATOM 2984 N N . CYS A 1 406 ? -18.429 13.900 0.884 1.00 56.38 406 CYS A N 1
ATOM 2985 C CA . CYS A 1 406 ? -19.270 14.267 -0.256 1.00 56.38 406 CYS A CA 1
ATOM 2986 C C . CYS A 1 406 ? -19.753 13.036 -1.037 1.00 56.38 406 CYS A C 1
ATOM 2988 O O . CYS A 1 406 ? -20.898 13.008 -1.486 1.00 56.38 406 CYS A O 1
ATOM 2990 N N . ALA A 1 407 ? -18.910 12.013 -1.193 1.00 56.56 407 ALA A N 1
ATOM 2991 C CA . ALA A 1 407 ? -19.278 10.748 -1.821 1.00 56.56 407 ALA A CA 1
ATOM 2992 C C . ALA A 1 407 ? -20.299 9.978 -0.970 1.00 56.56 407 ALA A C 1
ATOM 2994 O O . ALA A 1 407 ? -21.332 9.556 -1.490 1.00 56.56 407 ALA A O 1
ATOM 2995 N N . ALA A 1 408 ? -20.072 9.879 0.339 1.00 56.09 408 ALA A N 1
ATOM 2996 C CA . ALA A 1 408 ? -20.976 9.206 1.267 1.00 56.09 408 ALA A CA 1
ATOM 2997 C C . ALA A 1 408 ? -22.337 9.923 1.397 1.00 56.09 408 ALA A C 1
ATOM 2999 O O . ALA A 1 408 ? -23.369 9.286 1.619 1.00 56.09 408 ALA A O 1
ATOM 3000 N N . ALA A 1 409 ? -22.376 11.244 1.200 1.00 58.47 409 ALA A N 1
ATOM 3001 C CA . ALA A 1 409 ? -23.613 12.021 1.140 1.00 58.47 409 ALA A CA 1
ATOM 3002 C C . ALA A 1 409 ? -24.422 11.813 -0.153 1.00 58.47 409 ALA A C 1
ATOM 3004 O O . ALA A 1 409 ? -25.635 12.053 -0.174 1.00 58.47 409 ALA A O 1
ATOM 3005 N N . ARG A 1 410 ? -23.783 11.356 -1.240 1.00 57.62 410 ARG A N 1
ATOM 3006 C CA . ARG A 1 410 ? -24.461 11.032 -2.508 1.00 57.62 410 ARG A CA 1
ATOM 3007 C C . ARG A 1 410 ? -25.168 9.686 -2.481 1.00 57.62 410 ARG A C 1
ATOM 3009 O O . ARG A 1 410 ? -26.033 9.474 -3.329 1.00 57.62 410 ARG A O 1
ATOM 3016 N N . GLU A 1 411 ? -24.855 8.812 -1.528 1.00 58.09 411 GLU A N 1
ATOM 3017 C CA . GLU A 1 411 ? -25.639 7.597 -1.343 1.00 58.09 411 GLU A CA 1
ATOM 3018 C C . GLU A 1 411 ? -27.092 7.980 -1.004 1.00 58.09 411 GLU A C 1
ATOM 3020 O O . GLU A 1 411 ? -27.334 8.769 -0.074 1.00 58.09 411 GLU A O 1
ATOM 3025 N N . PRO A 1 412 ? -28.077 7.500 -1.787 1.00 50.66 412 PRO A N 1
ATOM 3026 C CA . PRO A 1 412 ? -29.470 7.800 -1.521 1.00 50.66 412 PRO A CA 1
ATOM 3027 C C . PRO A 1 412 ? -29.860 7.261 -0.142 1.00 50.66 412 PRO A C 1
ATOM 3029 O O . PRO A 1 412 ? -29.551 6.130 0.235 1.00 50.66 412 PRO A O 1
ATOM 3032 N N . VAL A 1 413 ? -30.572 8.087 0.626 1.00 53.56 413 VAL A N 1
ATOM 3033 C CA . VAL A 1 413 ? -31.341 7.597 1.770 1.00 53.56 413 VAL A CA 1
ATOM 3034 C C . VAL A 1 413 ? -32.512 6.833 1.166 1.00 53.56 413 VAL A C 1
ATOM 3036 O O . VAL A 1 413 ? -33.482 7.443 0.710 1.00 53.56 413 VAL A O 1
ATOM 3039 N N . ASP A 1 414 ? -32.393 5.507 1.082 1.00 43.12 414 ASP A N 1
ATOM 3040 C CA . ASP A 1 414 ? -33.494 4.651 0.645 1.00 43.12 414 ASP A CA 1
ATOM 3041 C C . ASP A 1 414 ? -34.757 5.006 1.442 1.00 43.12 414 ASP A C 1
ATOM 3043 O O . ASP A 1 414 ? -34.799 4.890 2.669 1.00 43.12 414 ASP A O 1
ATOM 3047 N N . GLY A 1 415 ? -35.757 5.528 0.725 1.00 46.78 415 GLY A N 1
ATOM 3048 C CA . GLY A 1 415 ? -37.002 6.064 1.280 1.00 46.78 415 GLY A CA 1
ATOM 3049 C C . GLY A 1 415 ? -37.534 7.310 0.561 1.00 46.78 415 GLY A C 1
ATOM 3050 O O . GLY A 1 415 ? -38.746 7.467 0.450 1.00 46.78 415 GLY A O 1
ATOM 3051 N N . ALA A 1 416 ? -36.674 8.162 -0.012 1.00 38.81 416 ALA A N 1
ATOM 3052 C CA . ALA A 1 416 ? -37.134 9.379 -0.704 1.00 38.81 416 ALA A CA 1
ATOM 3053 C C . ALA A 1 416 ? -37.682 9.120 -2.124 1.00 38.81 416 ALA A C 1
ATOM 3055 O O . ALA A 1 416 ? -38.601 9.805 -2.567 1.00 38.81 416 ALA A O 1
ATOM 3056 N N . ALA A 1 417 ? -37.185 8.092 -2.824 1.00 33.97 417 ALA A N 1
ATOM 3057 C CA . ALA A 1 417 ? -37.692 7.725 -4.152 1.00 33.97 417 ALA A CA 1
ATOM 3058 C C . ALA A 1 417 ? -39.115 7.128 -4.113 1.00 33.97 417 ALA A C 1
ATOM 3060 O O . ALA A 1 417 ? -39.831 7.191 -5.107 1.00 33.97 417 ALA A O 1
ATOM 3061 N N . ALA A 1 418 ? -39.552 6.598 -2.964 1.00 31.38 418 ALA A N 1
ATOM 3062 C CA . ALA A 1 418 ? -40.902 6.059 -2.797 1.00 31.38 418 ALA A CA 1
ATOM 3063 C C . ALA A 1 418 ? -41.955 7.143 -2.494 1.00 31.38 418 ALA A C 1
ATOM 3065 O O . ALA A 1 418 ? -43.132 6.931 -2.760 1.00 31.38 418 ALA A O 1
ATOM 3066 N N . ALA A 1 419 ? -41.550 8.312 -1.983 1.00 33.22 419 ALA A N 1
ATOM 3067 C CA . ALA A 1 419 ? -42.467 9.413 -1.667 1.00 33.22 419 ALA A CA 1
ATOM 3068 C C . ALA A 1 419 ? -42.713 10.371 -2.848 1.00 33.22 419 ALA A C 1
ATOM 3070 O O . ALA A 1 419 ? -43.655 11.152 -2.814 1.00 33.22 419 ALA A O 1
ATOM 3071 N N . ALA A 1 420 ? -41.895 10.308 -3.904 1.00 33.03 420 ALA A N 1
ATOM 3072 C CA . ALA A 1 420 ? -42.110 11.071 -5.138 1.00 33.03 420 ALA A CA 1
ATOM 3073 C C . ALA A 1 420 ? -42.995 10.331 -6.166 1.00 33.03 420 ALA A C 1
ATOM 3075 O O . ALA A 1 420 ? -43.265 10.866 -7.239 1.00 33.03 420 ALA A O 1
ATOM 3076 N N . ALA A 1 421 ? -43.434 9.109 -5.845 1.00 38.22 421 ALA A N 1
ATOM 3077 C CA . ALA A 1 421 ? -44.282 8.265 -6.688 1.00 38.22 421 ALA A CA 1
ATOM 3078 C C . ALA A 1 421 ? -45.588 7.820 -5.990 1.00 38.22 421 ALA A C 1
ATOM 3080 O O . ALA A 1 421 ? -46.211 6.858 -6.441 1.00 38.22 421 ALA A O 1
ATOM 3081 N N . ALA A 1 422 ? -45.993 8.503 -4.911 1.00 32.03 422 ALA A N 1
ATOM 3082 C CA . ALA A 1 422 ? -47.249 8.271 -4.194 1.00 32.03 422 ALA A CA 1
ATOM 3083 C C . ALA A 1 422 ? -48.147 9.511 -4.227 1.00 32.03 422 ALA A C 1
ATOM 3085 O O . ALA A 1 422 ? -47.635 10.609 -3.907 1.00 32.03 422 ALA A O 1
#

Solvent-accessible surface area (backbone atoms only — not comparable to full-atom values): 24176 Å² total; per-residue (Å²): 134,83,89,82,82,86,85,92,80,90,82,84,83,88,83,82,90,79,94,71,93,74,84,74,77,91,80,78,76,79,76,73,75,76,74,74,74,75,72,72,71,68,66,42,77,33,60,43,74,52,58,93,50,32,47,25,70,51,49,74,41,62,97,91,50,81,87,26,35,34,43,66,48,43,82,72,45,72,81,29,47,67,26,51,31,65,84,77,48,87,56,93,65,13,10,40,35,31,30,78,51,33,44,30,26,42,22,40,55,72,28,78,55,61,98,48,49,57,26,36,36,36,38,33,34,36,38,56,42,71,62,50,43,31,42,37,32,16,27,85,89,64,48,81,74,48,74,48,71,33,50,77,46,72,43,98,48,98,87,43,61,22,40,30,38,34,68,81,39,60,73,60,92,72,50,33,24,39,27,50,36,43,34,26,38,10,38,84,98,38,48,18,37,36,30,64,39,47,38,33,35,34,26,62,36,64,77,46,77,44,81,46,63,54,87,79,31,42,45,34,89,27,78,37,64,35,40,35,43,19,58,54,88,58,100,50,43,32,37,32,36,19,42,87,84,66,47,77,78,45,76,46,65,48,44,66,83,40,73,51,60,46,83,93,70,43,61,70,56,36,35,33,32,37,36,71,52,45,86,59,70,66,75,47,56,28,28,48,39,38,37,46,68,94,46,74,51,67,52,68,81,37,44,24,26,78,63,40,47,64,71,65,41,42,58,58,43,52,50,55,53,49,66,70,69,77,56,102,74,76,66,73,99,73,87,65,97,60,74,56,64,41,50,40,40,38,43,44,43,67,42,38,70,34,55,52,51,34,44,75,67,70,74,49,56,63,67,55,53,49,50,51,56,67,44,28,63,60,50,51,54,53,56,74,70,52,69,74,90,78,48,57,72,73,56,46,53,33,50,54,29,52,50,49,36,42,53,62,61,64,54,76,69,87,63,60,77,62,63,78,75,108

pLDDT: mean 73.14, std 22.9, range [22.39, 98.56]

Foldseek 3Di:
DDDDDDDDDDDDDDDDDDDDPDPDDPDDDDPDDPDDPPPPFDWDWFKAWFAPCQALPAWPDDPPDPQTARPQKDWPDKDWDWGWDQPDHPDDRTWIKTADQIKTKMKGHWGFDDPQFFWKKKKKWKFWAPKWKWKFFAAPVRHTDDIGTFDWADDPDNGDIIMTIDDTDGHDPRGGIMMMMIMHRHRVVIMMIMGNITMITTGIHRKDKDKAALQLFAELQFKGKIKMKISDDFPWKKKFKAAPVRDGPDIDTWDDWDFDQDPPRRTPRITMTMDTDNVRRDFDWIKMWMDGPPDIDIDDTHGYYHCSCVVGLPVLLVVLLVVVPPDPDDDPPDPDDDLVSLSSLLSCLSHVRRLLVCVLVVVDNPVVLVSLQVRLVVLVVVLVVDDLVPDDPSVNSSSVSSPSSSVSSPPDSPPPVVVVVD